Protein AF-A0A9P3GNG4-F1 (afdb_monomer)

Structure (mmCIF, N/CA/C/O backbone):
data_AF-A0A9P3GNG4-F1
#
_entry.id   AF-A0A9P3GNG4-F1
#
loop_
_atom_site.group_PDB
_atom_site.id
_atom_site.type_symbol
_atom_site.label_atom_id
_atom_site.label_alt_id
_atom_site.label_comp_id
_atom_site.label_asym_id
_atom_site.label_entity_id
_atom_site.label_seq_id
_atom_site.pdbx_PDB_ins_code
_atom_site.Cartn_x
_atom_site.Cartn_y
_atom_site.Cartn_z
_atom_site.occupancy
_atom_site.B_iso_or_equiv
_atom_site.auth_seq_id
_atom_site.auth_comp_id
_atom_site.auth_asym_id
_atom_site.auth_atom_id
_atom_site.pdbx_PDB_model_num
ATOM 1 N N . MET A 1 1 ? -46.598 3.028 27.480 1.00 48.81 1 MET A N 1
ATOM 2 C CA . MET A 1 1 ? -46.720 3.222 26.017 1.00 48.81 1 MET A CA 1
ATOM 3 C C . MET A 1 1 ? -45.632 2.428 25.302 1.00 48.81 1 MET A C 1
ATOM 5 O O . MET A 1 1 ? -44.469 2.810 25.357 1.00 48.81 1 MET A O 1
ATOM 9 N N . ALA A 1 2 ? -45.972 1.290 24.691 1.00 50.78 2 ALA A N 1
ATOM 10 C CA . ALA A 1 2 ? -45.028 0.534 23.866 1.00 50.78 2 ALA A CA 1
ATOM 11 C C . ALA A 1 2 ? -44.761 1.319 22.568 1.00 50.78 2 ALA A C 1
ATOM 13 O O . ALA A 1 2 ? -45.680 1.564 21.792 1.00 50.78 2 ALA A O 1
ATOM 14 N N . SER A 1 3 ? -43.523 1.786 22.379 1.00 58.53 3 SER A N 1
ATOM 15 C CA . SER A 1 3 ? -43.147 2.660 21.260 1.00 58.53 3 SER A CA 1
ATOM 16 C C . SER A 1 3 ? -43.357 1.983 19.897 1.00 58.53 3 SER A C 1
ATOM 18 O O . SER A 1 3 ? -42.926 0.845 19.685 1.00 58.53 3 SER A O 1
ATOM 20 N N . LEU A 1 4 ? -43.966 2.726 18.961 1.00 67.69 4 LEU A N 1
ATOM 21 C CA . LEU A 1 4 ? -44.172 2.379 17.542 1.00 67.69 4 LEU A CA 1
ATOM 22 C C . LEU A 1 4 ? -42.912 1.825 16.850 1.00 67.69 4 LEU A C 1
ATOM 24 O O . LEU A 1 4 ? -43.020 1.067 15.891 1.00 67.69 4 LEU A O 1
ATOM 28 N N . GLY A 1 5 ? -41.720 2.135 17.367 1.00 63.09 5 GLY A N 1
ATOM 29 C CA . GLY A 1 5 ? -40.442 1.691 16.813 1.00 63.09 5 GLY A CA 1
ATOM 30 C C . GLY A 1 5 ? -40.230 0.172 16.749 1.00 63.09 5 GLY A C 1
ATOM 31 O O . GLY A 1 5 ? -39.375 -0.253 15.982 1.00 63.09 5 GLY A O 1
ATOM 32 N N . HIS A 1 6 ? -40.987 -0.650 17.491 1.00 70.19 6 HIS A N 1
ATOM 33 C CA . HIS A 1 6 ? -40.913 -2.122 17.376 1.00 70.19 6 HIS A CA 1
ATOM 34 C C . HIS A 1 6 ? -41.728 -2.689 16.203 1.00 70.19 6 HIS A C 1
ATOM 36 O O . HIS A 1 6 ? -41.604 -3.870 15.902 1.00 70.19 6 HIS A O 1
ATOM 42 N N . ARG A 1 7 ? -42.574 -1.872 15.559 1.00 82.81 7 ARG A N 1
ATOM 43 C CA . ARG A 1 7 ? -43.405 -2.299 14.421 1.00 82.81 7 ARG A CA 1
ATOM 44 C C . ARG A 1 7 ? -42.709 -2.145 13.072 1.00 82.81 7 ARG A C 1
ATOM 46 O O . ARG A 1 7 ? -43.270 -2.565 12.069 1.00 82.81 7 ARG A O 1
ATOM 53 N N . ILE A 1 8 ? -41.527 -1.532 13.035 1.00 84.06 8 ILE A N 1
ATOM 54 C CA . ILE A 1 8 ? -40.746 -1.398 11.805 1.00 84.06 8 ILE A CA 1
ATOM 55 C C . ILE A 1 8 ? -40.050 -2.742 11.548 1.00 84.06 8 ILE A C 1
ATOM 57 O O . ILE A 1 8 ? -39.269 -3.172 12.400 1.00 84.06 8 ILE A O 1
ATOM 61 N N . PRO A 1 9 ? -40.301 -3.398 10.400 1.00 88.81 9 PRO A N 1
ATOM 62 C CA . PRO A 1 9 ? -39.562 -4.584 9.993 1.00 88.81 9 PRO A CA 1
ATOM 63 C C . PRO A 1 9 ? -38.044 -4.337 10.013 1.00 88.81 9 PRO A C 1
ATOM 65 O O . PRO A 1 9 ? -37.597 -3.260 9.591 1.00 88.81 9 PRO A O 1
ATOM 68 N N . PRO A 1 10 ? -37.230 -5.304 10.470 1.00 86.00 10 PRO A N 1
ATOM 69 C CA . PRO A 1 10 ? -35.774 -5.165 10.523 1.00 86.00 10 PRO A CA 1
ATOM 70 C C . PRO A 1 10 ? -35.130 -4.740 9.197 1.00 86.00 10 PRO A C 1
ATOM 72 O O . PRO A 1 10 ? -34.140 -4.009 9.192 1.00 86.00 10 PRO A O 1
ATOM 75 N N . GLU A 1 11 ? -35.703 -5.162 8.073 1.00 87.88 11 GLU A N 1
ATOM 76 C CA . GLU A 1 11 ? -35.247 -4.862 6.717 1.00 87.88 11 GLU A CA 1
ATOM 77 C C . GLU A 1 11 ? -35.417 -3.374 6.396 1.00 87.88 11 GLU A C 1
ATOM 79 O O . GLU A 1 11 ? -34.498 -2.741 5.872 1.00 87.88 11 GLU A O 1
ATOM 84 N N . LEU A 1 12 ? -36.557 -2.788 6.781 1.00 89.75 12 LEU A N 1
ATOM 85 C CA . LEU A 1 12 ? -36.808 -1.357 6.611 1.00 89.75 12 LEU A CA 1
ATOM 86 C C . LEU A 1 12 ? -35.900 -0.530 7.517 1.00 89.75 12 LEU A C 1
ATOM 88 O O . LEU A 1 12 ? -35.334 0.464 7.067 1.00 89.75 12 LEU A O 1
ATOM 92 N N . PHE A 1 13 ? -35.692 -0.965 8.763 1.00 87.50 13 PHE A N 1
ATOM 93 C CA . PHE A 1 13 ? -34.735 -0.307 9.652 1.00 87.50 13 PHE A CA 1
ATOM 94 C C . PHE A 1 13 ? -33.320 -0.330 9.060 1.00 87.50 13 PHE A C 1
ATOM 96 O O . PHE A 1 13 ? -32.644 0.699 9.030 1.00 87.50 13 PHE A O 1
ATOM 103 N N . LYS A 1 14 ? -32.882 -1.486 8.543 1.00 85.56 14 LYS A N 1
ATOM 104 C CA . LYS A 1 14 ? -31.587 -1.614 7.872 1.00 85.56 14 LYS A CA 1
ATOM 105 C C . LYS A 1 14 ? -31.492 -0.620 6.716 1.00 85.56 14 LYS A C 1
ATOM 107 O O . LYS A 1 14 ? -30.538 0.145 6.700 1.00 85.56 14 LYS A O 1
ATOM 112 N N . ASN A 1 15 ? -32.484 -0.563 5.826 1.00 89.50 15 ASN A N 1
ATOM 113 C CA . ASN A 1 15 ? -32.491 0.377 4.701 1.00 89.50 15 ASN A CA 1
ATOM 114 C C . ASN A 1 15 ? -32.412 1.843 5.147 1.00 89.50 15 ASN A C 1
ATOM 116 O O . ASN A 1 15 ? -31.591 2.582 4.614 1.00 89.50 15 ASN A O 1
ATOM 120 N N . ILE A 1 16 ? -33.183 2.253 6.162 1.00 90.25 16 ILE A N 1
ATOM 121 C CA . ILE A 1 16 ? -33.111 3.617 6.721 1.00 90.25 16 ILE A CA 1
ATOM 122 C C . ILE A 1 16 ? -31.681 3.936 7.154 1.00 90.25 16 ILE A C 1
ATOM 124 O O . ILE A 1 16 ? -31.124 4.966 6.785 1.00 90.25 16 ILE A O 1
ATOM 128 N N . ILE A 1 17 ? -31.059 3.027 7.902 1.00 88.75 17 ILE A N 1
ATOM 129 C CA . ILE A 1 17 ? -29.680 3.190 8.341 1.00 88.75 17 ILE A CA 1
ATOM 130 C C . ILE A 1 17 ? -28.713 3.249 7.152 1.00 88.75 17 ILE A C 1
ATOM 132 O O . ILE A 1 17 ? -27.830 4.100 7.156 1.00 88.75 17 ILE A O 1
ATOM 136 N N . LEU A 1 18 ? -28.875 2.400 6.132 1.00 85.38 18 LEU A N 1
ATOM 137 C CA . LEU A 1 18 ? -28.019 2.416 4.939 1.00 85.38 18 LEU A CA 1
ATOM 138 C C . LEU A 1 18 ? -28.099 3.740 4.167 1.00 85.38 18 LEU A C 1
ATOM 140 O O . LEU A 1 18 ? -27.126 4.122 3.525 1.00 85.38 18 LEU A O 1
ATOM 144 N N . HIS A 1 19 ? -29.222 4.453 4.248 1.00 88.56 19 HIS A N 1
ATOM 145 C CA . HIS A 1 19 ? -29.349 5.797 3.683 1.00 88.56 19 HIS A CA 1
ATOM 146 C C . HIS A 1 19 ? -28.711 6.885 4.553 1.00 88.56 19 HIS A C 1
ATOM 148 O O . HIS A 1 19 ? -28.313 7.923 4.032 1.00 88.56 19 HIS A O 1
ATOM 154 N N . LEU A 1 20 ? -28.592 6.657 5.863 1.00 86.25 20 LEU A N 1
ATOM 155 C CA . LEU A 1 20 ? -27.935 7.586 6.784 1.00 86.25 20 LEU A CA 1
ATOM 156 C C . LEU A 1 20 ? -26.413 7.441 6.784 1.00 86.25 20 LEU A C 1
ATOM 158 O O . LEU A 1 20 ? -25.715 8.385 7.148 1.00 86.25 20 LEU A O 1
ATOM 162 N N . VAL A 1 21 ? -25.888 6.266 6.424 1.00 89.56 21 VAL A N 1
ATOM 163 C CA . VAL A 1 21 ? -24.453 5.999 6.503 1.00 89.56 21 VAL A CA 1
ATOM 164 C C . VAL A 1 21 ? -23.886 5.278 5.294 1.00 89.56 21 VAL A C 1
ATOM 166 O O . VAL A 1 21 ? -24.442 4.307 4.790 1.00 89.56 21 VAL A O 1
ATOM 169 N N . SER A 1 22 ? -22.677 5.66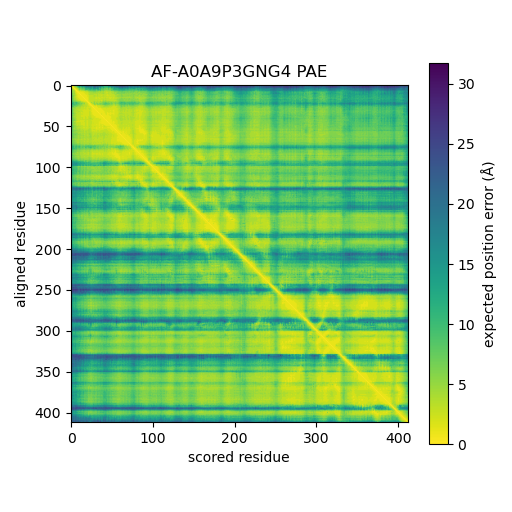9 4.900 1.00 82.12 22 SER A N 1
ATOM 170 C CA . SER A 1 22 ? -21.886 4.867 3.970 1.00 82.12 22 SER A CA 1
ATOM 171 C C . SER A 1 22 ? -21.293 3.647 4.686 1.00 82.12 22 SER A C 1
ATOM 173 O O . SER A 1 22 ? -20.456 3.784 5.574 1.00 82.12 22 SER A O 1
ATOM 175 N N . ILE A 1 23 ? -21.687 2.440 4.270 1.00 74.75 23 ILE A N 1
ATOM 176 C CA . ILE A 1 23 ? -21.158 1.168 4.812 1.00 74.75 23 ILE A CA 1
ATOM 177 C C . ILE A 1 23 ? -19.687 0.955 4.412 1.00 74.75 23 ILE A C 1
ATOM 179 O O . ILE A 1 23 ? -18.927 0.246 5.075 1.00 74.75 23 ILE A O 1
ATOM 183 N N . VAL A 1 24 ? -19.274 1.566 3.300 1.00 73.12 24 VAL A N 1
ATOM 184 C CA . VAL A 1 24 ? -17.968 1.318 2.680 1.00 73.12 24 VAL A CA 1
ATOM 185 C C . VAL A 1 24 ? -16.843 1.992 3.473 1.00 73.12 24 VAL A C 1
ATOM 187 O O . VAL A 1 24 ? -15.751 1.438 3.597 1.00 73.12 24 VAL A O 1
ATOM 190 N N . ARG A 1 25 ? -17.111 3.144 4.101 1.00 80.75 25 ARG A N 1
ATOM 191 C CA . ARG A 1 25 ? -16.106 3.952 4.813 1.00 80.75 25 ARG A CA 1
ATOM 192 C C . ARG A 1 25 ? -16.390 4.049 6.317 1.00 80.75 25 ARG A C 1
ATOM 194 O O . ARG A 1 25 ? -17.486 3.732 6.768 1.00 80.75 25 ARG A O 1
ATOM 201 N N . PRO A 1 26 ? -15.404 4.424 7.148 1.00 80.31 26 PRO A N 1
ATOM 202 C CA . PRO A 1 26 ? -15.666 4.765 8.543 1.00 80.31 26 PRO A CA 1
ATOM 203 C C . PRO A 1 26 ? -16.672 5.915 8.646 1.00 80.31 26 PRO A C 1
ATOM 205 O O . PRO A 1 26 ? -16.573 6.885 7.895 1.00 80.31 26 PRO A O 1
ATOM 208 N N . LEU A 1 27 ? -17.601 5.819 9.599 1.00 87.88 27 LEU A N 1
ATOM 209 C CA . LEU A 1 27 ? -18.560 6.889 9.857 1.00 87.88 27 LEU A CA 1
ATOM 210 C C . LEU A 1 27 ? -17.834 8.174 10.255 1.00 87.88 27 LEU A C 1
ATOM 212 O O . LEU A 1 27 ? -17.028 8.190 11.192 1.00 87.88 27 LEU A O 1
ATOM 216 N N . THR A 1 28 ? -18.176 9.262 9.581 1.00 89.88 28 THR A N 1
ATOM 217 C CA . THR A 1 28 ? -17.800 10.617 9.970 1.00 89.88 28 THR A CA 1
ATOM 218 C C . THR A 1 28 ? -18.400 10.972 11.331 1.00 89.88 28 THR A C 1
ATOM 220 O O . THR A 1 28 ? -19.372 10.372 11.797 1.00 89.88 28 THR A O 1
ATOM 223 N N . LYS A 1 29 ? -17.858 12.008 11.984 1.00 90.00 29 LYS A N 1
ATOM 224 C CA . LYS A 1 29 ? -18.403 12.514 13.256 1.00 90.00 29 LYS A CA 1
ATOM 225 C C . LYS A 1 29 ? -19.890 12.889 13.142 1.00 90.00 29 LYS A C 1
ATOM 227 O O . LYS A 1 29 ? -20.640 12.668 14.091 1.00 90.00 29 LYS A O 1
ATOM 232 N N . LYS A 1 30 ? -20.311 13.426 11.989 1.00 92.50 30 LYS A N 1
ATOM 233 C CA . LYS A 1 30 ? -21.708 13.781 11.698 1.00 92.50 30 LYS A CA 1
ATOM 234 C C . LYS A 1 30 ? -22.592 12.534 11.603 1.00 92.50 30 LYS A C 1
ATOM 236 O O . LYS A 1 30 ? -23.548 12.434 12.362 1.00 92.50 30 LYS A O 1
ATOM 241 N N . GLU A 1 31 ? -22.207 11.555 10.784 1.00 93.06 31 GLU A N 1
ATOM 242 C CA . GLU A 1 31 ? -22.939 10.284 10.646 1.00 93.06 31 GLU A CA 1
ATOM 243 C C . GLU A 1 31 ? -23.041 9.548 11.996 1.00 93.06 31 GLU A C 1
ATOM 245 O O . GLU A 1 31 ? -24.121 9.113 12.391 1.00 93.06 31 GLU A O 1
ATOM 250 N N . LYS A 1 32 ? -21.950 9.479 12.780 1.00 93.25 32 LYS A N 1
ATOM 251 C CA . LYS A 1 32 ? -21.991 8.893 14.136 1.00 93.25 32 LYS A CA 1
ATOM 252 C C . LYS A 1 32 ? -22.973 9.618 15.054 1.00 93.25 32 LYS A C 1
ATOM 254 O O . LYS A 1 32 ? -23.642 8.968 15.855 1.00 93.25 32 LYS A O 1
ATOM 259 N N . ARG A 1 33 ? -23.065 10.949 14.957 1.00 94.12 33 ARG A N 1
ATOM 260 C CA . ARG A 1 33 ? -24.017 11.752 15.736 1.00 94.12 33 ARG A CA 1
ATOM 261 C C . ARG A 1 33 ? -25.457 11.445 15.330 1.00 94.12 33 ARG A C 1
ATOM 263 O O . ARG A 1 33 ? -26.280 11.247 16.216 1.00 94.12 33 ARG A O 1
ATOM 270 N N . GLU A 1 34 ? -25.752 11.374 14.036 1.00 93.75 34 GLU A N 1
ATOM 271 C CA . GLU A 1 34 ? -27.092 11.081 13.504 1.00 93.75 34 GLU A CA 1
ATOM 272 C C . GLU A 1 34 ? -27.554 9.662 13.873 1.00 93.75 34 GLU A C 1
ATOM 274 O O . GLU A 1 34 ? -28.642 9.479 14.424 1.00 93.75 34 GLU A O 1
ATOM 279 N N . VAL A 1 35 ? -26.685 8.660 13.704 1.00 94.00 35 VAL A N 1
ATOM 280 C CA . VAL A 1 35 ? -26.946 7.286 14.172 1.00 94.00 35 VAL A CA 1
ATOM 281 C C . VAL A 1 35 ? -27.071 7.235 15.700 1.00 94.00 35 VAL A C 1
ATOM 283 O O . VAL A 1 35 ? -27.882 6.479 16.243 1.00 94.00 35 VAL A O 1
ATOM 286 N N . GLY A 1 36 ? -26.312 8.074 16.409 1.00 94.62 36 GLY A N 1
ATOM 287 C CA . GLY A 1 36 ? -26.436 8.289 17.848 1.00 94.62 36 GLY A CA 1
ATOM 288 C C . GLY A 1 36 ? -27.825 8.782 18.251 1.00 94.62 36 GLY A C 1
ATOM 289 O O . GLY A 1 36 ? -28.410 8.217 19.170 1.00 94.62 36 GLY A O 1
ATOM 290 N N . GLN A 1 37 ? -28.397 9.755 17.537 1.00 94.81 37 GLN A N 1
ATOM 291 C CA . GLN A 1 37 ? -29.768 10.224 17.781 1.00 94.81 37 GLN A CA 1
ATOM 292 C C . GLN A 1 37 ? -30.797 9.118 17.530 1.00 94.81 37 GLN A C 1
ATOM 294 O O . GLN A 1 37 ? -31.690 8.909 18.348 1.00 94.81 37 GLN A O 1
ATOM 299 N N . CYS A 1 38 ? -30.613 8.325 16.470 1.00 92.56 38 CYS A N 1
ATOM 300 C CA . CYS A 1 38 ? -31.443 7.147 16.207 1.00 92.56 38 CYS A CA 1
ATOM 301 C C . CYS A 1 38 ? -31.423 6.169 17.398 1.00 92.56 38 CYS A C 1
ATOM 303 O O . CYS A 1 38 ? -32.449 5.605 17.773 1.00 92.56 38 CYS A O 1
ATOM 305 N N . SER A 1 39 ? -30.271 6.009 18.058 1.00 92.94 39 SER A N 1
ATOM 306 C CA . SER A 1 39 ? -30.143 5.120 19.218 1.00 92.94 39 SER A CA 1
ATOM 307 C C . SER A 1 39 ? -30.970 5.553 20.441 1.00 92.94 39 SER A C 1
ATOM 309 O O . SER A 1 39 ? -31.195 4.736 21.332 1.00 92.94 39 SER A O 1
ATOM 311 N N . LEU A 1 40 ? -31.446 6.802 20.485 1.00 92.75 40 LEU A N 1
ATOM 312 C CA . LEU A 1 40 ? -32.256 7.338 21.583 1.00 92.75 40 LEU A CA 1
ATOM 313 C C . LEU A 1 40 ? -33.762 7.077 21.409 1.00 92.75 40 LEU A C 1
ATOM 315 O O . LEU A 1 40 ? -34.512 7.243 22.366 1.00 92.75 40 LEU A O 1
ATOM 319 N N . VAL A 1 41 ? -34.207 6.634 20.226 1.00 92.12 41 VAL A N 1
ATOM 320 C CA . VAL A 1 41 ? -35.634 6.437 19.907 1.00 92.12 41 VAL A CA 1
ATOM 321 C C . VAL A 1 41 ? -36.253 5.313 20.742 1.00 92.12 41 VAL A C 1
ATOM 323 O O . VAL A 1 41 ? -37.287 5.490 21.383 1.00 92.12 41 VAL A O 1
ATOM 326 N N . CYS A 1 42 ? -35.642 4.126 20.734 1.00 89.94 42 CYS A N 1
ATOM 327 C CA . CYS A 1 42 ? -36.085 2.992 21.544 1.00 89.94 42 CYS A CA 1
ATOM 328 C C . CYS A 1 42 ? -34.967 1.951 21.712 1.00 89.94 42 CYS A C 1
ATOM 330 O O . CYS A 1 42 ? -33.926 2.015 21.059 1.00 89.94 42 CYS A O 1
ATOM 332 N N . ARG A 1 43 ? -35.189 0.938 22.564 1.00 89.12 43 ARG A N 1
ATOM 333 C CA . ARG A 1 43 ? -34.203 -0.132 22.821 1.00 89.12 43 ARG A CA 1
ATOM 334 C C . ARG A 1 43 ? -33.812 -0.909 21.558 1.00 89.12 43 ARG A C 1
ATOM 336 O O . ARG A 1 43 ? -32.644 -1.269 21.426 1.00 89.12 43 ARG A O 1
ATOM 343 N N . TYR A 1 44 ? -34.764 -1.152 20.653 1.00 88.50 44 TYR A N 1
ATOM 344 C CA . TYR A 1 44 ? -34.510 -1.834 19.382 1.00 88.50 44 TYR A CA 1
ATOM 345 C C . TYR A 1 44 ? -33.541 -1.028 18.508 1.00 88.50 44 TYR A C 1
ATOM 347 O O . TYR A 1 44 ? -32.476 -1.529 18.151 1.00 88.50 44 TYR A O 1
ATOM 355 N N . TRP A 1 45 ? -33.840 0.254 18.274 1.00 91.44 45 TRP A N 1
ATOM 356 C CA . TRP A 1 45 ? -32.969 1.157 17.517 1.00 91.44 45 TRP A CA 1
ATOM 357 C C . TRP A 1 45 ? -31.594 1.273 18.176 1.00 91.44 45 TRP A C 1
ATOM 359 O O . TRP A 1 45 ? -30.570 1.130 17.515 1.00 91.44 45 TRP A O 1
ATOM 369 N N . ALA A 1 46 ? -31.552 1.407 19.504 1.00 91.69 46 ALA A N 1
ATOM 370 C CA . ALA A 1 46 ? -30.304 1.457 20.252 1.00 91.69 46 ALA A CA 1
ATOM 371 C C . ALA A 1 46 ? -29.425 0.218 20.029 1.00 91.69 46 ALA A C 1
ATOM 373 O O . ALA A 1 46 ? -28.216 0.345 19.846 1.00 91.69 46 ALA A O 1
ATOM 374 N N . LYS A 1 47 ? -30.015 -0.984 20.028 1.00 89.50 47 LYS A N 1
ATOM 375 C CA . LYS A 1 47 ? -29.291 -2.245 19.811 1.00 89.50 47 LYS A CA 1
ATOM 376 C C . LYS A 1 47 ? -28.584 -2.266 18.453 1.00 89.50 47 LYS A C 1
ATOM 378 O O . LYS A 1 47 ? -27.424 -2.665 18.396 1.00 89.50 47 LYS A O 1
ATOM 383 N N . HIS A 1 48 ? -29.253 -1.823 17.392 1.00 89.06 48 HIS A N 1
ATOM 384 C CA . HIS A 1 48 ? -28.699 -1.863 16.038 1.00 89.06 48 HIS A CA 1
ATOM 385 C C . HIS A 1 48 ? -27.787 -0.668 15.721 1.00 89.06 48 HIS A C 1
ATOM 387 O O . HIS A 1 48 ? -26.735 -0.845 15.109 1.00 89.06 48 HIS A O 1
ATOM 393 N N . SER A 1 49 ? -28.121 0.529 16.206 1.00 92.94 49 SER A N 1
ATOM 394 C CA . SER A 1 49 ? -27.303 1.732 16.023 1.00 92.94 49 SER A CA 1
ATOM 395 C C . SER A 1 49 ? -25.967 1.658 16.764 1.00 92.94 49 SER A C 1
ATOM 397 O O . SER A 1 49 ? -24.948 2.087 16.228 1.00 92.94 49 SER A O 1
ATOM 399 N N . ARG A 1 50 ? -25.930 1.087 17.980 1.00 92.31 50 ARG A N 1
ATOM 400 C CA . ARG A 1 50 ? -24.684 0.963 18.767 1.00 92.31 50 ARG A CA 1
ATOM 401 C C . ARG A 1 50 ? -23.603 0.196 18.026 1.00 92.31 50 ARG A C 1
ATOM 403 O O . ARG A 1 50 ? -22.453 0.620 18.062 1.00 92.31 50 ARG A O 1
ATOM 410 N N . PHE A 1 51 ? -23.975 -0.895 17.354 1.00 91.19 51 PHE A N 1
ATOM 411 C CA . PHE A 1 51 ? -23.026 -1.665 16.561 1.00 91.19 51 PHE A CA 1
ATOM 412 C C . PHE A 1 51 ? -22.313 -0.754 15.558 1.00 91.19 51 PHE A C 1
ATOM 414 O O . PHE A 1 51 ? -21.098 -0.692 15.573 1.00 91.19 51 PHE A O 1
ATOM 421 N N . LEU A 1 52 ? -23.047 0.056 14.799 1.00 91.75 52 LEU A N 1
ATOM 422 C CA . LEU A 1 52 ? -22.483 0.936 13.769 1.00 91.75 52 LEU A CA 1
ATOM 423 C C . LEU A 1 52 ? -21.641 2.084 14.341 1.00 91.75 52 LEU A C 1
ATOM 425 O O . LEU A 1 52 ? -20.611 2.448 13.777 1.00 91.75 52 LEU A O 1
ATOM 429 N N . ILE A 1 53 ? -22.050 2.645 15.482 1.00 92.75 53 ILE A N 1
ATOM 430 C CA . ILE A 1 53 ? -21.316 3.728 16.156 1.00 92.75 53 ILE A CA 1
ATOM 431 C C . ILE A 1 53 ? -19.940 3.240 16.640 1.00 92.75 53 ILE A C 1
ATOM 433 O O . ILE A 1 53 ? -18.939 3.959 16.497 1.00 92.75 53 ILE A O 1
ATOM 437 N N . PHE A 1 54 ? -19.901 2.031 17.213 1.00 93.50 54 PHE A N 1
ATOM 438 C CA . PHE A 1 54 ? -18.725 1.452 17.867 1.00 93.50 54 PHE A CA 1
ATOM 439 C C . PHE A 1 54 ? -17.958 0.435 17.009 1.00 93.50 54 PHE A C 1
ATOM 441 O O . PHE A 1 54 ? -16.869 0.044 17.415 1.00 93.50 54 PHE A O 1
ATOM 448 N N . GLU A 1 55 ? -18.461 0.040 15.831 1.00 92.25 55 GLU A N 1
ATOM 449 C CA . GLU A 1 55 ? -17.817 -0.956 14.955 1.00 92.25 55 GLU A CA 1
ATOM 450 C C . GLU A 1 55 ? -16.376 -0.569 14.628 1.00 92.25 55 GLU A C 1
ATOM 452 O O . GLU A 1 55 ? -15.481 -1.415 14.658 1.00 92.25 55 GLU A O 1
ATOM 457 N N . ARG A 1 56 ? -16.157 0.723 14.359 1.00 91.81 56 ARG A N 1
ATOM 458 C CA . ARG A 1 56 ? -14.850 1.297 14.041 1.00 91.81 56 ARG A CA 1
ATOM 459 C C . ARG A 1 56 ? -14.526 2.441 14.991 1.00 91.81 56 ARG A C 1
ATOM 461 O O . ARG A 1 56 ? -15.216 3.469 14.985 1.00 91.81 56 ARG A O 1
ATOM 468 N N . ILE A 1 57 ? -13.469 2.288 15.782 1.00 92.75 57 ILE A N 1
ATOM 469 C CA . ILE A 1 57 ? -13.009 3.309 16.732 1.00 92.75 57 ILE A CA 1
ATOM 470 C C . ILE A 1 57 ? -11.630 3.804 16.313 1.00 92.75 57 ILE A C 1
ATOM 472 O O . ILE A 1 57 ? -10.755 2.998 16.020 1.00 92.75 57 ILE A O 1
ATOM 476 N N . ALA A 1 58 ? -11.453 5.124 16.285 1.00 92.25 58 ALA A N 1
ATOM 477 C CA . ALA A 1 58 ? -10.153 5.754 16.108 1.00 92.25 58 ALA A CA 1
ATOM 478 C C . ALA A 1 58 ? -9.613 6.179 17.480 1.00 92.25 58 ALA A C 1
ATOM 480 O O . ALA A 1 58 ? -10.338 6.827 18.234 1.00 92.25 58 ALA A O 1
ATOM 481 N N . LEU A 1 59 ? -8.375 5.804 17.795 1.00 92.94 59 LEU A N 1
ATOM 482 C CA . LEU A 1 59 ? -7.657 6.188 19.009 1.00 92.94 59 LEU A CA 1
ATOM 483 C C . LEU A 1 59 ? -6.507 7.109 18.622 1.00 92.94 59 LEU A C 1
ATOM 485 O O . LEU A 1 59 ? -5.706 6.747 17.759 1.00 92.94 59 LEU A O 1
ATOM 489 N N . ARG A 1 60 ? -6.423 8.275 19.258 1.00 91.62 60 ARG A N 1
ATOM 490 C CA . ARG A 1 60 ? -5.422 9.304 18.940 1.00 91.62 60 ARG A CA 1
ATOM 491 C C . ARG A 1 60 ? -4.409 9.503 20.056 1.00 91.62 60 ARG A C 1
ATOM 493 O O . ARG A 1 60 ? -3.323 10.019 19.818 1.00 91.62 60 ARG A O 1
ATOM 500 N N . SER A 1 61 ? -4.757 9.072 21.264 1.00 90.69 61 SER A N 1
ATOM 501 C CA . SER A 1 61 ? -3.945 9.215 22.467 1.00 90.69 61 SER A CA 1
ATOM 502 C C . SER A 1 61 ? -3.996 7.958 23.341 1.00 90.69 61 SER A C 1
ATOM 504 O O . SER A 1 61 ? -4.853 7.082 23.175 1.00 90.69 61 SER A O 1
ATOM 506 N N . LEU A 1 62 ? -3.085 7.888 24.316 1.00 91.19 62 LEU A N 1
ATOM 507 C CA . LEU A 1 62 ? -3.149 6.894 25.387 1.00 91.19 62 LEU A CA 1
ATOM 508 C C . LEU A 1 62 ? -4.456 7.022 26.182 1.00 91.19 62 LEU A C 1
ATOM 510 O O . LEU A 1 62 ? -5.075 6.008 26.504 1.00 91.19 62 LEU A O 1
ATOM 514 N N . ASP A 1 63 ? -4.908 8.248 26.444 1.00 93.50 63 ASP A N 1
ATOM 515 C CA . ASP A 1 63 ? -6.141 8.499 27.190 1.00 93.50 63 ASP A CA 1
ATOM 516 C C . ASP A 1 63 ? -7.362 7.937 26.462 1.00 93.50 63 ASP A C 1
ATOM 518 O O . ASP A 1 63 ? -8.185 7.268 27.087 1.00 93.50 63 ASP A O 1
ATOM 522 N N . ASP A 1 64 ? -7.473 8.127 25.143 1.00 93.62 64 ASP A N 1
ATOM 523 C CA . ASP A 1 64 ? -8.556 7.538 24.340 1.00 93.62 64 ASP A CA 1
ATOM 524 C C . ASP A 1 64 ? -8.597 6.020 24.518 1.00 93.62 64 ASP A C 1
ATOM 526 O O . ASP A 1 64 ? -9.657 5.410 24.689 1.00 93.62 64 ASP A O 1
ATOM 530 N N . ALA A 1 65 ? -7.421 5.401 24.491 1.00 92.75 65 ALA A N 1
ATOM 531 C CA . ALA A 1 65 ? -7.286 3.965 24.591 1.00 92.75 65 ALA A CA 1
ATOM 532 C C . ALA A 1 65 ? -7.618 3.439 25.992 1.00 92.75 65 ALA A C 1
ATOM 534 O O . ALA A 1 65 ? -8.309 2.425 26.119 1.00 92.75 65 ALA A O 1
ATOM 535 N N . GLN A 1 66 ? -7.188 4.140 27.043 1.00 93.94 66 GLN A N 1
ATOM 536 C CA . GLN A 1 66 ? -7.556 3.829 28.422 1.00 93.94 66 GLN A CA 1
ATOM 537 C C . GLN A 1 66 ? -9.061 4.004 28.654 1.00 93.94 66 GLN A C 1
ATOM 539 O O . GLN A 1 66 ? -9.684 3.157 29.297 1.00 93.94 66 GLN A O 1
ATOM 544 N N . HIS A 1 67 ? -9.670 5.062 28.111 1.00 94.50 67 HIS A N 1
ATOM 545 C CA . HIS A 1 67 ? -11.116 5.268 28.178 1.00 94.50 67 HIS A CA 1
ATOM 546 C C . HIS A 1 67 ? -11.872 4.159 27.454 1.00 94.50 67 HIS A C 1
ATOM 548 O O . HIS A 1 67 ? -12.816 3.602 28.017 1.00 94.50 67 HIS A O 1
ATOM 554 N N . LEU A 1 68 ? -11.438 3.783 26.248 1.00 93.88 68 LEU A N 1
ATOM 555 C CA . LEU A 1 68 ? -12.035 2.669 25.522 1.00 93.88 68 LEU A CA 1
ATOM 556 C C . LEU A 1 68 ? -11.924 1.364 26.316 1.00 93.88 68 LEU A C 1
ATOM 558 O O . LEU A 1 68 ? -12.906 0.634 26.412 1.00 93.88 68 LEU A O 1
ATOM 562 N N . LEU A 1 69 ? -10.764 1.081 26.911 1.00 93.44 69 LEU A N 1
ATOM 563 C CA . LEU A 1 69 ? -10.563 -0.123 27.712 1.00 93.44 69 LEU A CA 1
ATOM 564 C C . LEU A 1 69 ? -11.505 -0.156 28.925 1.00 93.44 69 LEU A C 1
ATOM 566 O O . LEU A 1 69 ? -12.201 -1.151 29.129 1.00 93.44 69 LEU A O 1
ATOM 570 N N . LYS A 1 70 ? -11.606 0.953 29.671 1.00 93.19 70 LYS A N 1
ATOM 571 C CA . LYS A 1 70 ? -12.542 1.100 30.801 1.00 93.19 70 LYS A CA 1
ATOM 572 C C . LYS A 1 70 ? -13.995 0.883 30.360 1.00 93.19 70 LYS A C 1
ATOM 574 O O . LYS A 1 70 ? -14.742 0.160 31.018 1.00 93.19 70 LYS A O 1
ATOM 579 N N . LEU A 1 71 ? -14.393 1.475 29.231 1.00 92.56 71 LEU A N 1
ATOM 580 C CA . LEU A 1 71 ? -15.735 1.325 28.655 1.00 92.56 71 LEU A CA 1
ATOM 581 C C . LEU A 1 71 ? -16.017 -0.098 28.159 1.00 92.56 71 LEU A C 1
ATOM 583 O O . LEU A 1 71 ? -17.146 -0.571 28.259 1.00 92.56 71 LEU A O 1
ATOM 587 N N . ALA A 1 72 ? -15.011 -0.783 27.620 1.00 93.12 72 ALA A N 1
ATOM 588 C CA . ALA A 1 72 ? -15.150 -2.141 27.115 1.00 93.12 72 ALA A CA 1
ATOM 589 C C . ALA A 1 72 ? -15.251 -3.174 28.248 1.00 93.12 72 ALA A C 1
ATOM 591 O O . ALA A 1 72 ? -16.018 -4.129 28.132 1.00 93.12 72 ALA A O 1
ATOM 592 N N . GLN A 1 73 ? -14.526 -2.957 29.350 1.00 91.56 73 GLN A N 1
ATOM 593 C CA . GLN A 1 73 ? -14.560 -3.813 30.539 1.00 91.56 73 GLN A CA 1
ATOM 594 C C . GLN A 1 73 ? -15.838 -3.619 31.366 1.00 91.56 73 GLN A C 1
ATOM 596 O O . GLN A 1 73 ? -16.361 -4.578 31.937 1.00 91.56 73 GLN A O 1
ATOM 601 N N . LYS A 1 74 ? -16.377 -2.395 31.421 1.00 92.19 74 LYS A N 1
ATOM 602 C CA . LYS A 1 74 ? -17.591 -2.098 32.185 1.00 92.19 74 LYS A CA 1
ATOM 603 C C . LYS A 1 74 ? -18.845 -2.506 31.412 1.00 92.19 74 LYS A C 1
ATOM 605 O O . LYS A 1 74 ? -19.221 -1.880 30.423 1.00 92.19 74 LYS A O 1
ATOM 610 N N . ALA A 1 75 ? -19.564 -3.508 31.913 1.00 87.25 75 ALA A N 1
ATOM 611 C CA . ALA A 1 75 ? -20.921 -3.775 31.449 1.00 87.25 75 ALA A CA 1
ATOM 612 C C . ALA A 1 75 ? -21.855 -2.664 31.954 1.00 87.25 75 ALA A C 1
ATOM 614 O O . ALA A 1 75 ? -22.034 -2.493 33.159 1.00 87.25 75 ALA A O 1
ATOM 615 N N . THR A 1 76 ? -22.462 -1.909 31.040 1.00 81.56 76 THR A N 1
ATOM 616 C CA . THR A 1 76 ? -23.452 -0.879 31.384 1.00 81.56 76 THR A CA 1
ATOM 617 C C . THR A 1 76 ? -24.803 -1.326 30.846 1.00 81.56 76 THR A C 1
ATOM 619 O O . THR A 1 76 ? -24.949 -1.521 29.642 1.00 81.56 76 THR A O 1
ATOM 622 N N . LEU A 1 77 ? -25.788 -1.536 31.729 1.00 83.81 77 LEU A N 1
ATOM 623 C CA . LEU A 1 77 ? -27.128 -2.030 31.364 1.00 83.81 77 LEU A CA 1
ATOM 624 C C . LEU A 1 77 ? -27.097 -3.363 30.585 1.00 83.81 77 LEU A C 1
ATOM 626 O O . LEU A 1 77 ? -27.840 -3.551 29.623 1.00 83.81 77 LEU A O 1
ATOM 630 N N . GLY A 1 78 ? -26.189 -4.271 30.962 1.00 85.25 78 GLY A N 1
ATOM 631 C CA . GLY A 1 78 ? -26.002 -5.563 30.287 1.00 85.25 78 GLY A CA 1
ATOM 632 C C . GLY A 1 78 ? -25.322 -5.475 28.915 1.00 85.25 78 GLY A C 1
ATOM 633 O O . GLY A 1 78 ? -25.185 -6.486 28.232 1.00 85.25 78 GLY A O 1
ATOM 634 N N . VAL A 1 79 ? -24.873 -4.288 28.503 1.00 86.75 79 VAL A N 1
ATOM 635 C CA . VAL A 1 79 ? -24.186 -4.066 27.230 1.00 86.75 79 VAL A CA 1
ATOM 636 C C . VAL A 1 79 ? -22.685 -3.925 27.470 1.00 86.75 79 VAL A C 1
ATOM 638 O O . VAL A 1 79 ? -22.255 -3.112 28.289 1.00 86.75 79 VAL A O 1
ATOM 641 N N . ARG A 1 80 ? -21.883 -4.697 26.729 1.00 90.69 80 ARG A N 1
ATOM 642 C CA . ARG A 1 80 ? -20.417 -4.582 26.694 1.00 90.69 80 ARG A CA 1
ATOM 643 C C . ARG A 1 80 ? -20.001 -3.924 25.385 1.00 90.69 80 ARG A C 1
ATOM 645 O O . ARG A 1 80 ? -20.132 -4.535 24.328 1.00 90.69 80 ARG A O 1
ATOM 652 N N . ILE A 1 81 ? -19.495 -2.691 25.445 1.00 92.88 81 ILE A N 1
ATOM 653 C CA . ILE A 1 81 ? -19.098 -1.931 24.243 1.00 92.88 81 ILE A CA 1
ATOM 654 C C . ILE A 1 81 ? -18.022 -2.678 23.449 1.00 92.88 81 ILE A C 1
ATOM 656 O O . ILE A 1 81 ? -18.074 -2.686 22.221 1.00 92.88 81 ILE A O 1
ATOM 660 N N . GLY A 1 82 ? -17.108 -3.371 24.135 1.00 93.19 82 GLY A N 1
ATOM 661 C CA . GLY A 1 82 ? -16.044 -4.151 23.502 1.00 93.19 82 GLY A CA 1
ATOM 662 C C . GLY A 1 82 ? -16.543 -5.217 22.518 1.00 93.19 82 GLY A C 1
ATOM 663 O O . GLY A 1 82 ? -15.869 -5.489 21.529 1.00 93.19 82 GLY A O 1
ATOM 664 N N . ALA A 1 83 ? -17.761 -5.742 22.707 1.00 92.94 83 ALA A N 1
ATOM 665 C CA . ALA A 1 83 ? -18.373 -6.698 21.784 1.00 92.94 83 ALA A CA 1
ATOM 666 C C . ALA A 1 83 ? -18.842 -6.058 20.459 1.00 92.94 83 ALA A C 1
ATOM 668 O O . ALA A 1 83 ? -19.088 -6.755 19.480 1.00 92.94 83 ALA A O 1
ATOM 669 N N . TYR A 1 84 ? -18.974 -4.735 20.384 1.00 93.94 84 TYR A N 1
ATOM 670 C CA . TYR A 1 84 ? -19.320 -4.064 19.129 1.00 93.94 84 TYR A CA 1
ATOM 671 C C . TYR A 1 84 ? -18.096 -3.647 18.321 1.00 93.94 84 TYR A C 1
ATOM 673 O O . TYR A 1 84 ? -18.216 -3.461 17.115 1.00 93.94 84 TYR A O 1
ATOM 681 N N . VAL A 1 85 ? -16.929 -3.531 18.955 1.00 94.19 85 VAL A N 1
ATOM 682 C CA . VAL A 1 85 ? -15.707 -3.061 18.299 1.00 94.19 85 VAL A CA 1
ATOM 683 C C . VAL A 1 85 ? -15.135 -4.157 17.406 1.00 94.19 85 VAL A C 1
ATOM 685 O O . VAL A 1 85 ? -14.729 -5.218 17.884 1.00 94.19 85 VAL A O 1
ATOM 688 N N . ARG A 1 86 ? -15.079 -3.892 16.099 1.00 91.50 86 ARG A N 1
ATOM 689 C CA . ARG A 1 86 ? -14.472 -4.788 15.106 1.00 91.50 86 ARG A CA 1
ATOM 690 C C . ARG A 1 86 ? -13.120 -4.290 14.634 1.00 91.50 86 ARG A C 1
ATOM 692 O O . ARG A 1 86 ? -12.184 -5.085 14.562 1.00 91.50 86 ARG A O 1
ATOM 699 N N . ASP A 1 87 ? -13.026 -2.993 14.364 1.00 90.12 87 ASP A N 1
ATOM 700 C CA . ASP A 1 87 ? -11.816 -2.354 13.868 1.00 90.12 87 ASP A CA 1
ATOM 701 C C . ASP A 1 87 ? -11.383 -1.254 14.835 1.00 90.12 87 ASP A C 1
ATOM 703 O O . ASP A 1 87 ? -12.165 -0.370 15.198 1.00 90.12 87 ASP A O 1
ATOM 707 N N . ILE A 1 88 ? -10.110 -1.279 15.214 1.00 91.50 88 ILE A N 1
ATOM 708 C CA . ILE A 1 88 ? -9.487 -0.171 15.930 1.00 91.50 88 ILE A CA 1
ATOM 709 C C . ILE A 1 88 ? -8.452 0.446 15.002 1.00 91.50 88 ILE A C 1
ATOM 711 O O . ILE A 1 88 ? -7.515 -0.228 14.573 1.00 91.50 88 ILE A O 1
ATOM 715 N N . ALA A 1 89 ? -8.663 1.716 14.678 1.00 91.06 89 ALA A N 1
ATOM 716 C CA . ALA A 1 89 ? -7.712 2.556 13.982 1.00 91.06 89 ALA A CA 1
ATOM 717 C C . ALA A 1 89 ? -6.890 3.330 15.018 1.00 91.06 89 ALA A C 1
ATOM 719 O O . ALA A 1 89 ? -7.452 4.000 15.878 1.00 91.06 89 ALA A O 1
ATOM 720 N N . LEU A 1 90 ? -5.571 3.249 14.954 1.00 90.31 90 LEU A N 1
ATOM 721 C CA . LEU A 1 90 ? -4.688 4.145 15.693 1.00 90.31 90 LEU A CA 1
ATOM 722 C C . LEU A 1 90 ? -4.391 5.324 14.767 1.00 90.31 90 LEU A C 1
ATOM 724 O O . LEU A 1 90 ? -3.690 5.120 13.790 1.00 90.31 90 LEU A O 1
ATOM 728 N N . ASP A 1 91 ? -4.979 6.492 15.016 1.00 90.19 91 ASP A N 1
ATOM 729 C CA . ASP A 1 91 ? -4.868 7.709 14.194 1.00 90.19 91 ASP A CA 1
ATOM 730 C C . ASP A 1 91 ? -3.962 8.707 14.919 1.00 90.19 91 ASP A C 1
ATOM 732 O O . ASP A 1 91 ? -4.412 9.581 15.661 1.00 90.19 91 ASP A O 1
ATOM 736 N N . ILE A 1 92 ? -2.660 8.483 14.800 1.00 86.25 92 ILE A N 1
ATOM 737 C CA . ILE A 1 92 ? -1.650 9.175 15.590 1.00 86.25 92 ILE A CA 1
ATOM 738 C C . ILE A 1 92 ? -1.128 10.348 14.761 1.00 86.25 92 ILE A C 1
ATOM 740 O O . ILE A 1 92 ? -0.537 10.155 13.704 1.00 86.25 92 ILE A O 1
ATOM 744 N N . ILE A 1 93 ? -1.376 11.565 15.236 1.00 84.69 93 ILE A N 1
ATOM 745 C CA . ILE A 1 93 ? -1.032 12.827 14.551 1.00 84.69 93 ILE A CA 1
ATOM 746 C C . ILE A 1 93 ? 0.429 13.236 14.794 1.00 84.69 93 ILE A C 1
ATOM 748 O O . ILE A 1 93 ? 1.024 13.981 14.013 1.00 84.69 93 ILE A O 1
ATOM 752 N N . GLU A 1 94 ? 0.996 12.759 15.895 1.00 78.56 94 GLU A N 1
ATOM 753 C CA . GLU A 1 94 ? 2.359 13.037 16.313 1.00 78.56 94 GLU A CA 1
ATOM 754 C C . GLU A 1 94 ? 2.923 11.798 16.995 1.00 78.56 94 GLU A C 1
ATOM 756 O O . GLU A 1 94 ? 2.224 11.134 17.765 1.00 78.56 94 GLU A O 1
ATOM 761 N N . ILE A 1 95 ? 4.187 11.479 16.715 1.00 73.81 95 ILE A N 1
ATOM 762 C CA . ILE A 1 95 ? 4.870 10.379 17.392 1.00 73.81 95 ILE A CA 1
ATOM 763 C C . ILE A 1 95 ? 4.877 10.703 18.883 1.00 73.81 95 ILE A C 1
ATOM 765 O O . ILE A 1 95 ? 5.479 11.701 19.279 1.00 73.81 95 ILE A O 1
ATOM 769 N N . PRO A 1 96 ? 4.199 9.898 19.712 1.00 68.44 96 PRO A N 1
ATOM 770 C CA . PRO A 1 96 ? 4.011 10.263 21.096 1.00 68.44 96 PRO A CA 1
ATOM 771 C C . PRO A 1 96 ? 5.366 10.265 21.801 1.00 68.44 96 PRO A C 1
ATOM 773 O O . PRO A 1 96 ? 6.173 9.351 21.617 1.00 68.44 96 PRO A O 1
ATOM 776 N N . SER A 1 97 ? 5.591 11.273 22.643 1.00 67.19 97 SER A N 1
ATOM 777 C CA . SER A 1 97 ? 6.783 11.359 23.495 1.00 67.19 97 SER A CA 1
ATOM 778 C C . SER A 1 97 ? 6.941 10.118 24.381 1.00 67.19 97 SER A C 1
ATOM 780 O O . SER A 1 97 ? 8.057 9.674 24.642 1.00 67.19 97 SER A O 1
ATOM 782 N N . GLN A 1 98 ? 5.817 9.514 24.784 1.00 79.69 98 GLN A N 1
ATOM 783 C CA . GLN A 1 98 ? 5.765 8.234 25.478 1.00 79.69 98 GLN A CA 1
ATOM 784 C C . GLN A 1 98 ? 5.259 7.119 24.543 1.00 79.69 98 GLN A C 1
ATOM 786 O O . GLN A 1 98 ? 4.148 7.214 24.013 1.00 79.69 98 GLN A O 1
ATOM 791 N N . PRO A 1 99 ? 6.001 6.011 24.367 1.00 79.06 99 PRO A N 1
ATOM 792 C CA . PRO A 1 99 ? 5.591 4.933 23.475 1.00 79.06 99 PRO A CA 1
ATOM 793 C C . PRO A 1 99 ? 4.426 4.152 24.095 1.00 79.06 99 PRO A C 1
ATOM 795 O O . PRO A 1 99 ? 4.649 3.258 24.893 1.00 79.06 99 PRO A O 1
ATOM 798 N N . TRP A 1 100 ? 3.173 4.420 23.735 1.00 88.12 100 TRP A N 1
ATOM 799 C CA . TRP A 1 100 ? 2.026 3.692 24.314 1.00 88.12 100 TRP A CA 1
ATOM 800 C C . TRP A 1 100 ? 1.394 2.650 23.392 1.00 88.12 100 TRP A C 1
ATOM 802 O O . TRP A 1 100 ? 0.634 1.799 23.851 1.00 88.12 100 TRP A O 1
ATOM 812 N N . ILE A 1 101 ? 1.729 2.661 22.100 1.00 86.00 101 ILE A N 1
ATOM 813 C CA . ILE A 1 101 ? 1.139 1.746 21.111 1.00 86.00 101 ILE A CA 1
ATOM 814 C C . ILE A 1 101 ? 1.327 0.282 21.538 1.00 86.00 101 ILE A C 1
ATOM 816 O O . ILE A 1 101 ? 0.387 -0.507 21.485 1.00 86.00 101 ILE A O 1
ATOM 820 N N . HIS A 1 102 ? 2.520 -0.078 22.024 1.00 83.50 102 HIS A N 1
ATOM 821 C CA . HIS A 1 102 ? 2.828 -1.449 22.435 1.00 83.50 102 HIS A CA 1
ATOM 822 C C . HIS A 1 102 ? 1.948 -1.923 23.597 1.00 83.50 102 HIS A C 1
ATOM 824 O O . HIS A 1 102 ? 1.556 -3.088 23.619 1.00 83.50 102 HIS A O 1
ATOM 830 N N . LEU A 1 103 ? 1.596 -1.015 24.517 1.00 84.94 103 LEU A N 1
ATOM 831 C CA . LEU A 1 103 ? 0.712 -1.302 25.644 1.00 84.94 103 LEU A CA 1
ATOM 832 C C . LEU A 1 103 ? -0.690 -1.654 25.155 1.00 84.94 103 LEU A C 1
ATOM 834 O O . LEU A 1 103 ? -1.333 -2.539 25.708 1.00 84.94 103 LEU A O 1
ATOM 838 N N . LEU A 1 104 ? -1.177 -1.012 24.092 1.00 85.44 104 LEU A N 1
ATOM 839 C CA . LEU A 1 104 ? -2.494 -1.350 23.546 1.00 85.44 104 LEU A CA 1
ATOM 840 C C . LEU A 1 104 ? -2.488 -2.701 22.857 1.00 85.44 104 LEU A C 1
ATOM 842 O O . LEU A 1 104 ? -3.407 -3.499 23.040 1.00 85.44 104 LEU A O 1
ATOM 846 N N . LEU A 1 105 ? -1.438 -2.958 22.079 1.00 82.00 105 LEU A N 1
ATOM 847 C CA . LEU A 1 105 ? -1.287 -4.210 21.352 1.00 82.00 105 LEU A CA 1
ATOM 848 C C . LEU A 1 105 ? -1.155 -5.413 22.301 1.00 82.00 105 LEU A C 1
ATOM 850 O O . LEU A 1 105 ? -1.546 -6.512 21.905 1.00 82.00 105 LEU A O 1
ATOM 854 N N . SER A 1 106 ? -0.662 -5.214 23.532 1.00 80.94 106 SER A N 1
ATOM 855 C CA . SER A 1 106 ? -0.617 -6.241 24.582 1.00 80.94 106 SER A CA 1
ATOM 856 C C . SER A 1 106 ? -1.886 -6.307 25.444 1.00 80.94 106 SER A C 1
ATOM 858 O O . SER A 1 106 ? -2.310 -7.400 25.810 1.00 80.94 106 SER A O 1
ATOM 860 N N . THR A 1 107 ? -2.523 -5.171 25.748 1.00 84.50 107 THR A N 1
ATOM 861 C CA . THR A 1 107 ? -3.650 -5.108 26.702 1.00 84.50 107 THR A CA 1
ATOM 862 C C . THR A 1 107 ? -5.000 -5.447 26.065 1.00 84.50 107 THR A C 1
ATOM 864 O O . THR A 1 107 ? -5.908 -5.932 26.738 1.00 84.50 107 THR A O 1
ATOM 867 N N . PHE A 1 108 ? -5.173 -5.209 24.762 1.00 87.12 108 PHE A N 1
ATOM 868 C CA . PHE A 1 108 ? -6.453 -5.422 24.077 1.00 87.12 108 PHE A CA 1
ATOM 869 C C . PHE A 1 108 ? -6.627 -6.904 23.712 1.00 87.12 108 PHE A C 1
ATOM 871 O O . PHE A 1 108 ? -6.464 -7.308 22.551 1.00 87.12 108 PHE A O 1
ATOM 878 N N . SER A 1 109 ? -6.953 -7.707 24.727 1.00 84.31 109 SER A N 1
ATOM 879 C CA . SER A 1 109 ? -7.215 -9.140 24.597 1.00 84.31 109 SER A CA 1
ATOM 880 C C . SER A 1 109 ? -8.509 -9.423 23.825 1.00 84.31 109 SER A C 1
ATOM 882 O O . SER A 1 109 ? -9.394 -8.570 23.688 1.00 84.31 109 SER A O 1
ATOM 884 N N . ARG A 1 110 ? -8.629 -10.658 23.320 1.00 84.00 110 ARG A N 1
ATOM 885 C CA . ARG A 1 110 ? -9.860 -11.139 22.674 1.00 84.00 110 ARG A CA 1
ATOM 886 C C . ARG A 1 110 ? -11.037 -11.220 23.647 1.00 84.00 110 ARG A C 1
ATOM 888 O O . ARG A 1 110 ? -12.171 -11.124 23.200 1.00 84.00 110 ARG A O 1
ATOM 895 N N . ASP A 1 111 ? -10.785 -11.330 24.948 1.00 88.69 111 ASP A N 1
ATOM 896 C CA . ASP A 1 111 ? -11.850 -11.427 25.952 1.00 88.69 111 ASP A CA 1
ATOM 897 C C . ASP A 1 111 ? -12.588 -10.096 26.124 1.00 88.69 111 ASP A C 1
ATOM 899 O O . ASP A 1 111 ? -13.806 -10.067 26.298 1.00 88.69 111 ASP A O 1
ATOM 903 N N . VAL A 1 112 ? -11.855 -8.981 26.030 1.00 91.00 112 VAL A N 1
ATOM 904 C CA . VAL A 1 112 ? -12.441 -7.635 26.091 1.00 91.00 112 VAL A CA 1
ATOM 905 C C . VAL A 1 112 ? -13.078 -7.254 24.750 1.00 91.00 112 VAL A C 1
ATOM 907 O O . VAL A 1 112 ? -14.138 -6.630 24.724 1.00 91.00 112 VAL A O 1
ATOM 910 N N . PHE A 1 113 ? -12.462 -7.657 23.635 1.00 92.44 113 PHE A N 1
ATOM 911 C CA . PHE A 1 113 ? -12.895 -7.311 22.279 1.00 92.44 113 PHE A CA 1
ATOM 912 C C . PHE A 1 113 ? -13.161 -8.565 21.433 1.00 92.44 113 PHE A C 1
ATOM 914 O O . PHE A 1 113 ? -12.413 -8.885 20.507 1.00 92.44 113 PHE A O 1
ATOM 921 N N . SER A 1 114 ? -14.248 -9.274 21.745 1.00 90.31 114 SER A N 1
ATOM 922 C CA . SER A 1 114 ? -14.568 -10.600 21.184 1.00 90.31 114 SER A CA 1
ATOM 923 C C . SER A 1 114 ? -14.774 -10.631 19.668 1.00 90.31 114 SER A C 1
ATOM 925 O O . SER A 1 114 ? -14.551 -11.660 19.035 1.00 90.31 114 SER A O 1
ATOM 927 N N . HIS A 1 115 ? -15.181 -9.511 19.067 1.00 90.62 115 HIS A N 1
ATOM 928 C CA . HIS A 1 115 ? -15.458 -9.406 17.629 1.00 90.62 115 HIS A CA 1
ATOM 929 C C . HIS A 1 115 ? -14.384 -8.644 16.850 1.00 90.62 115 HIS A C 1
ATOM 931 O O . HIS A 1 115 ? -14.556 -8.382 15.656 1.00 90.62 115 HIS A O 1
ATOM 937 N N . LYS A 1 116 ? -13.271 -8.303 17.505 1.00 87.81 116 LYS A N 1
ATOM 938 C CA . LYS A 1 116 ? -12.159 -7.595 16.881 1.00 87.81 116 LYS A CA 1
ATOM 939 C C . LYS A 1 116 ? -11.568 -8.427 15.750 1.00 87.81 116 LYS A C 1
ATOM 941 O O . LYS A 1 116 ? -11.083 -9.539 15.964 1.00 87.81 116 LYS A O 1
ATOM 946 N N . LYS A 1 117 ? -11.582 -7.864 14.543 1.00 85.19 117 LYS A N 1
ATOM 947 C CA . LYS A 1 117 ? -11.043 -8.509 13.345 1.00 85.19 117 LYS A CA 1
ATOM 948 C C . LYS A 1 117 ? -9.572 -8.196 13.139 1.00 85.19 117 LYS A C 1
ATOM 950 O O . LYS A 1 117 ? -8.867 -9.105 12.718 1.00 85.19 117 LYS A O 1
ATOM 955 N N . GLY A 1 118 ? -9.132 -6.980 13.465 1.00 81.88 118 GLY A N 1
ATOM 956 C CA . GLY A 1 118 ? -7.763 -6.526 13.233 1.00 81.88 118 GLY A CA 1
ATOM 957 C C . GLY A 1 118 ? -7.479 -5.127 13.776 1.00 81.88 118 GLY A C 1
ATOM 958 O O . GLY A 1 118 ? -8.344 -4.481 14.372 1.00 81.88 118 GLY A O 1
ATOM 959 N N . TRP A 1 119 ? -6.248 -4.667 13.556 1.00 84.25 119 TRP A N 1
ATOM 960 C CA . TRP A 1 119 ? -5.838 -3.285 13.795 1.00 84.25 119 TRP A CA 1
ATOM 961 C C . TRP A 1 119 ? -5.551 -2.589 12.475 1.00 84.25 119 TRP A C 1
ATOM 963 O O . TRP A 1 119 ? -4.929 -3.170 11.579 1.00 84.25 119 TRP A O 1
ATOM 973 N N . LYS A 1 120 ? -5.944 -1.321 12.407 1.00 88.44 120 LYS A N 1
ATOM 974 C CA . LYS A 1 120 ? -5.440 -0.380 11.417 1.00 88.44 120 LYS A CA 1
ATOM 975 C C . LYS A 1 120 ? -4.564 0.628 12.140 1.00 88.44 120 LYS A C 1
ATOM 977 O O . LYS A 1 120 ? -4.937 1.128 13.196 1.00 88.44 120 LYS A O 1
ATOM 982 N N . LEU A 1 121 ? -3.401 0.916 11.598 1.00 87.06 121 LEU A N 1
ATOM 983 C CA . LEU A 1 121 ? -2.512 1.936 12.122 1.00 87.06 121 LEU A CA 1
ATOM 984 C C . LEU A 1 121 ? -2.373 3.013 11.059 1.00 87.06 121 LEU A C 1
ATOM 986 O O . LEU A 1 121 ? -2.018 2.702 9.934 1.00 87.06 121 LEU A O 1
ATOM 990 N N . ALA A 1 122 ? -2.652 4.254 11.418 1.00 88.62 122 ALA A N 1
ATOM 991 C CA . ALA A 1 122 ? -2.412 5.440 10.623 1.00 88.62 122 ALA A CA 1
ATOM 992 C C . ALA A 1 122 ? -1.536 6.389 11.451 1.00 88.62 122 ALA A C 1
ATOM 994 O O . ALA A 1 122 ? -1.971 6.918 12.471 1.00 88.62 122 ALA A O 1
ATOM 995 N N . LEU A 1 123 ? -0.285 6.581 11.043 1.00 86.88 123 LEU A N 1
ATOM 996 C CA . LEU A 1 123 ? 0.615 7.541 11.673 1.00 86.88 123 LEU A CA 1
ATOM 997 C C . LEU A 1 123 ? 0.870 8.692 10.706 1.00 86.88 123 LEU A C 1
ATOM 999 O O . LEU A 1 123 ? 1.409 8.491 9.619 1.00 86.88 123 LEU A O 1
ATOM 1003 N N . THR A 1 124 ? 0.505 9.892 11.131 1.00 85.88 124 THR A N 1
ATOM 1004 C CA . THR A 1 124 ? 0.713 11.136 10.397 1.00 85.88 124 THR A CA 1
ATOM 1005 C C . THR A 1 124 ? 1.808 11.939 11.098 1.00 85.88 124 THR A C 1
ATOM 1007 O O . THR A 1 124 ? 1.809 12.028 12.317 1.00 85.88 124 THR A O 1
ATOM 1010 N N . GLY A 1 125 ? 2.760 12.507 10.362 1.00 77.06 125 GLY A N 1
ATOM 1011 C CA . GLY A 1 125 ? 3.831 13.354 10.897 1.00 77.06 125 GLY A CA 1
ATOM 1012 C C . GLY A 1 125 ? 3.495 14.844 10.822 1.00 77.06 125 GLY A C 1
ATOM 1013 O O . GLY A 1 125 ? 4.160 15.579 10.097 1.00 77.06 125 GLY A O 1
ATOM 1014 N N . VAL A 1 126 ? 2.459 15.320 11.526 1.00 63.25 126 VAL A N 1
ATOM 1015 C CA . VAL A 1 126 ? 1.935 16.690 11.314 1.00 63.25 126 VAL A CA 1
ATOM 1016 C C . VAL A 1 126 ? 2.933 17.792 11.694 1.00 63.25 126 VAL A C 1
ATOM 1018 O O . VAL A 1 126 ? 3.066 18.768 10.954 1.00 63.25 126 VAL A O 1
ATOM 1021 N N . LEU A 1 127 ? 3.709 17.622 12.771 1.00 55.47 127 LEU A N 1
ATOM 1022 C CA . LEU A 1 127 ? 4.713 18.617 13.184 1.00 55.47 127 LEU A CA 1
ATOM 1023 C C . LEU A 1 127 ? 5.914 18.724 12.237 1.00 55.47 127 LEU A C 1
ATOM 1025 O O . LEU A 1 127 ? 6.626 19.727 12.253 1.00 55.47 127 LEU A O 1
ATOM 1029 N N . ALA A 1 128 ? 6.129 17.731 11.370 1.00 55.09 128 ALA A N 1
ATOM 1030 C CA . ALA A 1 128 ? 7.209 17.806 10.401 1.00 55.09 128 ALA A CA 1
ATOM 1031 C C . ALA A 1 128 ? 6.964 18.910 9.366 1.00 55.09 128 ALA A C 1
ATOM 1033 O O . ALA A 1 128 ? 7.924 19.379 8.780 1.00 55.09 128 ALA A O 1
ATOM 1034 N N . ARG A 1 129 ? 5.730 19.368 9.117 1.00 59.34 129 ARG A N 1
ATOM 1035 C CA . ARG A 1 129 ? 5.502 20.348 8.040 1.00 59.34 129 ARG A CA 1
ATOM 1036 C C . ARG A 1 129 ? 5.921 21.772 8.407 1.00 59.34 129 ARG A C 1
ATOM 1038 O O . ARG A 1 129 ? 6.386 22.489 7.528 1.00 59.34 129 ARG A O 1
ATOM 1045 N N . THR A 1 130 ? 5.790 22.167 9.672 1.00 71.31 130 THR A N 1
ATOM 1046 C CA . THR A 1 130 ? 6.044 23.548 10.118 1.00 71.31 130 THR A CA 1
ATOM 1047 C C . THR A 1 130 ? 7.428 23.754 10.731 1.00 71.31 130 THR A C 1
ATOM 1049 O O . THR A 1 130 ? 7.930 24.874 10.705 1.00 71.31 130 THR A O 1
ATOM 1052 N N . ALA A 1 131 ? 8.065 22.701 11.254 1.00 73.69 131 ALA A N 1
ATOM 1053 C CA . ALA A 1 131 ? 9.410 22.798 11.815 1.00 73.69 131 ALA A CA 1
ATOM 1054 C C . ALA A 1 131 ? 10.489 22.943 10.715 1.00 73.69 131 ALA A C 1
ATOM 1056 O O . ALA A 1 131 ? 10.359 22.322 9.642 1.00 73.69 131 ALA A O 1
ATOM 1057 N N . PRO A 1 132 ? 11.578 23.701 10.982 1.00 80.56 132 PRO A N 1
ATOM 1058 C CA . PRO A 1 132 ? 12.757 23.731 10.124 1.00 80.56 132 PRO A CA 1
ATOM 1059 C C . PRO A 1 132 ? 13.247 22.315 9.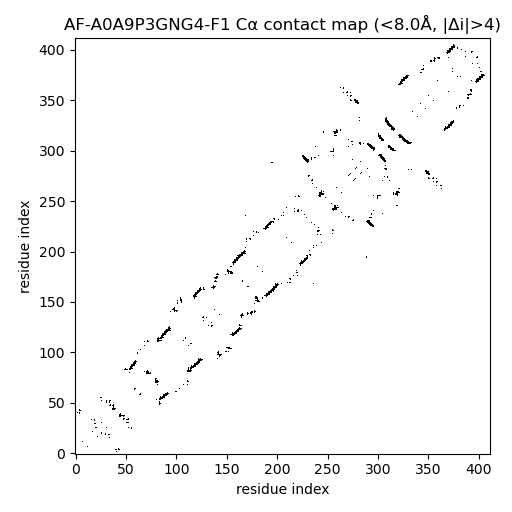837 1.00 80.56 132 PRO A C 1
ATOM 1061 O O . PRO A 1 132 ? 13.183 21.436 10.694 1.00 80.56 132 PRO A O 1
ATOM 1064 N N . GLU A 1 133 ? 13.762 22.083 8.632 1.00 75.81 133 GLU A N 1
ATOM 1065 C CA . GLU A 1 133 ? 14.126 20.740 8.172 1.00 75.81 133 GLU A CA 1
ATOM 1066 C C . GLU A 1 133 ? 15.078 19.995 9.125 1.00 75.81 133 GLU A C 1
ATOM 1068 O O . GLU A 1 133 ? 14.940 18.786 9.320 1.00 75.81 133 GLU A O 1
ATOM 1073 N N . LYS A 1 134 ? 16.002 20.729 9.756 1.00 78.12 134 LYS A N 1
ATOM 1074 C CA . LYS A 1 134 ? 17.004 20.204 10.695 1.00 78.12 134 LYS A CA 1
ATOM 1075 C C . LYS A 1 134 ? 16.413 19.708 12.018 1.00 78.12 134 LYS A C 1
ATOM 1077 O O . LYS A 1 134 ? 17.002 18.822 12.631 1.00 78.12 134 LYS A O 1
ATOM 1082 N N . ASP A 1 135 ? 15.251 20.223 12.410 1.00 78.12 135 ASP A N 1
ATOM 1083 C CA . ASP A 1 135 ? 14.621 19.939 13.704 1.00 78.12 135 ASP A CA 1
ATOM 1084 C C . ASP A 1 135 ? 13.528 18.868 13.596 1.00 78.12 135 ASP A C 1
ATOM 1086 O O . ASP A 1 135 ? 12.906 18.484 14.588 1.00 78.12 135 ASP A O 1
ATOM 1090 N N . ARG A 1 136 ? 13.272 18.359 12.383 1.00 76.94 136 ARG A N 1
ATOM 1091 C CA . ARG A 1 136 ? 12.233 17.354 12.158 1.00 76.94 136 ARG A CA 1
ATOM 1092 C C . ARG A 1 136 ? 12.636 16.020 12.801 1.00 76.94 136 ARG A C 1
ATOM 1094 O O . ARG A 1 136 ? 13.702 15.479 12.480 1.00 76.94 136 ARG A O 1
ATOM 1101 N N . PRO A 1 137 ? 11.780 15.429 13.653 1.00 79.00 137 PRO A N 1
ATOM 1102 C CA . PRO A 1 137 ? 12.080 14.151 14.281 1.00 79.00 137 PRO A CA 1
ATOM 1103 C C . PRO A 1 137 ? 12.218 13.052 13.222 1.00 79.00 137 PRO A C 1
ATOM 1105 O O . PRO A 1 137 ? 11.402 12.937 12.310 1.00 79.00 137 PRO A O 1
ATOM 1108 N N . SER A 1 138 ? 13.262 12.232 13.359 1.00 81.94 138 SER A N 1
ATOM 1109 C CA . SER A 1 138 ? 13.531 11.078 12.493 1.00 81.94 138 SER A CA 1
ATOM 1110 C C . SER A 1 138 ? 13.418 9.789 13.312 1.00 81.94 138 SER A C 1
ATOM 1112 O O . SER A 1 138 ? 14.413 9.354 13.905 1.00 81.94 138 SER A O 1
ATOM 1114 N N . PRO A 1 139 ? 12.219 9.193 13.430 1.00 81.00 139 PRO A N 1
ATOM 1115 C CA . PRO A 1 139 ? 12.021 8.013 14.260 1.00 81.00 139 PRO A CA 1
ATOM 1116 C C . PRO A 1 139 ? 12.798 6.812 13.716 1.00 81.00 139 PRO A C 1
ATOM 1118 O O . PRO A 1 139 ? 12.757 6.507 12.528 1.00 81.00 139 PRO A O 1
ATOM 1121 N N . ARG A 1 140 ? 13.463 6.080 14.614 1.00 80.62 140 ARG A N 1
ATOM 1122 C CA . ARG A 1 140 ? 14.087 4.779 14.298 1.00 80.62 140 ARG A CA 1
ATOM 1123 C C . ARG A 1 140 ? 13.192 3.585 14.619 1.00 80.62 140 ARG A C 1
ATOM 1125 O O . ARG A 1 140 ? 13.437 2.473 14.171 1.00 80.62 140 ARG A O 1
ATOM 1132 N N . SER A 1 141 ? 12.196 3.799 15.471 1.00 81.38 141 SER A N 1
ATOM 1133 C CA . SER A 1 141 ? 11.280 2.779 15.971 1.00 81.38 141 SER A CA 1
ATOM 1134 C C . SER A 1 141 ? 9.951 3.430 16.323 1.00 81.38 141 SER A C 1
ATOM 1136 O O . SER A 1 141 ? 9.915 4.578 16.766 1.00 81.38 141 SER A O 1
ATOM 1138 N N . ALA A 1 142 ? 8.873 2.668 16.163 1.00 77.44 142 ALA A N 1
ATOM 1139 C CA . ALA A 1 142 ? 7.543 3.016 16.656 1.00 77.44 142 ALA A CA 1
ATOM 1140 C C . ALA A 1 142 ? 7.481 3.169 18.179 1.00 77.44 142 ALA A C 1
ATOM 1142 O O . ALA A 1 142 ? 6.561 3.774 18.725 1.00 77.44 142 ALA A O 1
ATOM 1143 N N . PHE A 1 143 ? 8.450 2.568 18.863 1.00 78.62 143 PHE A N 1
ATOM 1144 C CA . PHE A 1 143 ? 8.502 2.466 20.306 1.00 78.62 143 PHE A CA 1
ATOM 1145 C C . PHE A 1 143 ? 9.781 3.109 20.822 1.00 78.62 143 PHE A C 1
ATOM 1147 O O . PHE A 1 143 ? 10.626 2.467 21.449 1.00 78.62 143 PHE A O 1
ATOM 1154 N N . PHE A 1 144 ? 9.951 4.383 20.479 1.00 73.31 144 PHE A N 1
ATOM 1155 C CA . PHE A 1 144 ? 11.077 5.179 20.940 1.00 73.31 144 PHE A CA 1
ATOM 1156 C C . PHE A 1 144 ? 11.218 5.078 22.468 1.00 73.31 144 PHE A C 1
ATOM 1158 O O . PHE A 1 144 ? 10.237 5.220 23.190 1.00 73.31 144 PHE A O 1
ATOM 1165 N N . GLY A 1 145 ? 12.426 4.783 22.953 1.00 73.94 145 GLY A N 1
ATOM 1166 C CA . GLY A 1 145 ? 12.704 4.612 24.383 1.00 73.94 145 GLY A CA 1
ATOM 1167 C C . GLY A 1 145 ? 12.439 3.212 24.955 1.00 73.94 145 GLY A C 1
ATOM 1168 O O . GLY A 1 145 ? 12.770 2.980 26.114 1.00 73.94 145 GLY A O 1
ATOM 1169 N N . LEU A 1 146 ? 11.905 2.260 24.178 1.00 77.19 146 LEU A N 1
ATOM 1170 C CA . LEU A 1 146 ? 11.818 0.859 24.610 1.00 77.19 146 LEU A CA 1
ATOM 1171 C C . LEU A 1 146 ? 13.066 0.045 24.223 1.00 77.19 146 LEU A C 1
ATOM 1173 O O . LEU A 1 146 ? 13.731 0.361 23.229 1.00 77.19 146 LEU A O 1
ATOM 1177 N N . PRO A 1 147 ? 13.370 -1.050 24.952 1.00 74.75 147 PRO A N 1
ATOM 1178 C CA . PRO A 1 147 ? 14.363 -2.032 24.528 1.00 74.75 147 PRO A CA 1
ATOM 1179 C C . PRO A 1 147 ? 14.079 -2.565 23.117 1.00 74.75 147 PRO A C 1
ATOM 1181 O O . PRO A 1 147 ? 12.927 -2.718 22.712 1.00 74.75 147 PRO A O 1
ATOM 1184 N N . ARG A 1 148 ? 15.138 -2.920 22.373 1.00 67.62 148 ARG A N 1
ATOM 1185 C CA . ARG A 1 148 ? 15.022 -3.469 21.003 1.00 67.62 148 ARG A CA 1
ATOM 1186 C C . ARG A 1 148 ? 14.167 -4.740 20.936 1.00 67.62 148 ARG A C 1
ATOM 1188 O O . ARG A 1 148 ? 13.540 -5.007 19.913 1.00 67.62 148 ARG A O 1
ATOM 1195 N N . SER A 1 149 ? 14.156 -5.534 22.006 1.00 66.38 149 SER A N 1
ATOM 1196 C CA . SER A 1 149 ? 13.273 -6.687 22.162 1.00 66.38 149 SER A CA 1
ATOM 1197 C C . SER A 1 149 ? 11.893 -6.208 22.602 1.00 66.38 149 SER A C 1
ATOM 1199 O O . SER A 1 149 ? 11.608 -6.074 23.792 1.00 66.38 149 SER A O 1
ATOM 1201 N N . LEU A 1 150 ? 11.046 -5.921 21.623 1.00 64.38 150 LEU A N 1
ATOM 1202 C CA . LEU A 1 150 ? 9.666 -5.533 21.874 1.00 64.38 150 LEU A CA 1
ATOM 1203 C C . LEU A 1 150 ? 8.865 -6.733 22.400 1.00 64.38 150 LEU A C 1
ATOM 1205 O O . LEU A 1 150 ? 9.086 -7.859 21.931 1.00 64.38 150 LEU A O 1
ATOM 1209 N N . PRO A 1 151 ? 7.914 -6.522 23.330 1.00 65.94 151 PRO A N 1
ATOM 1210 C CA . PRO A 1 151 ? 6.955 -7.558 23.689 1.00 65.94 151 PRO A CA 1
ATOM 1211 C C . PRO A 1 151 ? 6.222 -8.041 22.434 1.00 65.94 151 PRO A C 1
ATOM 1213 O O . PRO A 1 151 ? 6.053 -7.290 21.471 1.00 65.94 151 PRO A O 1
ATOM 1216 N N . VAL A 1 152 ? 5.806 -9.311 22.422 1.00 67.88 152 VAL A N 1
ATOM 1217 C CA . VAL A 1 152 ? 5.076 -9.896 21.289 1.00 67.88 152 VAL A CA 1
ATOM 1218 C C . VAL A 1 152 ? 3.761 -9.140 21.116 1.00 67.88 152 VAL A C 1
ATOM 1220 O O . VAL A 1 152 ? 2.783 -9.384 21.815 1.00 67.88 152 VAL A O 1
ATOM 1223 N N . VAL A 1 153 ? 3.756 -8.192 20.188 1.00 70.50 153 VAL A N 1
ATOM 1224 C CA . VAL A 1 153 ? 2.599 -7.360 19.880 1.00 70.50 153 VAL A CA 1
ATOM 1225 C C . VAL A 1 153 ? 1.767 -8.001 18.779 1.00 70.50 153 VAL A C 1
ATOM 1227 O O . VAL A 1 153 ? 2.297 -8.629 17.859 1.00 70.50 153 VAL A O 1
ATOM 1230 N N . GLN A 1 154 ?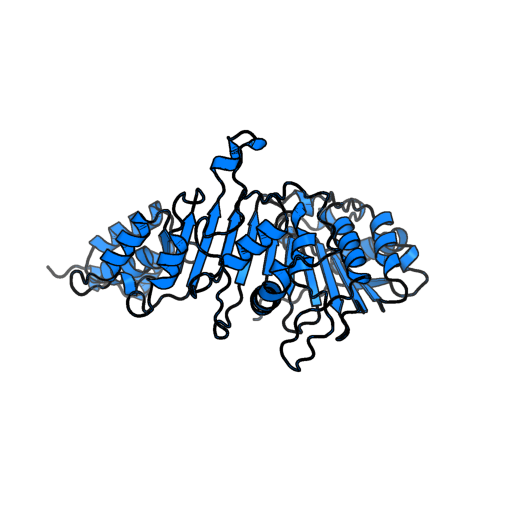 0.446 -7.845 18.864 1.00 75.31 154 GLN A N 1
ATOM 1231 C CA . GLN A 1 154 ? -0.433 -8.146 17.738 1.00 75.31 154 GLN A CA 1
ATOM 1232 C C . GLN A 1 154 ? -0.087 -7.206 16.578 1.00 75.31 154 GLN A C 1
ATOM 1234 O O . GLN A 1 154 ? -0.024 -5.995 16.761 1.00 75.31 154 GLN A O 1
ATOM 1239 N N . GLY A 1 155 ? 0.142 -7.761 15.389 1.00 75.44 155 GLY A N 1
ATOM 1240 C CA . GLY A 1 155 ? 0.445 -6.962 14.205 1.00 75.44 155 GLY A CA 1
ATOM 1241 C C . GLY A 1 155 ? -0.767 -6.181 13.715 1.00 75.44 155 GLY A C 1
ATOM 1242 O O . GLY A 1 155 ? -1.894 -6.679 13.793 1.00 75.44 155 GLY A O 1
ATOM 1243 N N . ALA A 1 156 ? -0.528 -4.999 13.151 1.00 81.44 156 ALA A N 1
ATOM 1244 C CA . ALA A 1 156 ? -1.525 -4.344 12.315 1.00 81.44 156 ALA A CA 1
ATOM 1245 C C . ALA A 1 156 ? -1.739 -5.132 11.014 1.00 81.44 156 ALA A C 1
ATOM 1247 O O . ALA A 1 156 ? -0.831 -5.807 10.526 1.00 81.44 156 ALA A O 1
ATOM 1248 N N . GLU A 1 157 ? -2.966 -5.095 10.495 1.00 84.31 157 GLU A N 1
ATOM 1249 C CA . GLU A 1 157 ? -3.316 -5.673 9.186 1.00 84.31 157 GLU A CA 1
ATOM 1250 C C . GLU A 1 157 ? -3.135 -4.642 8.081 1.00 84.31 157 GLU A C 1
ATOM 1252 O O . GLU A 1 157 ? -2.770 -4.973 6.960 1.00 84.31 157 GLU A O 1
ATOM 1257 N N . HIS A 1 158 ? -3.352 -3.376 8.418 1.00 87.50 158 HIS A N 1
ATOM 1258 C CA . HIS A 1 158 ? -3.135 -2.259 7.524 1.00 87.50 158 HIS A CA 1
ATOM 1259 C C . HIS A 1 158 ? -2.394 -1.178 8.302 1.00 87.50 158 HIS A C 1
ATOM 1261 O O . HIS A 1 158 ? -2.882 -0.697 9.326 1.00 87.50 158 HIS A O 1
ATOM 1267 N N . THR A 1 159 ? -1.222 -0.811 7.805 1.00 88.50 159 THR A N 1
ATOM 1268 C CA . THR A 1 159 ? -0.404 0.276 8.315 1.00 88.50 159 THR A CA 1
ATOM 1269 C C . THR A 1 159 ? -0.262 1.363 7.257 1.00 88.50 159 THR A C 1
ATOM 1271 O O . THR A 1 159 ? 0.224 1.100 6.166 1.00 88.50 159 THR A O 1
ATOM 1274 N N . LYS A 1 160 ? -0.657 2.586 7.590 1.00 90.38 160 LYS A N 1
ATOM 1275 C CA . LYS A 1 160 ? -0.541 3.784 6.771 1.00 90.38 160 LYS A CA 1
ATOM 1276 C C . LYS A 1 160 ? 0.365 4.784 7.476 1.00 90.38 160 LYS A C 1
ATOM 1278 O O . LYS A 1 160 ? 0.117 5.145 8.623 1.00 90.38 160 LYS A O 1
ATOM 1283 N N . PHE A 1 161 ? 1.395 5.246 6.791 1.00 89.88 161 PHE A N 1
ATOM 1284 C CA . PHE A 1 161 ? 2.299 6.293 7.236 1.00 89.88 161 PHE A CA 1
ATOM 1285 C C . PHE A 1 161 ? 2.171 7.488 6.305 1.00 89.88 161 PHE A C 1
ATOM 1287 O O . PHE A 1 161 ? 2.050 7.329 5.093 1.00 89.88 161 PHE A O 1
ATOM 1294 N N . THR A 1 162 ? 2.119 8.691 6.863 1.00 88.75 162 THR A N 1
ATOM 1295 C CA . THR A 1 162 ? 1.919 9.919 6.090 1.00 88.75 162 THR A CA 1
ATOM 1296 C C . THR A 1 162 ? 2.805 11.028 6.632 1.00 88.75 162 THR A C 1
ATOM 1298 O O . THR A 1 162 ? 2.753 11.325 7.823 1.00 88.75 162 THR A O 1
ATOM 1301 N N . GLY A 1 163 ? 3.626 11.646 5.783 1.00 86.44 163 GLY A N 1
ATOM 1302 C CA . GLY A 1 163 ? 4.472 12.775 6.186 1.00 86.44 163 GLY A CA 1
ATOM 1303 C C . GLY A 1 163 ? 5.579 12.408 7.178 1.00 86.44 163 GLY A C 1
ATOM 1304 O O . GLY A 1 163 ? 5.979 13.245 7.986 1.00 86.44 163 GLY A O 1
ATOM 1305 N N . LEU A 1 164 ? 6.037 11.151 7.183 1.00 86.88 164 LEU A N 1
ATOM 1306 C CA . LEU A 1 164 ? 7.149 10.718 8.030 1.00 86.88 164 LEU A CA 1
ATOM 1307 C C . LEU A 1 164 ? 8.488 10.974 7.338 1.00 86.88 164 LEU A C 1
ATOM 1309 O O . LEU A 1 164 ? 8.624 10.784 6.131 1.00 86.88 164 LEU A O 1
ATOM 1313 N N . ARG A 1 165 ? 9.504 11.351 8.116 1.00 86.62 165 ARG A N 1
ATOM 1314 C CA . ARG A 1 165 ? 10.879 11.497 7.633 1.00 86.62 165 ARG A CA 1
ATOM 1315 C C . ARG A 1 165 ? 11.782 10.503 8.340 1.00 86.62 165 ARG A C 1
ATOM 1317 O O . ARG A 1 165 ? 11.794 10.439 9.563 1.00 86.62 165 ARG A O 1
ATOM 1324 N N . PHE A 1 166 ? 12.577 9.773 7.578 1.00 86.25 166 PHE A N 1
ATOM 1325 C CA . PHE A 1 166 ? 13.583 8.861 8.107 1.00 86.25 166 PHE A CA 1
ATOM 1326 C C . PHE A 1 166 ? 14.973 9.388 7.780 1.00 86.25 166 PHE A C 1
ATOM 1328 O O . PHE A 1 166 ? 15.201 9.925 6.697 1.00 86.25 166 PHE A O 1
ATOM 1335 N N . LYS A 1 167 ? 15.923 9.248 8.710 1.00 85.12 167 LYS A N 1
ATOM 1336 C CA . LYS A 1 167 ? 17.309 9.665 8.457 1.00 85.12 167 LYS A CA 1
ATOM 1337 C C . LYS A 1 167 ? 17.962 8.737 7.437 1.00 85.12 167 LYS A C 1
ATOM 1339 O O . LYS A 1 167 ? 18.604 9.200 6.504 1.00 85.12 167 LYS A O 1
ATOM 1344 N N . THR A 1 168 ? 17.763 7.436 7.615 1.00 83.56 168 THR A N 1
ATOM 1345 C CA . THR A 1 168 ? 18.270 6.393 6.725 1.00 83.56 168 THR A CA 1
ATOM 1346 C C . THR A 1 168 ? 17.156 5.428 6.343 1.00 83.56 168 THR A C 1
ATOM 1348 O O . THR A 1 168 ? 16.133 5.324 7.022 1.00 83.56 168 THR A O 1
ATOM 1351 N N . PHE A 1 169 ? 17.375 4.646 5.293 1.00 80.25 169 PHE A N 1
ATOM 1352 C CA . PHE A 1 169 ? 16.476 3.546 4.964 1.00 80.25 169 PHE A CA 1
ATOM 1353 C C . PHE A 1 169 ? 16.413 2.477 6.049 1.00 80.25 169 PHE A C 1
ATOM 1355 O O . PHE A 1 169 ? 15.342 1.960 6.351 1.00 80.25 169 PHE A O 1
ATOM 1362 N N . SER A 1 170 ? 17.542 2.198 6.705 1.00 79.81 170 SER A N 1
ATOM 1363 C CA . SER A 1 170 ? 17.558 1.279 7.841 1.00 79.81 170 SER A CA 1
ATOM 1364 C C . SER A 1 170 ? 16.619 1.739 8.960 1.00 79.81 170 SER A C 1
ATOM 1366 O O . SER A 1 170 ? 16.065 0.887 9.652 1.00 79.81 170 SER A O 1
ATOM 1368 N N . ASP A 1 171 ? 16.420 3.050 9.136 1.00 83.75 171 ASP A N 1
ATOM 1369 C CA . ASP A 1 171 ? 15.473 3.582 10.117 1.00 83.75 171 ASP A CA 1
ATOM 1370 C C . ASP A 1 171 ? 14.020 3.341 9.686 1.00 83.75 171 ASP A C 1
ATOM 1372 O O . ASP A 1 171 ? 13.236 2.879 10.509 1.00 83.75 171 ASP A O 1
ATOM 1376 N N . LEU A 1 172 ? 13.667 3.549 8.407 1.00 85.50 172 LEU A N 1
ATOM 1377 C CA . LEU A 1 172 ? 12.341 3.192 7.865 1.00 85.50 172 LEU A CA 1
ATOM 1378 C C . LEU A 1 172 ? 12.035 1.707 8.100 1.00 85.50 172 LEU A C 1
ATOM 1380 O O . LEU A 1 172 ? 10.946 1.328 8.532 1.00 85.50 172 LEU A O 1
ATOM 1384 N N . VAL A 1 173 ? 13.019 0.857 7.842 1.00 81.94 173 VAL A N 1
ATOM 1385 C CA . VAL A 1 173 ? 12.884 -0.592 7.970 1.00 81.94 173 VAL A CA 1
ATOM 1386 C C . VAL A 1 173 ? 12.807 -1.032 9.429 1.00 81.94 173 VAL A C 1
ATOM 1388 O O . VAL A 1 173 ? 11.983 -1.872 9.789 1.00 81.94 173 VAL A O 1
ATOM 1391 N N . ALA A 1 174 ? 13.615 -0.456 10.314 1.00 82.00 174 ALA A N 1
ATOM 1392 C CA . ALA A 1 174 ? 13.476 -0.697 11.747 1.00 82.00 174 ALA A CA 1
ATOM 1393 C C . ALA A 1 174 ? 12.101 -0.225 12.255 1.00 82.00 174 ALA A C 1
ATOM 1395 O O . ALA A 1 174 ? 11.437 -0.924 13.029 1.00 82.00 174 ALA A O 1
ATOM 1396 N N . PHE A 1 175 ? 11.631 0.915 11.751 1.00 85.50 175 PHE A N 1
ATOM 1397 C CA . PHE A 1 175 ? 10.355 1.511 12.104 1.00 85.50 175 PHE A CA 1
ATOM 1398 C C . PHE A 1 175 ? 9.165 0.640 11.698 1.00 85.50 175 PHE A C 1
ATOM 1400 O O . PHE A 1 175 ? 8.409 0.195 12.559 1.00 85.50 175 PHE A O 1
ATOM 1407 N N . VAL A 1 176 ? 9.024 0.313 10.413 1.00 84.19 176 VAL A N 1
ATOM 1408 C CA . VAL A 1 176 ? 7.960 -0.580 9.923 1.00 84.19 176 VAL A CA 1
ATOM 1409 C C . VAL A 1 176 ? 8.086 -1.967 10.571 1.00 84.19 176 VAL A C 1
ATOM 1411 O O . VAL A 1 176 ? 7.087 -2.564 10.974 1.00 84.19 176 VAL A O 1
ATOM 1414 N N . GLY A 1 177 ? 9.316 -2.465 10.747 1.00 81.62 177 GLY A N 1
ATOM 1415 C CA . GLY A 1 177 ? 9.596 -3.756 11.370 1.00 81.62 177 GLY A CA 1
ATOM 1416 C C . GLY A 1 177 ? 9.136 -3.844 12.824 1.00 81.62 177 GLY A C 1
ATOM 1417 O O . GLY A 1 177 ? 8.843 -4.941 13.296 1.00 81.62 177 GLY A O 1
ATOM 1418 N N . SER A 1 178 ? 8.997 -2.704 13.504 1.00 81.19 178 SER A N 1
ATOM 1419 C CA . SER A 1 178 ? 8.446 -2.621 14.858 1.00 81.19 178 SER A CA 1
ATOM 1420 C C . SER A 1 178 ? 6.964 -3.028 14.901 1.00 81.19 178 SER A C 1
ATOM 1422 O O . SER A 1 178 ? 6.499 -3.554 15.906 1.00 81.19 178 SER A O 1
ATOM 1424 N N . PHE A 1 179 ? 6.217 -2.864 13.807 1.00 78.19 179 PHE A N 1
ATOM 1425 C CA . PHE A 1 179 ? 4.796 -3.231 13.738 1.00 78.19 179 PHE A CA 1
ATOM 1426 C C . PHE A 1 179 ? 4.548 -4.662 13.262 1.00 78.19 179 PHE A C 1
ATOM 1428 O O . PHE A 1 179 ? 3.398 -5.114 13.201 1.00 78.19 179 PHE A O 1
ATOM 1435 N N . LEU A 1 180 ? 5.612 -5.392 12.923 1.00 78.25 180 LEU A N 1
ATOM 1436 C CA . LEU A 1 180 ? 5.498 -6.786 12.544 1.00 78.25 180 LEU A CA 1
ATOM 1437 C C . LEU A 1 180 ? 5.478 -7.669 13.799 1.00 78.25 180 LEU A C 1
ATOM 1439 O O . LEU A 1 180 ? 6.428 -7.658 14.580 1.00 78.25 180 LEU A O 1
ATOM 1443 N N . PRO A 1 181 ? 4.424 -8.475 13.991 1.00 73.31 181 PRO A N 1
ATOM 1444 C CA . PRO A 1 181 ? 4.340 -9.410 15.090 1.00 73.31 181 PRO A CA 1
ATOM 1445 C C . PRO A 1 181 ? 5.454 -10.447 14.948 1.00 73.31 181 PRO A C 1
ATOM 1447 O O . PRO A 1 181 ? 5.713 -10.968 13.862 1.00 73.31 181 PRO A O 1
ATOM 1450 N N . ASN A 1 182 ? 6.065 -10.808 16.074 1.00 69.25 182 ASN A N 1
ATOM 1451 C CA . ASN A 1 182 ? 7.019 -11.918 16.140 1.00 69.25 182 ASN A CA 1
ATOM 1452 C C . ASN A 1 182 ? 6.346 -13.290 15.972 1.00 69.25 182 ASN A C 1
ATOM 1454 O O . ASN A 1 182 ? 7.024 -14.289 15.756 1.00 69.25 182 ASN A O 1
ATOM 1458 N N . ALA A 1 183 ? 5.017 -13.354 16.086 1.00 62.94 183 ALA A N 1
ATOM 1459 C CA . ALA A 1 183 ? 4.287 -14.608 16.135 1.00 62.94 183 ALA A CA 1
ATOM 1460 C C . ALA A 1 183 ? 4.185 -15.281 14.755 1.00 62.94 183 ALA A C 1
ATOM 1462 O O . ALA A 1 183 ? 3.544 -14.763 13.839 1.00 62.94 183 ALA A O 1
ATOM 1463 N N . HIS A 1 184 ? 4.721 -16.501 14.656 1.00 64.50 184 HIS A N 1
ATOM 1464 C CA . HIS A 1 184 ? 4.611 -17.392 13.492 1.00 64.50 184 HIS A CA 1
ATOM 1465 C C . HIS A 1 184 ? 3.163 -17.725 13.077 1.00 64.50 184 HIS A C 1
ATOM 1467 O O . HIS A 1 184 ? 2.940 -18.209 11.971 1.00 64.50 184 HIS A O 1
ATOM 1473 N N . ASN A 1 185 ? 2.180 -17.438 13.935 1.00 60.50 185 ASN A N 1
ATOM 1474 C CA . ASN A 1 185 ? 0.789 -17.858 13.759 1.00 60.50 185 ASN A CA 1
ATOM 1475 C C . ASN A 1 185 ? -0.107 -16.811 13.076 1.00 60.50 185 ASN A C 1
ATOM 1477 O O . ASN A 1 185 ? -1.282 -17.083 12.830 1.00 60.50 185 ASN A O 1
ATOM 1481 N N . VAL A 1 186 ? 0.399 -15.613 12.759 1.00 66.25 186 VAL A N 1
ATOM 1482 C CA . VAL A 1 186 ? -0.420 -14.573 12.114 1.00 66.25 186 VAL A CA 1
ATOM 1483 C C . VAL A 1 186 ? -0.305 -14.674 10.593 1.00 66.25 186 VAL A C 1
ATOM 1485 O O . VAL A 1 186 ? 0.591 -14.089 9.988 1.00 66.25 186 VAL A O 1
ATOM 1488 N N . ARG A 1 187 ? -1.249 -15.399 9.979 1.00 68.69 187 ARG A N 1
ATOM 1489 C CA . ARG A 1 187 ? -1.324 -15.622 8.519 1.00 68.69 187 ARG A CA 1
ATOM 1490 C C . ARG A 1 187 ? -1.831 -14.431 7.708 1.00 68.69 187 ARG A C 1
ATOM 1492 O O . ARG A 1 187 ? -1.766 -14.470 6.488 1.00 68.69 187 ARG A O 1
ATOM 1499 N N . LYS A 1 188 ? -2.387 -13.404 8.355 1.00 78.81 188 LYS A N 1
ATOM 1500 C CA . LYS A 1 188 ? -2.987 -12.293 7.616 1.00 78.81 188 LYS A CA 1
ATOM 1501 C C . LYS A 1 188 ? -1.914 -11.432 6.946 1.00 78.81 188 LYS A C 1
ATOM 1503 O O . LYS A 1 188 ? -0.948 -11.082 7.646 1.00 78.81 188 LYS A O 1
ATOM 1508 N N . PRO A 1 189 ? -2.109 -11.075 5.667 1.00 78.19 189 PRO A N 1
ATOM 1509 C CA . PRO A 1 189 ? -1.236 -10.145 4.981 1.00 78.19 189 PRO A CA 1
ATOM 1510 C C . PRO A 1 189 ? -1.289 -8.765 5.647 1.00 78.19 189 PRO A C 1
ATOM 1512 O O . PRO A 1 189 ? -2.280 -8.385 6.274 1.00 78.19 189 PRO A O 1
ATOM 1515 N N . LEU A 1 190 ? -0.173 -8.054 5.561 1.00 82.19 190 LEU A N 1
ATOM 1516 C CA . LEU A 1 190 ? 0.010 -6.672 5.949 1.00 82.19 190 LEU A CA 1
ATOM 1517 C C . LEU A 1 190 ? -0.028 -5.823 4.680 1.00 82.19 190 LEU A C 1
ATOM 1519 O O . LEU A 1 190 ? 0.765 -6.032 3.760 1.00 82.19 190 LEU A O 1
ATOM 1523 N N . PHE A 1 191 ? -0.908 -4.833 4.692 1.00 85.94 191 PHE A N 1
ATOM 1524 C CA . PHE A 1 191 ? -0.941 -3.752 3.718 1.00 85.94 191 PHE A CA 1
ATOM 1525 C C . PHE A 1 191 ? -0.168 -2.566 4.295 1.00 85.94 191 PHE A C 1
ATOM 1527 O O . PHE A 1 191 ? -0.495 -2.098 5.389 1.00 85.94 191 PHE A O 1
ATOM 1534 N N . LEU A 1 192 ? 0.870 -2.112 3.594 1.00 87.94 192 LEU A N 1
ATOM 1535 C CA . LEU A 1 192 ? 1.669 -0.953 3.988 1.00 87.94 192 LEU A CA 1
ATOM 1536 C C . LEU A 1 192 ? 1.430 0.190 3.002 1.00 87.94 192 LEU A C 1
ATOM 1538 O O . LEU A 1 192 ? 1.660 0.020 1.813 1.00 87.94 192 LEU A O 1
ATOM 1542 N N . GLU A 1 193 ? 1.015 1.354 3.482 1.00 88.12 193 GLU A N 1
ATOM 1543 C CA . GLU A 1 193 ? 0.865 2.560 2.667 1.00 88.12 193 GLU A CA 1
ATOM 1544 C C . GLU A 1 193 ? 1.791 3.667 3.200 1.00 88.12 193 GLU A C 1
ATOM 1546 O O . GLU A 1 193 ? 1.772 3.960 4.393 1.00 88.12 193 GLU A O 1
ATOM 1551 N N . LEU A 1 194 ? 2.608 4.277 2.342 1.00 87.50 194 LEU A N 1
ATOM 1552 C CA . LEU A 1 194 ? 3.609 5.298 2.663 1.00 87.50 194 LEU A CA 1
ATOM 1553 C C . LEU A 1 194 ? 3.369 6.553 1.807 1.00 87.50 194 LEU A C 1
ATOM 1555 O O . LEU A 1 194 ? 3.819 6.651 0.669 1.00 87.50 194 LEU A O 1
ATOM 1559 N N . TYR A 1 195 ? 2.669 7.535 2.355 1.00 85.19 195 TYR A N 1
ATOM 1560 C CA . TYR A 1 195 ? 2.397 8.818 1.696 1.00 85.19 195 TYR A CA 1
ATOM 1561 C C . TYR A 1 195 ? 3.347 9.885 2.221 1.00 85.19 195 TYR A C 1
ATOM 1563 O O . TYR A 1 195 ? 3.717 9.835 3.400 1.00 85.19 195 TYR A O 1
ATOM 1571 N N . ASP A 1 196 ? 3.756 10.840 1.385 1.00 82.12 196 ASP A N 1
ATOM 1572 C CA . ASP A 1 196 ? 4.633 11.950 1.787 1.00 82.12 196 ASP A CA 1
ATOM 1573 C C . ASP A 1 196 ? 5.861 11.518 2.618 1.00 82.12 196 ASP A C 1
ATOM 1575 O O . ASP A 1 196 ? 6.329 12.229 3.511 1.00 82.12 196 ASP A O 1
ATOM 1579 N N . THR A 1 197 ? 6.341 10.290 2.419 1.00 82.38 197 THR A N 1
ATOM 1580 C CA . THR A 1 197 ? 7.387 9.726 3.267 1.00 82.38 197 THR A CA 1
ATOM 1581 C C . THR A 1 197 ? 8.735 10.024 2.634 1.00 82.38 197 THR A C 1
ATOM 1583 O O . THR A 1 197 ? 8.995 9.632 1.499 1.00 82.38 197 THR A O 1
ATOM 1586 N N . ALA A 1 198 ? 9.598 10.715 3.372 1.00 82.31 198 ALA A N 1
ATOM 1587 C CA . ALA A 1 198 ? 10.909 11.132 2.896 1.00 82.31 198 ALA A CA 1
ATOM 1588 C C . ALA A 1 198 ? 12.023 10.357 3.606 1.00 82.31 198 ALA A C 1
ATOM 1590 O O . ALA A 1 198 ? 11.954 10.096 4.809 1.00 82.31 198 ALA A O 1
ATOM 1591 N N . ILE A 1 199 ? 13.090 10.043 2.876 1.00 81.12 199 ILE A N 1
ATOM 1592 C CA . ILE A 1 199 ? 14.356 9.594 3.457 1.00 81.12 199 ILE A CA 1
ATOM 1593 C C . ILE A 1 199 ? 15.365 10.717 3.235 1.00 81.12 199 ILE A C 1
ATOM 1595 O O . ILE A 1 199 ? 15.556 11.150 2.105 1.00 81.12 199 ILE A O 1
ATOM 1599 N N . ALA A 1 200 ? 15.983 11.212 4.307 1.00 77.38 200 ALA A N 1
ATOM 1600 C CA . ALA A 1 200 ? 16.904 12.346 4.242 1.00 77.38 200 ALA A CA 1
ATOM 1601 C C . ALA A 1 200 ? 18.113 12.069 3.334 1.00 77.38 200 ALA A C 1
ATOM 1603 O O . ALA A 1 200 ? 18.626 12.985 2.708 1.00 77.38 200 ALA A O 1
ATOM 1604 N N . ASP A 1 201 ? 18.538 10.808 3.260 1.00 73.75 201 ASP A N 1
ATOM 1605 C CA . ASP A 1 201 ? 19.656 10.351 2.434 1.00 73.75 201 ASP A CA 1
ATOM 1606 C C . ASP A 1 201 ? 19.162 9.579 1.196 1.00 73.75 201 ASP A C 1
ATOM 1608 O O . ASP A 1 201 ? 19.660 8.498 0.883 1.00 73.75 201 ASP A O 1
ATOM 1612 N N . ALA A 1 202 ? 18.104 10.079 0.541 1.00 68.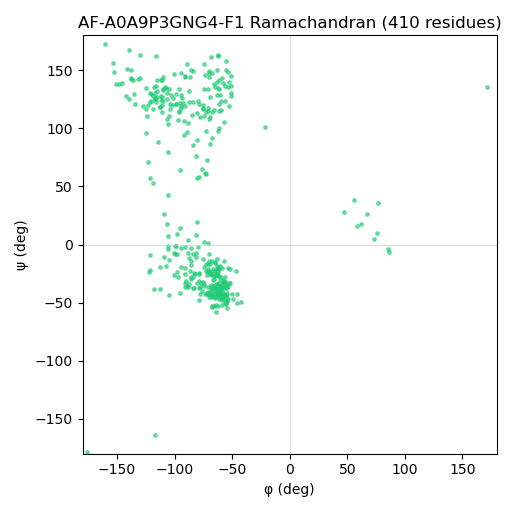00 202 ALA A N 1
ATOM 1613 C CA . ALA A 1 202 ? 17.463 9.396 -0.586 1.00 68.00 202 ALA A CA 1
ATOM 1614 C C . ALA A 1 202 ? 18.439 9.080 -1.734 1.00 68.00 202 ALA A C 1
ATOM 1616 O O . ALA A 1 202 ? 18.335 8.033 -2.367 1.00 68.00 202 ALA A O 1
ATOM 1617 N N . GLU A 1 203 ? 19.420 9.953 -1.958 1.00 64.06 203 GLU A N 1
ATOM 1618 C CA . GLU A 1 203 ? 20.450 9.792 -2.989 1.00 64.06 203 GLU A CA 1
ATOM 1619 C C . GLU A 1 203 ? 21.437 8.658 -2.675 1.00 64.06 203 GLU A C 1
ATOM 1621 O O . GLU A 1 203 ? 22.006 8.061 -3.585 1.00 64.06 203 GLU A O 1
ATOM 1626 N N . ARG A 1 204 ? 21.609 8.301 -1.394 1.00 62.75 204 ARG A N 1
ATOM 1627 C CA . ARG A 1 204 ? 22.452 7.174 -0.964 1.00 62.75 204 ARG A CA 1
ATOM 1628 C C . ARG A 1 204 ? 21.682 5.879 -0.757 1.00 62.75 204 ARG A C 1
ATOM 1630 O O . ARG A 1 204 ? 22.215 4.933 -0.175 1.00 62.75 204 ARG A O 1
ATOM 1637 N N . LEU A 1 205 ? 20.446 5.797 -1.243 1.00 61.59 205 LEU A N 1
ATOM 1638 C CA . LEU A 1 205 ? 19.675 4.556 -1.289 1.00 61.59 205 LEU A CA 1
ATOM 1639 C C . LEU A 1 205 ? 20.227 3.624 -2.370 1.00 61.59 205 LEU A C 1
ATOM 1641 O O . LEU A 1 205 ? 19.535 3.266 -3.318 1.00 61.59 205 LEU A O 1
ATOM 1645 N N . VAL A 1 206 ? 21.489 3.226 -2.223 1.00 57.69 206 VAL A N 1
ATOM 1646 C CA . VAL A 1 206 ? 22.121 2.210 -3.053 1.00 57.69 206 VAL A CA 1
ATOM 1647 C C . VAL A 1 206 ? 22.031 0.895 -2.279 1.00 57.69 206 VAL A C 1
ATOM 1649 O O . VAL A 1 206 ? 22.710 0.728 -1.263 1.00 57.69 206 VAL A O 1
ATOM 1652 N N . PRO A 1 207 ? 21.171 -0.046 -2.693 1.00 55.06 207 PRO A N 1
ATOM 1653 C CA . PRO A 1 207 ? 20.943 -1.287 -1.965 1.00 55.06 207 PRO A CA 1
ATOM 1654 C C . PRO A 1 207 ? 22.041 -2.312 -2.265 1.00 55.06 207 PRO A C 1
ATOM 1656 O O . PRO A 1 207 ? 21.780 -3.405 -2.757 1.00 55.06 207 PRO A O 1
ATOM 1659 N N . LEU A 1 208 ? 23.293 -1.949 -2.015 1.00 55.22 208 LEU A N 1
ATOM 1660 C CA . LEU A 1 208 ? 24.420 -2.867 -2.177 1.00 55.22 208 LEU A CA 1
ATOM 1661 C C . LEU A 1 208 ? 24.637 -3.712 -0.924 1.00 55.22 208 LEU A C 1
ATOM 1663 O O . LEU A 1 208 ? 25.065 -4.859 -1.019 1.00 55.22 208 LEU A O 1
ATOM 1667 N N . GLU A 1 209 ? 24.266 -3.190 0.245 1.00 57.59 209 GLU A N 1
ATOM 1668 C CA . GLU A 1 209 ? 24.397 -3.909 1.504 1.00 57.59 209 GLU A CA 1
ATOM 1669 C C . GLU A 1 209 ? 23.046 -4.053 2.188 1.00 57.59 209 GLU A C 1
ATOM 1671 O O . GLU A 1 209 ? 22.371 -3.079 2.520 1.00 57.59 209 GLU A O 1
ATOM 1676 N N . THR A 1 210 ? 22.667 -5.305 2.444 1.00 58.34 210 THR A N 1
ATOM 1677 C CA . THR A 1 210 ? 21.569 -5.600 3.359 1.00 58.34 210 THR A CA 1
ATOM 1678 C C . THR A 1 210 ? 21.936 -5.068 4.741 1.00 58.34 210 THR A C 1
ATOM 1680 O O . THR A 1 210 ? 22.869 -5.614 5.343 1.00 58.34 210 THR A O 1
ATOM 1683 N N . PRO A 1 211 ? 21.220 -4.068 5.297 1.00 57.62 211 PRO A N 1
ATOM 1684 C CA . PRO A 1 211 ? 21.547 -3.559 6.617 1.00 57.62 211 PRO A CA 1
ATOM 1685 C C . PRO A 1 211 ? 21.534 -4.720 7.625 1.00 57.62 211 PRO A C 1
ATOM 1687 O O . PRO A 1 211 ? 20.602 -5.528 7.604 1.00 57.62 211 PRO A O 1
ATOM 1690 N N . PRO A 1 212 ? 22.504 -4.825 8.549 1.00 56.91 212 PRO A N 1
ATOM 1691 C CA . PRO A 1 212 ? 22.512 -5.850 9.594 1.00 56.91 212 PRO A CA 1
ATOM 1692 C C . PRO A 1 212 ? 21.170 -6.060 10.332 1.00 56.91 212 PRO A C 1
ATOM 1694 O O . PRO A 1 212 ? 20.782 -7.220 10.506 1.00 56.91 212 PRO A O 1
ATOM 1697 N N . PRO A 1 213 ? 20.398 -5.012 10.716 1.00 56.94 213 PRO A N 1
ATOM 1698 C CA . PRO A 1 213 ? 19.087 -5.202 11.352 1.00 56.94 213 PRO A CA 1
ATOM 1699 C C . PRO A 1 213 ? 18.047 -5.870 10.440 1.00 56.94 213 PRO A C 1
ATOM 1701 O O . PRO A 1 213 ? 17.027 -6.369 10.923 1.00 56.94 213 PRO A O 1
ATOM 1704 N N . PHE A 1 214 ? 18.298 -5.919 9.133 1.00 62.09 214 PHE A N 1
ATOM 1705 C CA . PHE A 1 214 ? 17.386 -6.497 8.164 1.00 62.09 214 PHE A CA 1
ATOM 1706 C C . PHE A 1 214 ? 17.431 -8.019 8.126 1.00 62.09 214 PHE A C 1
ATOM 1708 O O . PHE A 1 214 ? 16.384 -8.625 7.943 1.00 62.09 214 PHE A O 1
ATOM 1715 N N . ARG A 1 215 ? 18.572 -8.669 8.395 1.00 65.75 215 ARG A N 1
ATOM 1716 C CA . ARG A 1 215 ? 18.698 -10.135 8.237 1.00 65.75 215 ARG A CA 1
ATOM 1717 C C . ARG A 1 215 ? 17.641 -10.928 9.027 1.00 65.75 215 ARG A C 1
ATOM 1719 O O . ARG A 1 215 ? 17.119 -11.927 8.540 1.00 65.75 215 ARG A O 1
ATOM 1726 N N . GLY A 1 216 ? 17.278 -10.464 10.227 1.00 65.00 216 GLY A N 1
ATOM 1727 C CA . GLY A 1 216 ? 16.212 -11.069 11.041 1.00 65.00 216 GLY A CA 1
ATOM 1728 C C . GLY A 1 216 ? 14.803 -10.543 10.737 1.00 65.00 216 GLY A C 1
ATOM 1729 O O . GLY A 1 216 ? 13.827 -11.289 10.825 1.00 65.00 216 GLY A O 1
ATOM 1730 N N . ALA A 1 217 ? 14.675 -9.263 10.375 1.00 64.88 217 ALA A N 1
ATOM 1731 C CA . ALA A 1 217 ? 13.385 -8.649 10.075 1.00 64.88 217 ALA A CA 1
ATOM 1732 C C . ALA A 1 217 ? 12.831 -9.124 8.726 1.00 64.88 217 ALA A C 1
ATOM 1734 O O . ALA A 1 217 ? 11.661 -9.484 8.645 1.00 64.88 217 ALA A O 1
ATOM 1735 N N . HIS A 1 218 ? 13.677 -9.217 7.709 1.00 67.19 218 HIS A N 1
ATOM 1736 C CA . HIS A 1 218 ? 13.354 -9.540 6.322 1.00 67.19 218 HIS A CA 1
ATOM 1737 C C . HIS A 1 218 ? 12.474 -10.782 6.152 1.00 67.19 218 HIS A C 1
ATOM 1739 O O . HIS A 1 218 ? 11.415 -10.710 5.534 1.00 67.19 218 HIS A O 1
ATOM 1745 N N . A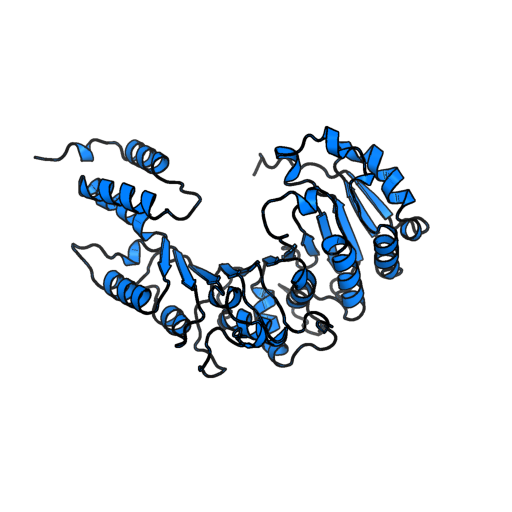RG A 1 219 ? 12.799 -11.890 6.834 1.00 69.50 219 ARG A N 1
ATOM 1746 C CA . ARG A 1 219 ? 11.960 -13.104 6.808 1.00 69.50 219 ARG A CA 1
ATOM 1747 C C . ARG A 1 219 ? 10.530 -12.865 7.307 1.00 69.50 219 ARG A C 1
ATOM 1749 O O . ARG A 1 219 ? 9.602 -13.525 6.843 1.00 69.50 219 ARG A O 1
ATOM 1756 N N . ARG A 1 220 ? 10.338 -11.963 8.279 1.00 74.38 220 ARG A N 1
ATOM 1757 C CA . ARG A 1 220 ? 9.007 -11.604 8.807 1.00 74.38 220 ARG A CA 1
ATOM 1758 C C . ARG A 1 220 ? 8.258 -10.693 7.845 1.00 74.38 220 ARG A C 1
ATOM 1760 O O . ARG A 1 220 ? 7.057 -10.870 7.671 1.00 74.38 220 ARG A O 1
ATOM 1767 N N . TRP A 1 221 ? 8.963 -9.743 7.237 1.00 75.62 221 TRP A N 1
ATOM 1768 C CA . TRP A 1 221 ? 8.407 -8.811 6.258 1.00 75.62 221 TRP A CA 1
ATOM 1769 C C . TRP A 1 221 ? 7.810 -9.560 5.081 1.00 75.62 221 TRP A C 1
ATOM 1771 O O . TRP A 1 221 ? 6.635 -9.419 4.775 1.00 75.62 221 TRP A O 1
ATOM 1781 N N . GLN A 1 222 ? 8.593 -10.449 4.496 1.00 70.81 222 GLN A N 1
ATOM 1782 C CA . GLN A 1 222 ? 8.255 -11.069 3.229 1.00 70.81 222 GLN A CA 1
ATOM 1783 C C . GLN A 1 222 ? 7.112 -12.083 3.288 1.00 70.81 222 GLN A C 1
ATOM 1785 O O . GLN A 1 222 ? 6.415 -12.324 2.304 1.00 70.81 222 GLN A O 1
ATOM 1790 N N . LYS A 1 223 ? 6.912 -12.696 4.456 1.00 74.12 223 LYS A N 1
ATOM 1791 C CA . LYS A 1 223 ? 5.771 -13.587 4.690 1.00 74.12 223 LYS A CA 1
ATOM 1792 C C . LYS A 1 223 ? 4.461 -12.836 4.869 1.00 74.12 223 LYS A C 1
ATOM 1794 O O . LYS A 1 223 ? 3.410 -13.465 4.826 1.00 74.12 223 LYS A O 1
ATOM 1799 N N . ARG A 1 224 ? 4.522 -11.542 5.181 1.00 77.38 224 ARG A N 1
ATOM 1800 C CA . ARG A 1 224 ? 3.349 -10.788 5.620 1.00 77.38 224 ARG A CA 1
ATOM 1801 C C .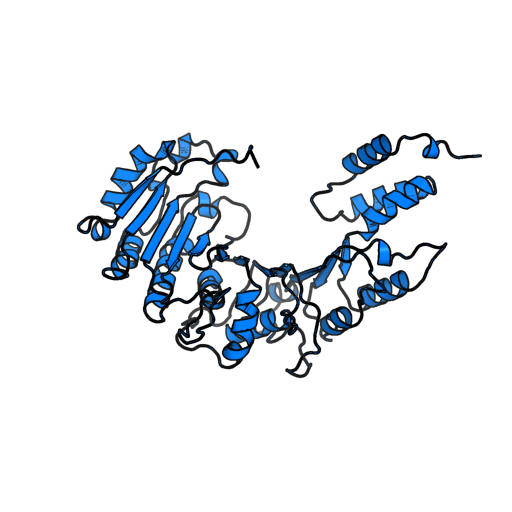 ARG A 1 224 ? 3.007 -9.662 4.672 1.00 77.38 224 ARG A C 1
ATOM 1803 O O . ARG A 1 224 ? 1.832 -9.441 4.460 1.00 77.38 224 ARG A O 1
ATOM 1810 N N . ILE A 1 225 ? 3.975 -8.957 4.113 1.00 79.50 225 ILE A N 1
ATOM 1811 C CA . ILE A 1 225 ? 3.691 -7.824 3.243 1.00 79.50 225 ILE A CA 1
ATOM 1812 C C . ILE A 1 225 ? 3.290 -8.349 1.873 1.00 79.50 225 ILE A C 1
ATOM 1814 O O . ILE A 1 225 ? 4.101 -8.913 1.146 1.00 79.50 225 ILE A O 1
ATOM 1818 N N . GLU A 1 226 ? 2.014 -8.176 1.562 1.00 77.88 226 GLU A N 1
ATOM 1819 C CA . GLU A 1 226 ? 1.435 -8.532 0.265 1.00 77.88 226 GLU A CA 1
ATOM 1820 C C . GLU A 1 226 ? 1.495 -7.347 -0.697 1.00 77.88 226 GLU A C 1
ATOM 1822 O O . GLU A 1 226 ? 1.736 -7.511 -1.891 1.00 77.88 226 GLU A O 1
ATOM 1827 N N . LYS A 1 227 ? 1.292 -6.147 -0.146 1.00 82.75 227 LYS A N 1
ATOM 1828 C CA . LYS A 1 227 ? 1.149 -4.910 -0.895 1.00 82.75 227 LYS A CA 1
ATOM 1829 C C . LYS A 1 227 ? 1.824 -3.768 -0.155 1.00 82.75 227 LYS A C 1
ATOM 1831 O O . LYS A 1 227 ? 1.512 -3.513 1.013 1.00 82.75 227 LYS A O 1
ATOM 1836 N N . ILE A 1 228 ? 2.693 -3.055 -0.862 1.00 81.56 228 ILE A N 1
ATOM 1837 C CA . ILE A 1 228 ? 3.222 -1.766 -0.421 1.00 81.56 228 ILE A CA 1
ATOM 1838 C C . ILE A 1 228 ? 2.751 -0.700 -1.394 1.00 81.56 228 ILE A C 1
ATOM 1840 O O . ILE A 1 228 ? 2.964 -0.862 -2.584 1.00 81.56 228 ILE A O 1
ATOM 1844 N N . GLN A 1 229 ? 2.138 0.372 -0.908 1.00 83.88 229 GLN A N 1
ATOM 1845 C CA . GLN A 1 229 ? 1.833 1.562 -1.697 1.00 83.88 229 GLN A CA 1
ATOM 1846 C C . GLN A 1 229 ? 2.714 2.706 -1.231 1.00 83.88 229 GLN A C 1
ATOM 1848 O O . GLN A 1 229 ? 2.826 2.925 -0.028 1.00 83.88 229 GLN A O 1
ATOM 1853 N N . SER A 1 230 ? 3.343 3.429 -2.150 1.00 83.25 230 SER A N 1
ATOM 1854 C CA . SER A 1 230 ? 4.188 4.557 -1.775 1.00 83.25 230 SER A CA 1
ATOM 1855 C C . SER A 1 230 ? 4.318 5.623 -2.848 1.00 83.25 230 SER A C 1
ATOM 1857 O O . SER A 1 230 ? 4.247 5.303 -4.028 1.00 83.25 230 SER A O 1
ATOM 1859 N N . GLY A 1 231 ? 4.634 6.852 -2.430 1.00 78.50 231 GLY A N 1
ATOM 1860 C CA . GLY A 1 231 ? 5.121 7.912 -3.316 1.00 78.50 231 GLY A CA 1
ATOM 1861 C C . GLY A 1 231 ? 6.367 7.514 -4.130 1.00 78.50 231 GLY A C 1
ATOM 1862 O O . GLY A 1 231 ? 7.131 6.631 -3.718 1.00 78.50 231 GLY A O 1
ATOM 1863 N N . ARG A 1 232 ? 6.590 8.215 -5.259 1.00 70.19 232 ARG A N 1
ATOM 1864 C CA . ARG A 1 232 ? 7.639 7.961 -6.280 1.00 70.19 232 ARG A CA 1
ATOM 1865 C C . ARG A 1 232 ? 9.015 7.603 -5.700 1.00 70.19 232 ARG A C 1
ATOM 1867 O O . ARG A 1 232 ? 9.609 6.596 -6.072 1.00 70.19 232 ARG A O 1
ATOM 1874 N N . MET A 1 233 ? 9.504 8.392 -4.741 1.00 71.44 233 MET A N 1
ATOM 1875 C CA . MET A 1 233 ? 10.890 8.294 -4.257 1.00 71.44 233 MET A CA 1
ATOM 1876 C C . MET A 1 233 ? 11.221 6.995 -3.512 1.00 71.44 233 MET A C 1
ATOM 1878 O O . MET A 1 233 ? 12.393 6.642 -3.404 1.00 71.44 233 MET A O 1
ATOM 1882 N N . LEU A 1 234 ? 10.223 6.279 -2.988 1.00 72.62 234 LEU A N 1
ATOM 1883 C CA . LEU A 1 234 ? 10.467 5.064 -2.205 1.00 72.62 234 LEU A CA 1
ATOM 1884 C C . LEU A 1 234 ? 10.132 3.780 -2.959 1.00 72.62 234 LEU A C 1
ATOM 1886 O O . LEU A 1 234 ? 10.399 2.709 -2.425 1.00 72.62 234 LEU A O 1
ATOM 1890 N N . ALA A 1 235 ? 9.596 3.854 -4.181 1.00 71.62 235 ALA A N 1
ATOM 1891 C CA . ALA A 1 235 ? 9.253 2.677 -4.979 1.00 71.62 235 ALA A CA 1
ATOM 1892 C C . ALA A 1 235 ? 10.375 1.628 -4.973 1.00 71.62 235 ALA A C 1
ATOM 1894 O O . ALA A 1 235 ? 10.157 0.466 -4.631 1.00 71.62 235 ALA A O 1
ATOM 1895 N N . TRP A 1 236 ? 11.598 2.071 -5.265 1.00 74.88 236 TRP A N 1
ATOM 1896 C CA . TRP A 1 236 ? 12.756 1.196 -5.356 1.00 74.88 236 TRP A CA 1
ATOM 1897 C C . TRP A 1 236 ? 13.187 0.577 -4.014 1.00 74.88 236 TRP A C 1
ATOM 1899 O O . TRP A 1 236 ? 13.249 -0.652 -3.923 1.00 74.88 236 TRP A O 1
ATOM 1909 N N . PRO A 1 237 ? 13.426 1.361 -2.945 1.00 75.56 237 PRO A N 1
ATOM 1910 C CA . PRO A 1 237 ? 13.700 0.789 -1.634 1.00 75.56 237 PRO A CA 1
ATOM 1911 C C . PRO A 1 237 ? 12.638 -0.226 -1.196 1.00 75.56 237 PRO A C 1
ATOM 1913 O O . PRO A 1 237 ? 12.963 -1.205 -0.544 1.00 75.56 237 PRO A O 1
ATOM 1916 N N . LEU A 1 238 ? 11.373 -0.046 -1.577 1.00 73.62 238 LEU A N 1
ATOM 1917 C CA . LEU A 1 238 ? 10.288 -0.958 -1.212 1.00 73.62 238 LEU A CA 1
ATOM 1918 C C . LEU A 1 238 ? 10.265 -2.236 -2.054 1.00 73.62 238 LEU A C 1
ATOM 1920 O O . LEU A 1 238 ? 10.005 -3.301 -1.496 1.00 73.62 238 LEU A O 1
ATOM 1924 N N . VAL A 1 239 ? 10.598 -2.161 -3.350 1.00 74.69 239 VAL A N 1
ATOM 1925 C CA . VAL A 1 239 ? 10.894 -3.350 -4.170 1.00 74.69 239 VAL A CA 1
ATOM 1926 C C . VAL A 1 239 ? 11.982 -4.172 -3.493 1.00 74.69 239 VAL A C 1
ATOM 1928 O O . VAL A 1 239 ? 11.803 -5.370 -3.275 1.00 74.69 239 VAL A O 1
ATOM 1931 N N . TRP A 1 240 ? 13.056 -3.507 -3.062 1.00 77.19 240 TRP A N 1
ATOM 1932 C CA . TRP A 1 240 ? 14.144 -4.146 -2.335 1.00 77.19 240 TRP A CA 1
ATOM 1933 C C . TRP A 1 240 ? 13.684 -4.836 -1.038 1.00 77.19 240 TRP A C 1
ATOM 1935 O O . TRP A 1 240 ? 14.182 -5.906 -0.703 1.00 77.19 240 TRP A O 1
ATOM 1945 N N . LEU A 1 241 ? 12.691 -4.288 -0.323 1.00 73.50 241 LEU A N 1
ATOM 1946 C CA . LEU A 1 241 ? 12.148 -4.929 0.888 1.00 73.50 241 LEU A CA 1
ATOM 1947 C C . LEU A 1 241 ? 11.387 -6.224 0.618 1.00 73.50 241 LEU A C 1
ATOM 1949 O O . LEU A 1 241 ? 11.270 -7.054 1.524 1.00 73.50 241 LEU A O 1
ATOM 1953 N N . LEU A 1 242 ? 10.829 -6.374 -0.581 1.00 74.38 242 LEU A N 1
ATOM 1954 C CA . LEU A 1 242 ? 9.988 -7.511 -0.946 1.00 74.38 242 LEU A CA 1
ATOM 1955 C C . LEU A 1 242 ? 10.781 -8.666 -1.556 1.00 74.38 242 LEU A C 1
ATOM 1957 O O . LEU A 1 242 ? 10.354 -9.820 -1.435 1.00 74.38 242 LEU A O 1
ATOM 1961 N N . VAL A 1 243 ? 11.934 -8.376 -2.157 1.00 74.44 243 VAL A N 1
ATOM 1962 C CA . VAL A 1 243 ? 12.835 -9.375 -2.740 1.00 74.44 243 VAL A CA 1
ATOM 1963 C C . VAL A 1 243 ? 13.925 -9.786 -1.739 1.00 74.44 243 VAL A C 1
ATOM 1965 O O . VAL A 1 243 ? 14.333 -9.011 -0.873 1.00 74.44 243 VAL A O 1
ATOM 1968 N N . THR A 1 244 ? 14.388 -11.036 -1.786 1.00 65.44 244 THR A N 1
ATOM 1969 C CA . THR A 1 244 ? 15.593 -11.456 -1.057 1.00 65.44 244 THR A CA 1
ATOM 1970 C C . THR A 1 244 ? 16.838 -11.136 -1.868 1.00 65.44 244 THR A C 1
ATOM 1972 O O . THR A 1 244 ? 16.807 -11.176 -3.090 1.00 65.44 244 THR A O 1
ATOM 1975 N N . SER A 1 245 ? 17.943 -10.861 -1.174 1.00 56.91 245 SER A N 1
ATOM 1976 C CA . SER A 1 245 ? 19.289 -10.840 -1.759 1.00 56.91 245 SER A CA 1
ATOM 1977 C C . SER A 1 245 ? 20.067 -12.138 -1.490 1.00 56.91 245 SER A C 1
ATOM 1979 O O . SER A 1 245 ? 21.212 -12.258 -1.908 1.00 56.91 245 SER A O 1
ATOM 1981 N N . ASP A 1 246 ? 19.485 -13.105 -0.765 1.00 59.91 246 ASP A N 1
ATOM 1982 C CA . ASP A 1 246 ? 20.138 -14.371 -0.400 1.00 59.91 246 ASP A CA 1
ATOM 1983 C C . ASP A 1 246 ? 19.381 -15.575 -0.987 1.00 59.91 246 ASP A C 1
ATOM 1985 O O . ASP A 1 246 ? 18.221 -15.825 -0.638 1.00 59.91 246 ASP A O 1
ATOM 1989 N N . ALA A 1 247 ? 20.060 -16.309 -1.875 1.00 59.66 247 ALA A N 1
ATOM 1990 C CA . ALA A 1 247 ? 19.567 -17.497 -2.574 1.00 59.66 247 ALA A CA 1
ATOM 1991 C C . ALA A 1 247 ? 19.390 -18.718 -1.653 1.00 59.66 247 ALA A C 1
ATOM 1993 O O . ALA A 1 247 ? 18.625 -19.632 -1.962 1.00 59.66 247 ALA A O 1
ATOM 1994 N N . ASN A 1 248 ? 20.093 -18.764 -0.514 1.00 58.09 248 ASN A N 1
ATOM 1995 C CA . ASN A 1 248 ? 20.285 -19.998 0.258 1.00 58.09 248 ASN A CA 1
ATOM 1996 C C . ASN A 1 248 ? 19.110 -20.383 1.172 1.00 58.09 248 ASN A C 1
ATOM 1998 O O . ASN A 1 248 ? 19.197 -21.340 1.944 1.00 58.09 248 ASN A O 1
ATOM 2002 N N . ALA A 1 249 ? 17.970 -19.696 1.089 1.00 57.78 249 ALA A N 1
ATOM 2003 C CA . ALA A 1 249 ? 16.761 -20.063 1.824 1.00 57.78 249 ALA A CA 1
ATOM 2004 C C . ALA A 1 249 ? 16.005 -21.229 1.143 1.00 57.78 249 ALA A C 1
ATOM 2006 O O . ALA A 1 249 ? 14.831 -21.108 0.794 1.00 57.78 249 ALA A O 1
ATOM 2007 N N . GLN A 1 250 ? 16.664 -22.377 0.961 1.00 51.84 250 GLN A N 1
ATOM 2008 C CA . GLN A 1 250 ? 16.057 -23.599 0.423 1.00 51.84 250 GLN A CA 1
ATOM 2009 C C . GLN A 1 250 ? 15.019 -24.179 1.406 1.00 51.84 250 GLN A C 1
ATOM 2011 O O . GLN A 1 250 ? 15.349 -24.962 2.295 1.00 51.84 250 GLN A O 1
ATOM 2016 N N . ARG A 1 251 ? 13.741 -23.801 1.269 1.00 51.69 251 ARG A N 1
ATOM 2017 C CA . ARG A 1 251 ? 12.592 -24.525 1.849 1.00 51.69 251 ARG A CA 1
ATOM 2018 C C . ARG A 1 251 ? 11.443 -24.591 0.843 1.00 51.69 251 ARG A C 1
ATOM 2020 O O . ARG A 1 251 ? 11.249 -23.674 0.049 1.00 51.69 251 ARG A O 1
ATOM 2027 N N . THR A 1 252 ? 10.741 -25.717 0.844 1.00 53.06 252 THR A N 1
ATOM 2028 C CA . THR A 1 252 ? 10.002 -26.253 -0.307 1.00 53.06 252 THR A CA 1
ATOM 2029 C C . THR A 1 252 ? 8.579 -25.745 -0.516 1.00 53.06 252 THR A C 1
ATOM 2031 O O . THR A 1 252 ? 8.050 -26.043 -1.567 1.00 53.06 252 THR A O 1
ATOM 2034 N N . ASP A 1 253 ? 8.004 -24.897 0.342 1.00 55.16 253 ASP A N 1
ATOM 2035 C CA . ASP A 1 253 ? 6.700 -24.266 0.073 1.00 55.16 253 ASP A CA 1
ATOM 2036 C C . ASP A 1 253 ? 6.609 -22.864 0.693 1.00 55.16 253 ASP A C 1
ATOM 2038 O O . ASP A 1 253 ? 7.063 -22.630 1.818 1.00 55.16 253 ASP A O 1
ATOM 2042 N N . GLY A 1 254 ? 6.034 -21.908 -0.050 1.00 61.31 254 GLY A N 1
ATOM 2043 C CA . GLY A 1 254 ? 5.907 -20.507 0.376 1.00 61.31 254 GLY A CA 1
ATOM 2044 C C . GLY A 1 254 ? 7.204 -19.700 0.261 1.00 61.31 254 GLY A C 1
ATOM 2045 O O . GLY A 1 254 ? 7.479 -18.853 1.122 1.00 61.31 254 GLY A O 1
ATOM 2046 N N . ARG A 1 255 ? 8.011 -19.979 -0.776 1.00 65.12 255 ARG A N 1
ATOM 2047 C CA . ARG A 1 255 ? 9.320 -19.349 -0.971 1.00 65.12 255 ARG A CA 1
ATOM 2048 C C . ARG A 1 255 ? 9.209 -17.828 -0.953 1.00 65.12 255 ARG A C 1
ATOM 2050 O O . ARG A 1 255 ? 8.281 -17.271 -1.536 1.00 65.12 255 ARG A O 1
ATOM 2057 N N . PRO A 1 256 ? 10.113 -17.144 -0.254 1.00 66.19 256 PRO A N 1
ATOM 2058 C CA . PRO A 1 256 ? 10.272 -15.719 -0.444 1.00 66.19 256 PRO A CA 1
ATOM 2059 C C . PRO A 1 256 ? 10.623 -15.400 -1.907 1.00 66.19 256 PRO A C 1
ATOM 2061 O O . PRO A 1 256 ? 11.362 -16.156 -2.531 1.00 66.19 256 PRO A O 1
ATOM 2064 N N . LEU A 1 257 ? 10.099 -14.296 -2.438 1.00 75.19 257 LEU A N 1
ATOM 2065 C CA . LEU A 1 257 ? 10.503 -13.766 -3.739 1.00 75.19 257 LEU A CA 1
ATOM 2066 C C . LEU A 1 257 ? 12.011 -13.453 -3.696 1.00 75.19 257 LEU A C 1
ATOM 2068 O O . LEU A 1 257 ? 12.448 -12.715 -2.815 1.00 75.19 257 LEU A O 1
ATOM 2072 N N . TYR A 1 258 ? 12.803 -14.021 -4.600 1.00 82.56 258 TYR A N 1
ATOM 2073 C CA . TYR A 1 258 ? 14.257 -13.830 -4.669 1.00 82.56 258 TYR A CA 1
ATOM 2074 C C . TYR A 1 258 ? 14.614 -13.178 -5.993 1.00 82.56 258 TYR A C 1
ATOM 2076 O O . TYR A 1 258 ? 14.097 -13.608 -7.016 1.00 82.56 258 TYR A O 1
ATOM 2084 N N . VAL A 1 259 ? 15.489 -12.173 -5.973 1.00 86.06 259 VAL A N 1
ATOM 2085 C CA . VAL A 1 259 ? 16.077 -11.591 -7.184 1.00 86.06 259 VAL A CA 1
ATOM 2086 C C . VAL A 1 259 ? 17.593 -11.647 -7.049 1.00 86.06 259 VAL A C 1
ATOM 2088 O O . VAL A 1 259 ? 18.130 -11.312 -5.991 1.00 86.06 259 VAL A O 1
ATOM 2091 N N . GLN A 1 260 ? 18.294 -12.064 -8.102 1.00 85.44 260 GLN A N 1
ATOM 2092 C CA . GLN A 1 260 ? 19.757 -12.046 -8.102 1.00 85.44 260 GLN A CA 1
ATOM 2093 C C . GLN A 1 260 ? 20.302 -10.617 -7.950 1.00 85.44 260 GLN A C 1
ATOM 2095 O O . GLN A 1 260 ? 19.747 -9.652 -8.478 1.00 85.44 260 GLN A O 1
ATOM 2100 N N . THR A 1 261 ? 21.386 -10.465 -7.187 1.00 82.75 261 THR A N 1
ATOM 2101 C CA . THR A 1 261 ? 21.913 -9.150 -6.781 1.00 82.75 261 THR A CA 1
ATOM 2102 C C . THR A 1 261 ? 22.322 -8.270 -7.966 1.00 82.75 261 THR A C 1
ATOM 2104 O O . THR A 1 261 ? 22.141 -7.055 -7.914 1.00 82.75 261 THR A O 1
ATOM 2107 N N . ASP A 1 262 ? 22.856 -8.867 -9.028 1.00 85.19 262 ASP A N 1
ATOM 2108 C CA . ASP A 1 262 ? 23.222 -8.195 -10.278 1.00 85.19 262 ASP A CA 1
ATOM 2109 C C . ASP A 1 262 ? 21.984 -7.681 -11.030 1.00 85.19 262 ASP A C 1
ATOM 2111 O O . ASP A 1 262 ? 21.932 -6.514 -11.421 1.00 85.19 262 ASP A O 1
ATOM 2115 N N . GLN A 1 263 ? 20.931 -8.493 -11.127 1.00 89.38 263 GLN A N 1
ATOM 2116 C CA . GLN A 1 263 ? 19.676 -8.094 -11.767 1.00 89.38 263 GLN A CA 1
ATOM 2117 C C . GLN A 1 263 ? 18.853 -7.101 -10.950 1.00 89.38 263 GLN A C 1
ATOM 2119 O O . GLN A 1 263 ? 18.058 -6.340 -11.502 1.00 89.38 263 GLN A O 1
ATOM 2124 N N . MET A 1 264 ? 19.055 -7.058 -9.637 1.00 85.19 264 MET A N 1
ATOM 2125 C CA . MET A 1 264 ? 18.381 -6.119 -8.750 1.00 85.19 264 MET A CA 1
ATOM 2126 C C . MET A 1 264 ? 18.624 -4.664 -9.187 1.00 85.19 264 MET A C 1
ATOM 2128 O O . MET A 1 264 ? 17.680 -3.884 -9.271 1.00 85.19 264 MET A O 1
ATOM 2132 N N . GLN A 1 265 ? 19.856 -4.302 -9.555 1.00 84.50 265 GLN A N 1
ATOM 2133 C CA . GLN A 1 265 ? 20.167 -2.953 -10.054 1.00 84.50 265 GLN A CA 1
ATOM 2134 C C . GLN A 1 265 ? 19.466 -2.640 -11.379 1.00 84.50 265 GLN A C 1
ATOM 2136 O O . GLN A 1 265 ? 19.045 -1.509 -11.620 1.00 84.50 265 GLN A O 1
ATOM 2141 N N . MET A 1 266 ? 19.308 -3.651 -12.225 1.00 90.88 266 MET A N 1
ATOM 2142 C CA . MET A 1 266 ? 18.672 -3.520 -13.530 1.00 90.88 266 MET A CA 1
ATOM 2143 C C . MET A 1 266 ? 17.163 -3.311 -13.370 1.00 90.88 266 MET A C 1
ATOM 2145 O O . MET A 1 266 ? 16.596 -2.419 -13.999 1.00 90.88 266 MET A O 1
ATOM 2149 N N . ILE A 1 267 ? 16.528 -4.048 -12.446 1.00 90.56 267 ILE A N 1
ATOM 2150 C CA . ILE A 1 267 ? 15.127 -3.827 -12.056 1.00 90.56 267 ILE A CA 1
ATOM 2151 C C . ILE A 1 267 ? 14.965 -2.407 -11.511 1.00 90.56 267 ILE A C 1
ATOM 2153 O O . ILE A 1 267 ? 14.040 -1.706 -11.914 1.00 90.56 267 ILE A O 1
ATOM 2157 N N . ALA A 1 268 ? 15.875 -1.957 -10.641 1.00 85.38 268 ALA A N 1
ATOM 2158 C CA . ALA A 1 268 ? 15.858 -0.604 -10.086 1.00 85.38 268 ALA A CA 1
ATOM 2159 C C . ALA A 1 268 ? 15.856 0.468 -11.168 1.00 85.38 268 ALA A C 1
ATOM 2161 O O . ALA A 1 268 ? 15.023 1.375 -11.151 1.00 85.38 268 ALA A O 1
ATOM 2162 N N . ALA A 1 269 ? 16.797 0.352 -12.105 1.00 87.94 269 ALA A N 1
ATOM 2163 C CA . ALA A 1 269 ? 16.981 1.309 -13.177 1.00 87.94 269 ALA A CA 1
ATOM 2164 C C . ALA A 1 269 ? 15.764 1.337 -14.108 1.00 87.94 269 ALA A C 1
ATOM 2166 O O . ALA A 1 269 ? 15.327 2.415 -14.506 1.00 87.94 269 ALA A O 1
ATOM 2167 N N . LEU A 1 270 ? 15.182 0.171 -14.402 1.00 91.38 270 LEU A N 1
ATOM 2168 C CA . LEU A 1 270 ? 13.982 0.057 -15.226 1.00 91.38 270 LEU A CA 1
ATOM 2169 C C . LEU A 1 270 ? 12.740 0.636 -14.527 1.00 91.38 270 LEU A C 1
ATOM 2171 O O . LEU A 1 270 ? 12.008 1.425 -15.120 1.00 91.38 270 LEU A O 1
ATOM 2175 N N . VAL A 1 271 ? 12.532 0.320 -13.244 1.00 88.62 271 VAL A N 1
ATOM 2176 C CA . VAL A 1 271 ? 11.462 0.913 -12.424 1.00 88.62 271 VAL A CA 1
ATOM 2177 C C . VAL A 1 271 ? 11.626 2.434 -12.356 1.00 88.62 271 VAL A C 1
ATOM 2179 O O . VAL A 1 271 ? 10.662 3.166 -12.560 1.00 88.62 271 VAL A O 1
ATOM 2182 N N . ALA A 1 272 ? 12.839 2.938 -12.126 1.00 85.44 272 ALA A N 1
ATOM 2183 C CA . ALA A 1 272 ? 13.094 4.375 -12.110 1.00 85.44 272 ALA A CA 1
ATOM 2184 C C . ALA A 1 272 ? 12.793 5.028 -13.470 1.00 85.44 272 ALA A C 1
ATOM 2186 O O . ALA A 1 272 ? 12.148 6.075 -13.503 1.00 85.44 272 ALA A O 1
ATOM 2187 N N . ALA A 1 273 ? 13.191 4.400 -14.580 1.00 88.38 273 ALA A N 1
ATOM 2188 C CA . ALA A 1 273 ? 12.919 4.912 -15.923 1.00 88.38 273 ALA A CA 1
ATOM 2189 C C . ALA A 1 273 ? 11.410 5.042 -16.200 1.00 88.38 273 ALA A C 1
ATOM 2191 O O . ALA A 1 273 ? 10.974 6.063 -16.723 1.00 88.38 273 ALA A O 1
ATOM 2192 N N . VAL A 1 274 ? 10.609 4.051 -15.794 1.00 88.00 274 VAL A N 1
ATOM 2193 C CA . VAL A 1 274 ? 9.155 4.049 -16.034 1.00 88.00 274 VAL A CA 1
ATOM 2194 C C . VAL A 1 274 ? 8.392 4.952 -15.063 1.00 88.00 274 VAL A C 1
ATOM 2196 O O . VAL A 1 274 ? 7.474 5.652 -15.478 1.00 88.00 274 VAL A O 1
ATOM 2199 N N . PHE A 1 275 ? 8.734 4.948 -13.772 1.00 84.06 275 PHE A N 1
ATOM 2200 C CA . PHE A 1 275 ? 7.908 5.595 -12.741 1.00 84.06 275 PHE A CA 1
ATOM 2201 C C . PHE A 1 275 ? 8.409 6.974 -12.301 1.00 84.06 275 PHE A C 1
ATOM 2203 O O . PHE A 1 275 ? 7.598 7.798 -11.873 1.00 84.06 275 PHE A O 1
ATOM 2210 N N . ASN A 1 276 ? 9.713 7.247 -12.414 1.00 82.25 276 ASN A N 1
ATOM 2211 C CA . ASN A 1 276 ? 10.274 8.567 -12.108 1.00 82.25 276 ASN A CA 1
ATOM 2212 C C . ASN A 1 276 ? 10.461 9.421 -13.367 1.00 82.25 276 ASN A C 1
ATOM 2214 O O . ASN A 1 276 ? 10.419 10.641 -13.258 1.00 82.25 276 ASN A O 1
ATOM 2218 N N . GLY A 1 277 ? 10.661 8.790 -14.529 1.00 80.62 277 GLY A N 1
ATOM 2219 C CA . GLY A 1 277 ? 10.887 9.461 -15.813 1.00 80.62 277 GLY A CA 1
ATOM 2220 C C . GLY A 1 277 ? 9.654 9.594 -16.712 1.00 80.62 277 GLY A C 1
ATOM 2221 O O . GLY A 1 277 ? 9.815 9.932 -17.880 1.00 80.62 277 GLY A O 1
ATOM 2222 N N . CYS A 1 278 ? 8.453 9.279 -16.214 1.00 85.38 278 CYS A N 1
ATOM 2223 C CA . CYS A 1 278 ? 7.215 9.436 -16.975 1.00 85.38 278 CYS A CA 1
ATOM 2224 C C . CYS A 1 278 ? 6.498 10.732 -16.599 1.00 85.38 278 CYS A C 1
ATOM 2226 O O . CYS A 1 278 ? 6.073 10.896 -15.447 1.00 85.38 278 CYS A O 1
ATOM 2228 N N . ASP A 1 279 ? 6.299 11.585 -17.604 1.00 84.31 279 ASP A N 1
ATOM 2229 C CA . ASP A 1 279 ? 5.571 12.848 -17.480 1.00 84.31 279 ASP A CA 1
ATOM 2230 C C . ASP A 1 279 ? 4.173 12.798 -18.132 1.00 84.31 279 ASP A C 1
ATOM 2232 O O . ASP A 1 279 ? 3.576 13.832 -18.440 1.00 84.31 279 ASP A O 1
ATOM 2236 N N . CYS A 1 280 ? 3.632 11.598 -18.391 1.00 84.88 280 CYS A N 1
ATOM 2237 C CA . CYS A 1 280 ? 2.385 11.471 -19.148 1.00 84.88 280 CYS A CA 1
ATOM 2238 C C . CYS A 1 280 ? 1.167 11.973 -18.339 1.00 84.88 280 CYS A C 1
ATOM 2240 O O . CYS A 1 280 ? 1.123 11.845 -17.108 1.00 84.88 280 CYS A O 1
ATOM 2242 N N . PRO A 1 281 ? 0.124 12.518 -18.991 1.00 81.00 281 PRO A N 1
ATOM 2243 C CA . PRO A 1 281 ? -0.984 13.179 -18.300 1.00 81.00 281 PRO A CA 1
ATOM 2244 C C . PRO A 1 281 ? -1.793 12.235 -17.401 1.00 81.00 281 PRO A C 1
ATOM 2246 O O . PRO A 1 281 ? -2.363 12.680 -16.413 1.00 81.00 281 PRO A O 1
ATOM 2249 N N . PHE A 1 282 ? -1.823 10.932 -17.689 1.00 80.00 282 PHE A N 1
ATOM 2250 C CA . PHE A 1 282 ? -2.507 9.928 -16.853 1.00 80.00 282 PHE A CA 1
ATOM 2251 C C . PHE A 1 282 ? -1.819 9.721 -15.512 1.00 80.00 282 PHE A C 1
ATOM 2253 O O . PHE A 1 282 ? -2.441 9.494 -14.480 1.00 80.00 282 PHE A O 1
ATOM 2260 N N . CYS A 1 283 ? -0.509 9.824 -15.573 1.00 79.19 283 CYS A N 1
ATOM 2261 C CA . CYS A 1 283 ? 0.402 9.706 -14.474 1.00 79.19 283 CYS A CA 1
ATOM 2262 C C . CYS A 1 283 ? 0.246 10.965 -13.574 1.00 79.19 283 CYS A C 1
ATOM 2264 O O . CYS A 1 283 ? 0.110 10.831 -12.359 1.00 79.19 283 CYS A O 1
ATOM 2266 N N . HIS A 1 284 ? 0.115 12.171 -14.154 1.00 75.56 284 HIS A N 1
ATOM 2267 C CA . HIS A 1 284 ? -0.054 13.444 -13.421 1.00 75.56 284 HIS A CA 1
ATOM 2268 C C . HIS A 1 284 ? -1.495 13.832 -13.036 1.00 75.56 284 HIS A C 1
ATOM 2270 O O . HIS A 1 284 ? -1.685 14.649 -12.135 1.00 75.56 284 HIS A O 1
ATOM 2276 N N . GLY A 1 285 ? -2.506 13.319 -13.736 1.00 62.34 285 GLY A N 1
ATOM 2277 C CA . GLY A 1 285 ? -3.879 13.837 -13.698 1.00 62.34 285 GLY A CA 1
ATOM 2278 C C . GLY A 1 285 ? -4.749 13.326 -12.550 1.00 62.34 285 GLY A C 1
ATOM 2279 O O . GLY A 1 285 ? -5.856 13.828 -12.359 1.00 62.34 285 GLY A O 1
ATOM 2280 N N . MET A 1 286 ? -4.281 12.343 -11.781 1.00 61.06 286 MET A N 1
ATOM 2281 C CA . MET A 1 286 ? -5.035 11.796 -10.655 1.00 61.06 286 MET A CA 1
ATOM 2282 C C . MET A 1 286 ? -4.747 12.612 -9.383 1.00 61.06 286 MET A C 1
ATOM 2284 O O . MET A 1 286 ? -3.589 12.727 -8.982 1.00 61.06 286 MET A O 1
ATOM 2288 N N . PRO A 1 287 ? -5.769 13.197 -8.723 1.00 47.19 287 PRO A N 1
ATOM 2289 C CA . PRO A 1 287 ? -5.599 13.911 -7.462 1.00 47.19 287 PRO A CA 1
ATOM 2290 C C . PRO A 1 287 ? -5.252 12.920 -6.341 1.00 47.19 287 PRO A C 1
ATOM 2292 O O . PRO A 1 287 ? -6.114 12.402 -5.634 1.00 47.19 287 PRO A O 1
ATOM 2295 N N . GLY A 1 288 ? -3.962 12.641 -6.203 1.00 53.38 288 GLY A N 1
ATOM 2296 C CA . GLY A 1 288 ? -3.376 11.757 -5.208 1.00 53.38 288 GLY A CA 1
ATOM 2297 C C . GLY A 1 288 ? -1.904 11.546 -5.541 1.00 53.38 288 GLY A C 1
ATOM 2298 O O . GLY A 1 288 ? -1.546 11.369 -6.699 1.00 53.38 288 GLY A O 1
ATOM 2299 N N . GLU A 1 289 ? -1.027 11.608 -4.543 1.00 53.91 289 GLU A N 1
ATOM 2300 C CA . GLU A 1 289 ? 0.375 11.234 -4.728 1.00 53.91 289 GLU A CA 1
ATOM 2301 C C . GLU A 1 289 ? 0.462 9.832 -5.333 1.00 53.91 289 GLU A C 1
ATOM 2303 O O . GLU A 1 289 ? 0.004 8.868 -4.728 1.00 53.91 289 GLU A O 1
ATOM 2308 N N . TRP A 1 290 ? 1.056 9.749 -6.521 1.00 58.69 290 TRP A N 1
ATOM 2309 C CA . TRP A 1 290 ? 1.527 8.558 -7.220 1.00 58.69 290 TRP A CA 1
ATOM 2310 C C . TRP A 1 290 ? 1.770 7.377 -6.290 1.00 58.69 290 TRP A C 1
ATOM 2312 O O . TRP A 1 290 ? 2.807 7.301 -5.630 1.00 58.69 290 TRP A O 1
ATOM 2322 N N . LEU A 1 291 ? 0.833 6.435 -6.258 1.00 59.00 291 LEU A N 1
ATOM 2323 C CA . LEU A 1 291 ? 1.007 5.225 -5.476 1.00 59.00 291 LEU A CA 1
ATOM 2324 C C . LEU A 1 291 ? 1.700 4.181 -6.333 1.00 59.00 291 LEU A C 1
ATOM 2326 O O . LEU A 1 291 ? 1.054 3.441 -7.070 1.00 59.00 291 LEU A O 1
ATOM 2330 N N . THR A 1 292 ? 3.016 4.073 -6.184 1.00 67.81 292 THR A N 1
ATOM 2331 C CA . THR A 1 292 ? 3.710 2.870 -6.627 1.00 67.81 292 THR A CA 1
ATOM 2332 C C . THR A 1 292 ? 3.297 1.732 -5.714 1.00 67.81 292 THR A C 1
ATOM 2334 O O . THR A 1 292 ? 3.626 1.710 -4.527 1.00 67.81 292 THR A O 1
ATOM 2337 N N . THR A 1 293 ? 2.519 0.816 -6.268 1.00 72.75 293 THR A N 1
ATOM 2338 C CA . THR A 1 293 ? 2.101 -0.404 -5.613 1.00 72.75 293 THR A CA 1
ATOM 2339 C C . THR A 1 293 ? 3.063 -1.513 -5.995 1.00 72.75 293 THR A C 1
ATOM 2341 O O . THR A 1 293 ? 3.153 -1.853 -7.171 1.00 72.75 293 THR A O 1
ATOM 2344 N N . VAL A 1 294 ? 3.737 -2.095 -5.006 1.00 72.38 294 VAL A N 1
ATOM 2345 C CA . VAL A 1 294 ? 4.518 -3.315 -5.195 1.00 72.38 294 VAL A CA 1
ATOM 2346 C C . VAL A 1 294 ? 3.725 -4.499 -4.654 1.00 72.38 294 VAL A C 1
ATOM 2348 O O . VAL A 1 294 ? 3.355 -4.497 -3.475 1.00 72.38 294 VAL A O 1
ATOM 2351 N N . LEU A 1 295 ? 3.420 -5.466 -5.520 1.00 71.38 295 LEU A N 1
ATOM 2352 C CA . LEU A 1 295 ? 2.622 -6.648 -5.197 1.00 71.38 295 LEU A CA 1
ATOM 2353 C C . LEU A 1 295 ? 3.455 -7.913 -5.328 1.00 71.38 295 LEU A C 1
ATOM 2355 O O . LEU A 1 295 ? 4.238 -8.077 -6.266 1.00 71.38 295 LEU A O 1
ATOM 2359 N N . ARG A 1 296 ? 3.206 -8.836 -4.403 1.00 68.50 296 ARG A N 1
ATOM 2360 C CA . ARG A 1 296 ? 3.600 -10.231 -4.541 1.00 68.50 296 ARG A CA 1
ATOM 2361 C C . ARG A 1 296 ? 2.396 -11.034 -5.015 1.00 68.50 296 ARG A C 1
ATOM 2363 O O . ARG A 1 296 ? 1.379 -11.088 -4.325 1.00 68.50 296 ARG A O 1
ATOM 2370 N N . THR A 1 297 ? 2.522 -11.691 -6.157 1.00 68.81 297 THR A N 1
ATOM 2371 C CA . THR A 1 297 ? 1.481 -12.581 -6.675 1.00 68.81 297 THR A CA 1
ATOM 2372 C C . THR A 1 297 ? 1.424 -13.904 -5.894 1.00 68.81 297 THR A C 1
ATOM 2374 O O . THR A 1 297 ? 2.423 -14.332 -5.299 1.00 68.81 297 THR A O 1
ATOM 2377 N N . PRO A 1 298 ? 0.266 -14.592 -5.884 1.00 63.50 298 PRO A N 1
ATOM 2378 C CA . PRO A 1 298 ? 0.104 -15.875 -5.193 1.00 63.50 298 PRO A CA 1
ATOM 2379 C C . PRO A 1 298 ? 1.050 -16.977 -5.685 1.00 63.50 298 PRO A C 1
ATOM 2381 O O . PRO A 1 298 ? 1.404 -17.861 -4.909 1.00 63.50 298 PRO A O 1
ATOM 2384 N N . ASP A 1 299 ? 1.478 -16.906 -6.949 1.00 68.00 299 ASP A N 1
ATOM 2385 C CA . ASP A 1 299 ? 2.439 -17.838 -7.547 1.00 68.00 299 ASP A CA 1
ATOM 2386 C C . ASP A 1 299 ? 3.872 -17.670 -7.002 1.00 68.00 299 ASP A C 1
ATOM 2388 O O . ASP A 1 299 ? 4.713 -18.518 -7.262 1.00 68.00 299 ASP A O 1
ATOM 2392 N N . ALA A 1 300 ? 4.146 -16.629 -6.200 1.00 67.50 300 ALA A N 1
ATOM 2393 C CA . ALA A 1 300 ? 5.449 -16.318 -5.607 1.00 67.50 300 ALA A CA 1
ATOM 2394 C C . ALA A 1 300 ? 6.601 -16.110 -6.611 1.00 67.50 300 ALA A C 1
ATOM 2396 O O . ALA A 1 300 ? 7.763 -16.090 -6.197 1.00 67.50 300 ALA A O 1
ATOM 2397 N N . HIS A 1 301 ? 6.282 -15.905 -7.890 1.00 83.00 301 HIS A N 1
ATOM 2398 C CA . HIS A 1 301 ? 7.260 -15.745 -8.965 1.00 83.00 301 HIS A CA 1
ATOM 2399 C C . HIS A 1 301 ? 7.138 -14.415 -9.701 1.00 83.00 301 HIS A C 1
ATOM 2401 O O . HIS A 1 301 ? 8.041 -14.081 -10.459 1.00 83.00 301 HIS A O 1
ATOM 2407 N N . THR A 1 302 ? 6.095 -13.627 -9.443 1.00 87.88 302 THR A N 1
ATOM 2408 C CA . THR A 1 302 ? 5.934 -12.321 -10.087 1.00 87.88 302 THR A CA 1
ATOM 2409 C C . THR A 1 302 ? 6.114 -11.185 -9.084 1.00 87.88 302 THR A C 1
ATOM 2411 O O . THR A 1 302 ? 5.473 -11.136 -8.028 1.00 87.88 302 THR A O 1
ATOM 2414 N N . LEU A 1 303 ? 7.007 -10.256 -9.425 1.00 89.12 303 LEU A N 1
ATOM 2415 C CA . LEU A 1 303 ? 7.122 -8.947 -8.792 1.00 89.12 303 LEU A CA 1
ATOM 2416 C C . LEU A 1 303 ? 6.352 -7.947 -9.644 1.00 89.12 303 LEU A C 1
ATOM 2418 O O . LEU A 1 303 ? 6.774 -7.656 -10.760 1.00 89.12 303 LEU A O 1
ATOM 2422 N N . GLU A 1 304 ? 5.266 -7.387 -9.129 1.00 90.56 304 GLU A N 1
ATOM 2423 C CA . GLU A 1 304 ? 4.556 -6.329 -9.848 1.00 90.56 304 GLU A CA 1
ATOM 2424 C C . GLU A 1 304 ? 4.844 -4.975 -9.215 1.00 90.56 304 GLU A C 1
ATOM 2426 O O . GLU A 1 304 ? 4.756 -4.831 -8.000 1.00 90.56 304 GLU A O 1
ATOM 2431 N N . VAL A 1 305 ? 5.154 -3.984 -10.043 1.00 88.62 305 VAL A N 1
ATOM 2432 C CA . VAL A 1 305 ? 5.291 -2.576 -9.680 1.00 88.62 305 VAL A CA 1
ATOM 2433 C C . VAL A 1 305 ? 4.323 -1.806 -10.561 1.00 88.62 305 VAL A C 1
ATOM 2435 O O . VAL A 1 305 ? 4.425 -1.874 -11.780 1.00 88.62 305 VAL A O 1
ATOM 2438 N N . GLN A 1 306 ? 3.366 -1.092 -9.983 1.00 89.38 306 GLN A N 1
ATOM 2439 C CA . GLN A 1 306 ? 2.367 -0.364 -10.769 1.00 89.38 306 GLN A CA 1
ATOM 2440 C C . GLN A 1 306 ? 2.028 0.992 -10.165 1.00 89.38 306 GLN A C 1
ATOM 2442 O O . GLN A 1 306 ? 2.058 1.145 -8.948 1.00 89.38 306 GLN A O 1
ATOM 2447 N N . ASN A 1 307 ? 1.652 1.948 -11.003 1.00 84.81 307 ASN A N 1
ATOM 2448 C CA . ASN A 1 307 ? 0.944 3.163 -10.615 1.00 84.81 307 ASN A CA 1
ATOM 2449 C C . ASN A 1 307 ? -0.440 3.162 -11.292 1.00 84.81 307 ASN A C 1
ATOM 2451 O O . ASN A 1 307 ? -0.906 2.121 -11.758 1.00 84.81 307 ASN A O 1
ATOM 2455 N N . ASP A 1 308 ? -1.105 4.312 -11.339 1.00 79.19 308 ASP A N 1
ATOM 2456 C CA . ASP A 1 308 ? -2.452 4.411 -11.909 1.00 79.19 308 ASP A CA 1
ATOM 2457 C C . ASP A 1 308 ? -2.507 4.250 -13.443 1.00 79.19 308 ASP A C 1
ATOM 2459 O O . ASP A 1 308 ? -3.586 3.993 -13.980 1.00 79.19 308 ASP A O 1
ATOM 2463 N N . ALA A 1 309 ? -1.374 4.376 -14.145 1.00 83.75 309 ALA A N 1
ATOM 2464 C CA . ALA A 1 309 ? -1.290 4.364 -15.611 1.00 83.75 309 ALA A CA 1
ATOM 2465 C C . ALA A 1 309 ? -0.381 3.263 -16.191 1.00 83.75 309 ALA A C 1
ATOM 2467 O O . ALA A 1 309 ? -0.474 2.915 -17.369 1.00 83.75 309 ALA A O 1
ATOM 2468 N N . HIS A 1 310 ? 0.551 2.744 -15.399 1.00 88.38 310 HIS A N 1
ATOM 2469 C CA . HIS A 1 310 ? 1.622 1.864 -15.845 1.00 88.38 310 HIS A CA 1
ATOM 2470 C C . HIS A 1 310 ? 1.809 0.726 -14.864 1.00 88.38 310 HIS A C 1
ATOM 2472 O O . HIS A 1 310 ? 1.769 0.917 -13.648 1.00 88.38 310 HIS A O 1
ATOM 2478 N N . LYS A 1 311 ? 2.096 -0.455 -15.401 1.00 91.44 311 LYS A N 1
ATOM 2479 C CA . LYS A 1 311 ? 2.438 -1.636 -14.619 1.00 91.44 311 LYS A CA 1
ATOM 2480 C C . LYS A 1 311 ? 3.641 -2.332 -15.243 1.00 91.44 311 LYS A C 1
ATOM 2482 O O . LYS A 1 311 ? 3.639 -2.623 -16.430 1.00 91.44 311 LYS A O 1
ATOM 2487 N N . LEU A 1 312 ? 4.646 -2.621 -14.429 1.00 92.94 312 LEU A N 1
ATOM 2488 C CA . LEU A 1 312 ? 5.738 -3.539 -14.726 1.00 92.94 312 LEU A CA 1
ATOM 2489 C C . LEU A 1 312 ? 5.528 -4.821 -13.923 1.00 92.94 312 LEU A C 1
ATOM 2491 O O . LEU A 1 312 ? 5.326 -4.760 -12.712 1.00 92.94 312 LEU A O 1
ATOM 2495 N N . ALA A 1 313 ? 5.599 -5.973 -14.575 1.00 93.38 313 ALA A N 1
ATOM 2496 C CA . ALA A 1 313 ? 5.625 -7.275 -13.927 1.00 93.38 313 ALA A CA 1
ATOM 2497 C C . ALA A 1 313 ? 6.914 -8.006 -14.309 1.00 93.38 313 ALA A C 1
ATOM 2499 O O . ALA A 1 313 ? 7.197 -8.201 -15.487 1.00 93.38 313 ALA A O 1
ATOM 2500 N N . PHE A 1 314 ? 7.698 -8.403 -13.311 1.00 93.62 314 PHE A N 1
ATOM 2501 C CA . PHE A 1 314 ? 8.923 -9.176 -13.486 1.00 93.62 314 PHE A CA 1
ATOM 2502 C C . PHE A 1 314 ? 8.647 -10.621 -13.091 1.00 93.62 314 PHE A C 1
ATOM 2504 O O . PHE A 1 314 ? 8.361 -10.899 -11.925 1.00 93.62 314 PHE A O 1
ATOM 2511 N N . HIS A 1 315 ? 8.753 -11.531 -14.051 1.00 92.81 315 HIS A N 1
ATOM 2512 C CA . HIS A 1 315 ? 8.590 -12.966 -13.841 1.00 92.81 315 HIS A CA 1
ATOM 2513 C C . HIS A 1 315 ? 9.941 -13.577 -13.519 1.00 92.81 315 HIS A C 1
ATOM 2515 O O . HIS A 1 315 ? 10.869 -13.503 -14.325 1.00 92.81 315 HIS A O 1
ATOM 2521 N N . LEU A 1 316 ? 10.057 -14.174 -12.343 1.00 91.56 316 LEU A N 1
ATOM 2522 C CA . LEU A 1 316 ? 11.303 -14.669 -11.787 1.00 91.56 316 LEU A CA 1
ATOM 2523 C C . LEU A 1 316 ? 11.346 -16.195 -11.831 1.00 91.56 316 LEU A C 1
ATOM 2525 O O . LEU A 1 316 ? 10.412 -16.883 -11.418 1.00 91.56 316 LEU A O 1
ATOM 2529 N N . SER A 1 317 ? 12.482 -16.733 -12.256 1.00 90.38 317 SER A N 1
ATOM 2530 C CA . SER A 1 317 ? 12.805 -18.144 -12.079 1.00 90.38 317 SER A CA 1
ATOM 2531 C C . SER A 1 317 ? 12.890 -18.508 -10.588 1.00 90.38 317 SER A C 1
ATOM 2533 O O . SER A 1 317 ? 13.112 -17.645 -9.732 1.00 90.38 317 SER A O 1
ATOM 2535 N N . PRO A 1 318 ? 12.834 -19.804 -10.235 1.00 84.69 318 PRO A N 1
ATOM 2536 C CA . PRO A 1 318 ? 13.108 -20.254 -8.870 1.00 84.69 318 PRO A CA 1
ATOM 2537 C C . PRO A 1 318 ? 14.509 -19.887 -8.351 1.00 84.69 318 PRO A C 1
ATOM 2539 O O . PRO A 1 318 ? 14.716 -19.898 -7.137 1.00 84.69 318 PRO A O 1
ATOM 2542 N N . ALA A 1 319 ? 15.454 -19.594 -9.253 1.00 86.38 319 ALA A N 1
ATOM 2543 C CA . ALA A 1 319 ? 16.809 -19.134 -8.950 1.00 86.38 319 ALA A CA 1
ATOM 2544 C C . ALA A 1 319 ? 16.912 -17.602 -8.827 1.00 86.38 319 ALA A C 1
ATOM 2546 O O . A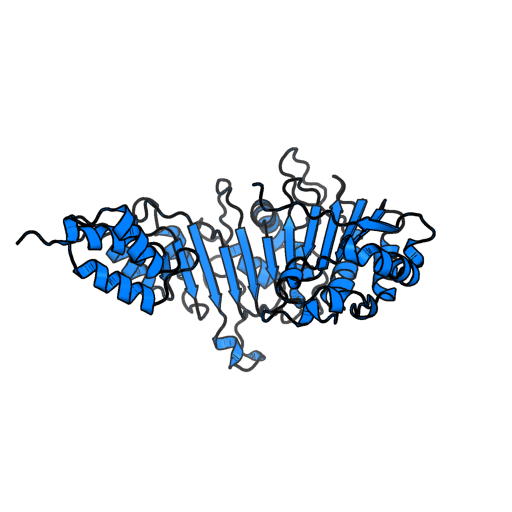LA A 1 319 ? 18.007 -17.077 -8.658 1.00 86.38 319 ALA A O 1
ATOM 2547 N N . GLY A 1 320 ? 15.788 -16.887 -8.917 1.00 87.38 320 GLY A N 1
ATOM 2548 C CA . GLY A 1 320 ? 15.712 -15.433 -8.806 1.00 87.38 320 GLY A CA 1
ATOM 2549 C C . GLY A 1 320 ? 16.185 -14.658 -10.031 1.00 87.38 320 GLY A C 1
ATOM 2550 O O . GLY A 1 320 ? 16.316 -13.440 -9.959 1.00 87.38 320 GLY A O 1
ATOM 2551 N N . CYS A 1 321 ? 16.435 -15.338 -11.152 1.00 91.56 321 CYS A N 1
ATOM 2552 C CA . CYS A 1 321 ? 16.675 -14.675 -12.431 1.00 91.56 321 CYS A CA 1
ATOM 2553 C C . CYS A 1 321 ? 15.358 -14.131 -13.005 1.00 91.56 321 CYS A C 1
ATOM 2555 O O . CYS A 1 321 ? 14.388 -14.887 -13.067 1.00 91.56 321 CYS A O 1
ATOM 2557 N N . VAL A 1 322 ? 15.324 -12.890 -13.482 1.00 93.50 322 VAL A N 1
ATOM 2558 C CA . VAL A 1 322 ? 14.244 -12.331 -14.305 1.00 93.50 322 VAL A CA 1
ATOM 2559 C C . VAL A 1 322 ? 14.220 -13.066 -15.643 1.00 93.50 322 VAL A C 1
ATOM 2561 O O . VAL A 1 322 ? 15.176 -12.979 -16.406 1.00 93.50 322 VAL A O 1
ATOM 2564 N N . LEU A 1 323 ? 13.128 -13.780 -15.912 1.00 93.56 323 LEU A N 1
ATOM 2565 C CA . LEU A 1 323 ? 12.884 -14.513 -17.155 1.00 93.56 323 LEU A CA 1
ATOM 2566 C C . LEU A 1 323 ? 12.055 -13.695 -18.137 1.00 93.56 323 LEU A C 1
ATOM 2568 O O . LEU A 1 323 ? 12.333 -13.690 -19.327 1.00 93.56 323 LEU A O 1
ATOM 2572 N N . ASN A 1 324 ? 11.026 -13.001 -17.656 1.00 94.69 324 ASN A N 1
ATOM 2573 C CA . ASN A 1 324 ? 10.159 -12.193 -18.506 1.00 94.69 324 ASN A CA 1
ATOM 2574 C C . ASN A 1 324 ? 9.848 -10.870 -17.823 1.00 94.69 324 ASN A C 1
ATOM 2576 O O . ASN A 1 324 ? 9.778 -10.794 -16.595 1.00 94.69 324 ASN A O 1
ATOM 2580 N N . ILE A 1 325 ? 9.636 -9.842 -18.632 1.00 95.38 325 ILE A N 1
ATOM 2581 C CA . ILE A 1 325 ? 9.203 -8.533 -18.162 1.00 95.38 325 ILE A CA 1
ATOM 2582 C C . ILE A 1 325 ? 7.967 -8.154 -18.969 1.00 95.38 325 ILE A C 1
ATOM 2584 O O . ILE A 1 325 ? 8.051 -8.026 -20.188 1.00 95.38 325 ILE A O 1
ATOM 2588 N N . ASP A 1 326 ? 6.841 -7.953 -18.293 1.00 94.75 326 ASP A N 1
ATOM 2589 C CA . ASP A 1 326 ? 5.633 -7.424 -18.915 1.00 94.75 326 ASP A CA 1
ATOM 2590 C C . ASP A 1 326 ? 5.476 -5.953 -18.522 1.00 94.75 326 ASP A C 1
ATOM 2592 O O . ASP A 1 326 ? 5.378 -5.611 -17.343 1.00 94.75 326 ASP A O 1
ATOM 2596 N N . PHE A 1 327 ? 5.439 -5.075 -19.515 1.00 94.62 327 PHE A N 1
ATOM 2597 C CA . PHE A 1 327 ? 5.128 -3.666 -19.373 1.00 94.62 327 PHE A CA 1
ATOM 2598 C C . PHE A 1 327 ? 3.724 -3.402 -19.901 1.00 94.62 327 PHE A C 1
ATOM 2600 O O . PHE A 1 327 ? 3.479 -3.371 -21.103 1.00 94.62 327 PHE A O 1
ATOM 2607 N N . ASN A 1 328 ? 2.777 -3.231 -18.992 1.00 91.94 328 ASN A N 1
ATOM 2608 C CA . ASN A 1 328 ? 1.407 -2.912 -19.337 1.00 91.94 328 ASN A CA 1
ATOM 2609 C C . ASN A 1 328 ? 1.206 -1.392 -19.289 1.00 91.94 328 ASN A C 1
ATOM 2611 O O . ASN A 1 328 ? 1.317 -0.755 -18.232 1.00 91.94 328 ASN A O 1
ATOM 2615 N N . LEU A 1 329 ? 0.878 -0.829 -20.452 1.00 86.88 329 LEU A N 1
ATOM 2616 C CA . LEU A 1 329 ? 0.356 0.525 -20.605 1.00 86.88 329 LEU A CA 1
ATOM 2617 C C . LEU A 1 329 ? -1.124 0.514 -20.181 1.00 86.88 329 LEU A C 1
ATOM 2619 O O . LEU A 1 329 ? -2.033 0.671 -20.993 1.00 86.88 329 LEU A O 1
ATOM 2623 N N . SER A 1 330 ? -1.361 0.233 -18.897 1.00 69.31 330 SER A N 1
ATOM 2624 C CA . SER A 1 330 ? -2.695 -0.029 -18.359 1.00 69.31 330 SER A CA 1
ATOM 2625 C C . SER A 1 330 ? -3.393 1.279 -18.006 1.00 69.31 330 SER A C 1
ATOM 2627 O O . SER A 1 330 ? -3.117 1.906 -16.986 1.00 69.31 330 SER A O 1
ATOM 2629 N N . PHE A 1 331 ? -4.431 1.607 -18.767 1.00 65.81 331 PHE A N 1
ATOM 2630 C CA . PHE A 1 331 ? -5.335 2.733 -18.515 1.00 65.81 331 PHE A CA 1
ATOM 2631 C C . PHE A 1 331 ? -6.412 2.425 -17.467 1.00 65.81 331 PHE A C 1
ATOM 2633 O O . PHE A 1 331 ? -7.453 3.082 -17.453 1.00 65.81 331 PHE A O 1
ATOM 2640 N N . ALA A 1 332 ? -6.217 1.403 -16.624 1.00 53.72 332 ALA A N 1
ATOM 2641 C CA . ALA A 1 332 ? -7.278 0.733 -15.867 1.00 53.72 332 ALA A CA 1
ATOM 2642 C C . ALA A 1 332 ? -8.173 1.653 -15.011 1.00 53.72 332 ALA A C 1
ATOM 2644 O O . ALA A 1 332 ? -9.291 1.253 -14.687 1.00 53.72 332 ALA A O 1
ATOM 2645 N N . MET A 1 333 ? -7.735 2.870 -14.668 1.00 49.78 333 MET A N 1
ATOM 2646 C CA . MET A 1 333 ? -8.573 3.873 -13.992 1.00 49.78 333 MET A CA 1
ATOM 2647 C C . MET A 1 333 ? -9.006 5.059 -14.872 1.00 49.78 333 MET A C 1
ATOM 2649 O O . MET A 1 333 ? -10.002 5.710 -14.561 1.00 49.78 333 MET A O 1
ATOM 2653 N N . ALA A 1 334 ? -8.336 5.312 -15.999 1.00 49.03 334 ALA A N 1
ATOM 2654 C CA . ALA A 1 334 ? -8.632 6.439 -16.885 1.00 49.03 334 ALA A CA 1
ATOM 2655 C C . ALA A 1 334 ? -9.847 6.199 -17.797 1.00 49.03 334 ALA A C 1
ATOM 2657 O O . ALA A 1 334 ? -10.505 7.160 -18.183 1.00 49.03 334 ALA A O 1
ATOM 2658 N N . VAL A 1 335 ? -10.206 4.943 -18.095 1.00 48.97 335 VAL A N 1
ATOM 2659 C CA . VAL A 1 335 ? -11.309 4.621 -19.032 1.00 48.97 335 VAL A CA 1
ATOM 2660 C C . VAL A 1 335 ? -12.682 5.112 -18.535 1.00 48.97 335 VAL A C 1
ATOM 2662 O O . VAL A 1 335 ? -13.590 5.321 -19.334 1.00 48.97 335 VAL A O 1
ATOM 2665 N N . GLY A 1 336 ? -12.844 5.357 -17.230 1.00 58.00 336 GLY A N 1
ATOM 2666 C CA . GLY A 1 336 ? -14.058 5.977 -16.686 1.00 58.00 336 GLY A CA 1
ATOM 2667 C C . GLY A 1 336 ? -14.067 7.512 -16.701 1.00 58.00 336 GLY A C 1
ATOM 2668 O O . GLY A 1 336 ? -15.134 8.098 -16.543 1.00 58.00 336 GLY A O 1
ATOM 2669 N N . MET A 1 337 ? -12.908 8.165 -16.853 1.00 55.97 337 MET A N 1
ATOM 2670 C CA . MET A 1 337 ? -12.750 9.616 -16.643 1.00 55.97 337 MET A CA 1
ATOM 2671 C C . MET A 1 337 ? -12.220 10.387 -17.856 1.00 55.97 337 MET A C 1
ATOM 2673 O O . MET A 1 337 ? -12.479 11.582 -17.965 1.00 55.97 337 MET A O 1
ATOM 2677 N N . VAL A 1 338 ? -11.514 9.735 -18.779 1.00 63.16 338 VAL A N 1
ATOM 2678 C CA . VAL A 1 338 ? -10.958 10.359 -19.984 1.00 63.16 338 VAL A CA 1
ATOM 2679 C C . VAL A 1 338 ? -11.542 9.659 -21.205 1.00 63.16 338 VAL A C 1
ATOM 2681 O O . VAL A 1 338 ? -11.522 8.432 -21.297 1.00 63.16 338 VAL A O 1
ATOM 2684 N N . SER A 1 339 ? -12.073 10.437 -22.153 1.00 68.75 339 SER A N 1
ATOM 2685 C CA . SER A 1 339 ? -12.524 9.902 -23.439 1.00 68.75 339 SER A CA 1
ATOM 2686 C C . SER A 1 339 ? -11.365 9.170 -24.114 1.00 68.75 339 SER A C 1
ATOM 2688 O O . SER A 1 339 ? -10.327 9.777 -24.373 1.00 68.75 339 SER A O 1
ATOM 2690 N N . LEU A 1 340 ? -11.559 7.887 -24.444 1.00 68.81 340 LEU A N 1
ATOM 2691 C CA . LEU A 1 340 ? -10.591 7.061 -25.184 1.00 68.81 340 LEU A CA 1
ATOM 2692 C C . LEU A 1 340 ? -10.121 7.722 -26.492 1.00 68.81 340 LEU A C 1
ATOM 2694 O O . LEU A 1 340 ? -9.057 7.391 -27.005 1.00 68.81 340 LEU A O 1
ATOM 2698 N N . GLN A 1 341 ? -10.894 8.672 -27.029 1.00 68.81 341 GLN A N 1
ATOM 2699 C CA . GLN A 1 341 ? -10.524 9.440 -28.217 1.00 68.81 341 GLN A CA 1
ATOM 2700 C C . GLN A 1 341 ? -9.263 10.288 -28.006 1.00 68.81 341 GLN A C 1
ATOM 2702 O O . GLN A 1 341 ? -8.461 10.385 -28.927 1.00 68.81 341 GLN A O 1
ATOM 2707 N N . ASN A 1 342 ? -9.042 10.813 -26.797 1.00 67.94 342 ASN A N 1
ATOM 2708 C CA . ASN A 1 342 ? -7.868 11.630 -26.473 1.00 67.94 342 ASN A CA 1
ATOM 2709 C C . ASN A 1 342 ? -6.609 10.788 -26.213 1.00 67.94 342 ASN A C 1
ATOM 2711 O O . ASN A 1 342 ? -5.566 11.346 -25.918 1.00 67.94 342 ASN A O 1
ATOM 2715 N N . VAL A 1 343 ? -6.704 9.456 -26.259 1.00 72.12 343 VAL A N 1
ATOM 2716 C CA . VAL A 1 343 ? -5.628 8.522 -25.875 1.00 72.12 343 VAL A CA 1
ATOM 2717 C C . VAL A 1 343 ? -4.973 7.866 -27.102 1.00 72.12 343 VAL A C 1
ATOM 2719 O O . VAL A 1 343 ? -4.045 7.068 -26.988 1.00 72.12 343 VAL A O 1
ATOM 2722 N N . LYS A 1 344 ? -5.455 8.191 -28.307 1.00 76.56 344 LYS A N 1
ATOM 2723 C CA . LYS A 1 344 ? -4.989 7.571 -29.554 1.00 76.56 344 LYS A CA 1
ATOM 2724 C C . LYS A 1 344 ? -3.581 7.990 -29.972 1.00 76.56 344 LYS A C 1
ATOM 2726 O O . LYS A 1 344 ? -2.974 7.260 -30.743 1.00 76.56 344 LYS A O 1
ATOM 2731 N N . GLU A 1 345 ? -3.089 9.119 -29.475 1.00 86.12 345 GLU A N 1
ATOM 2732 C CA . GLU A 1 345 ? -1.760 9.649 -29.790 1.00 86.12 345 GLU A CA 1
ATOM 2733 C C . GLU A 1 345 ? -0.726 9.061 -28.813 1.00 86.12 345 GLU A C 1
ATOM 2735 O O . GLU A 1 345 ? -0.710 9.453 -27.639 1.00 86.12 345 GLU A O 1
ATOM 2740 N N . PRO A 1 346 ? 0.110 8.091 -29.237 1.00 85.38 346 PRO A N 1
ATOM 2741 C CA . PRO A 1 346 ? 1.125 7.497 -28.369 1.00 85.38 346 PRO A CA 1
ATOM 2742 C C . PRO A 1 346 ? 2.172 8.512 -27.885 1.00 85.38 346 PRO A C 1
ATOM 2744 O O . PRO A 1 346 ? 2.804 8.290 -26.853 1.00 85.38 346 PRO A O 1
ATOM 2747 N N . GLU A 1 347 ? 2.313 9.654 -28.558 1.00 86.75 347 GLU A N 1
ATOM 2748 C CA . GLU A 1 347 ? 3.188 10.768 -28.181 1.00 86.75 347 GLU A CA 1
ATOM 2749 C C . GLU A 1 347 ? 2.811 11.403 -26.835 1.00 86.75 347 GLU A C 1
ATOM 2751 O O . GLU A 1 347 ? 3.656 12.010 -26.176 1.00 86.75 347 GLU A O 1
ATOM 2756 N N . LEU A 1 348 ? 1.565 11.225 -26.379 1.00 83.25 348 LEU A N 1
ATOM 2757 C CA . LEU A 1 348 ? 1.132 11.663 -25.048 1.00 83.25 348 LEU A CA 1
ATOM 2758 C C . LEU A 1 348 ? 1.878 10.933 -23.926 1.00 83.25 348 LEU A C 1
ATOM 2760 O O . LEU A 1 348 ? 1.916 11.407 -22.787 1.00 83.25 348 LEU A O 1
ATOM 2764 N N . PHE A 1 349 ? 2.488 9.791 -24.239 1.00 79.25 349 PHE A N 1
ATOM 2765 C CA . PHE A 1 349 ? 3.409 9.106 -23.357 1.00 79.25 349 PHE A CA 1
ATOM 2766 C C . PHE A 1 349 ? 4.816 9.672 -23.479 1.00 79.25 349 PHE A C 1
ATOM 2768 O O . PHE A 1 349 ? 5.685 9.148 -24.181 1.00 79.25 349 PHE A O 1
ATOM 2775 N N . THR A 1 350 ? 5.043 10.726 -22.707 1.00 81.81 350 THR A N 1
ATOM 2776 C CA . THR A 1 350 ? 6.337 11.376 -22.502 1.00 81.81 350 THR A CA 1
ATOM 2777 C C . THR A 1 350 ? 7.245 10.526 -21.606 1.00 81.81 350 THR A C 1
ATOM 2779 O O . THR A 1 350 ? 7.641 10.924 -20.512 1.00 81.81 350 THR A O 1
ATOM 2782 N N . PHE A 1 351 ? 7.566 9.313 -22.061 1.00 81.62 351 PHE A N 1
ATOM 2783 C CA . PHE A 1 351 ? 8.674 8.540 -21.514 1.00 81.62 351 PHE A CA 1
ATOM 2784 C C . PHE A 1 351 ? 9.973 8.938 -22.201 1.00 81.62 351 PHE A C 1
ATOM 2786 O O . PHE A 1 351 ? 10.012 9.202 -23.405 1.00 81.62 351 PHE A O 1
ATOM 2793 N N . ALA A 1 352 ? 11.077 8.825 -21.471 1.00 89.25 352 ALA A N 1
ATOM 2794 C CA . ALA A 1 352 ? 12.387 8.695 -22.089 1.00 89.25 352 ALA A CA 1
ATOM 2795 C C . ALA A 1 352 ? 12.522 7.295 -22.728 1.00 89.25 352 ALA A C 1
ATOM 2797 O O . ALA A 1 352 ? 13.214 6.430 -22.196 1.00 89.25 352 ALA A O 1
ATOM 2798 N N . TRP A 1 353 ? 11.837 7.049 -23.853 1.00 90.69 353 TRP A N 1
ATOM 2799 C CA . TRP A 1 353 ? 11.784 5.732 -24.506 1.00 90.69 353 TRP A CA 1
ATOM 2800 C C . TRP A 1 353 ? 13.166 5.152 -24.822 1.00 90.69 353 TRP A C 1
ATOM 2802 O O . TRP A 1 353 ? 13.386 3.966 -24.612 1.00 90.69 353 TRP A O 1
ATOM 2812 N N . ALA A 1 354 ? 14.124 5.990 -25.222 1.00 90.94 354 ALA A N 1
ATOM 2813 C CA . ALA A 1 354 ? 15.507 5.562 -25.431 1.00 90.94 354 ALA A CA 1
ATOM 2814 C C . ALA A 1 354 ? 16.167 5.044 -24.138 1.00 90.94 354 ALA A C 1
ATOM 2816 O O . ALA A 1 354 ? 16.884 4.048 -24.160 1.00 90.94 354 ALA A O 1
ATOM 2817 N N . VAL A 1 355 ? 15.889 5.683 -22.994 1.00 92.88 355 VAL A N 1
ATOM 2818 C CA . VAL A 1 355 ? 16.370 5.216 -21.684 1.00 92.88 355 VAL A CA 1
ATOM 2819 C C . VAL A 1 355 ? 15.684 3.904 -21.318 1.00 92.88 355 VAL A C 1
ATOM 2821 O O . VAL A 1 355 ? 16.343 2.993 -20.829 1.00 92.88 355 VAL A O 1
ATOM 2824 N N . LEU A 1 356 ? 14.378 3.781 -21.573 1.00 92.50 356 LEU A N 1
ATOM 2825 C CA . LEU A 1 356 ? 13.643 2.534 -21.367 1.00 92.50 356 LEU A CA 1
ATOM 2826 C C . LEU A 1 356 ? 14.252 1.387 -22.192 1.00 92.50 356 LEU A C 1
ATOM 2828 O O . LEU A 1 356 ? 14.519 0.327 -21.631 1.00 92.50 356 LEU A O 1
ATOM 2832 N N . ASP A 1 357 ? 14.534 1.619 -23.474 1.00 93.38 357 ASP A N 1
ATOM 2833 C CA . ASP A 1 357 ? 15.171 0.652 -24.374 1.00 93.38 357 ASP A CA 1
ATOM 2834 C C . ASP A 1 357 ? 16.544 0.210 -23.858 1.00 93.38 357 ASP A C 1
ATOM 2836 O O . ASP A 1 357 ? 16.803 -0.985 -23.733 1.00 93.38 357 ASP A O 1
ATOM 2840 N N . GLU A 1 358 ? 17.392 1.160 -23.449 1.00 94.31 358 GLU A N 1
ATOM 2841 C CA . GLU A 1 358 ? 18.699 0.874 -22.848 1.00 94.31 358 GLU A CA 1
ATOM 2842 C C . GLU A 1 358 ? 18.559 0.021 -21.574 1.00 94.31 358 GLU A C 1
ATOM 2844 O O . GLU A 1 358 ? 19.277 -0.968 -21.393 1.00 94.31 358 GLU A O 1
ATOM 2849 N N . ARG A 1 359 ? 17.615 0.368 -20.684 1.00 94.56 359 ARG A N 1
ATOM 2850 C CA . ARG A 1 359 ? 17.401 -0.365 -19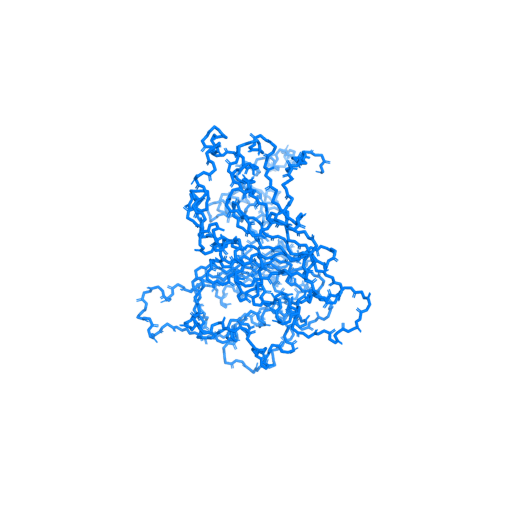.425 1.00 94.56 359 ARG A CA 1
ATOM 2851 C C . ARG A 1 359 ? 16.852 -1.767 -19.650 1.00 94.56 359 ARG A C 1
ATOM 2853 O O . ARG A 1 359 ? 17.264 -2.678 -18.938 1.00 94.56 359 ARG A O 1
ATOM 2860 N N . VAL A 1 360 ? 15.964 -1.963 -20.621 1.00 93.62 360 VAL A N 1
ATOM 2861 C CA . VAL A 1 360 ? 15.479 -3.301 -20.993 1.00 93.62 360 VAL A CA 1
ATOM 2862 C C . VAL A 1 360 ? 16.598 -4.099 -21.661 1.00 93.62 360 VAL A C 1
ATOM 2864 O O . VAL A 1 360 ? 16.816 -5.258 -21.312 1.00 93.62 360 VAL A O 1
ATOM 2867 N N . ALA A 1 361 ? 17.372 -3.482 -22.554 1.00 92.44 361 ALA A N 1
ATOM 2868 C CA . ALA A 1 361 ? 18.491 -4.132 -23.223 1.00 92.44 361 ALA A CA 1
ATOM 2869 C C . ALA A 1 361 ? 19.605 -4.556 -22.259 1.00 92.44 361 ALA A C 1
ATOM 2871 O O . ALA A 1 361 ? 20.319 -5.513 -22.557 1.00 92.44 361 ALA A O 1
ATOM 2872 N N . ALA A 1 362 ? 19.728 -3.919 -21.091 1.00 93.75 362 ALA A N 1
ATOM 2873 C CA . ALA A 1 362 ? 20.634 -4.382 -20.046 1.00 93.75 362 ALA A CA 1
ATOM 2874 C C . ALA A 1 362 ? 20.337 -5.838 -19.639 1.00 93.75 362 ALA A C 1
ATOM 2876 O O . ALA A 1 362 ? 21.266 -6.579 -19.339 1.00 93.75 362 ALA A O 1
ATOM 2877 N N . PHE A 1 363 ? 19.072 -6.284 -19.691 1.00 92.50 363 PHE A N 1
ATOM 2878 C CA . PHE A 1 363 ? 18.657 -7.666 -19.394 1.00 92.50 363 PHE A CA 1
ATOM 2879 C C . PHE A 1 363 ? 18.998 -8.681 -20.493 1.00 92.50 363 PHE A C 1
ATOM 2881 O O . PHE A 1 363 ? 18.669 -9.867 -20.364 1.00 92.50 363 PHE A O 1
ATOM 2888 N N . ARG A 1 364 ? 19.664 -8.251 -21.569 1.00 87.44 364 ARG A N 1
ATOM 2889 C CA . AR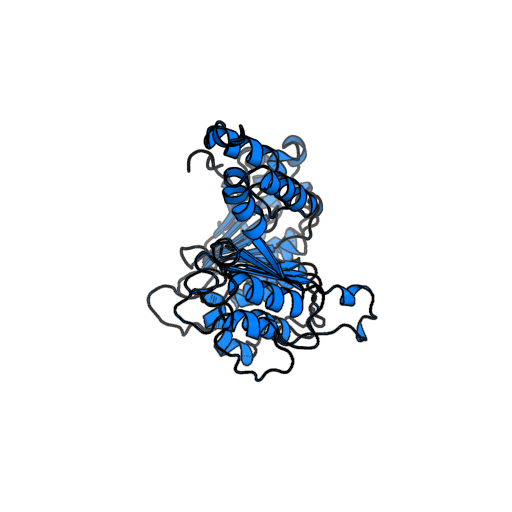G A 1 364 ? 20.079 -9.106 -22.683 1.00 87.44 364 ARG A CA 1
ATOM 2890 C C . ARG A 1 364 ? 20.828 -10.344 -22.185 1.00 87.44 364 ARG A C 1
ATOM 2892 O O . ARG A 1 364 ? 21.799 -10.249 -21.444 1.00 87.44 364 ARG A O 1
ATOM 2899 N N . GLY A 1 365 ? 20.370 -11.511 -22.636 1.00 88.12 365 GLY A N 1
ATOM 2900 C CA . GLY A 1 365 ? 20.928 -12.811 -22.254 1.00 88.12 365 GLY A CA 1
ATOM 2901 C C . GLY A 1 365 ? 20.342 -13.405 -20.971 1.00 88.12 365 GLY A C 1
ATOM 2902 O O . GLY A 1 365 ? 20.641 -14.554 -20.667 1.00 88.12 365 GLY A O 1
ATOM 2903 N N . THR A 1 366 ? 19.495 -12.664 -20.249 1.00 90.12 366 THR A N 1
ATOM 2904 C CA . THR A 1 366 ? 18.815 -13.167 -19.044 1.00 90.12 366 THR A CA 1
ATOM 2905 C C . THR A 1 366 ? 17.307 -13.305 -19.212 1.00 90.12 366 THR A C 1
ATOM 2907 O O . THR A 1 366 ? 16.745 -14.294 -18.748 1.00 90.12 366 THR A O 1
ATOM 2910 N N . ILE A 1 367 ? 16.666 -12.363 -19.912 1.00 93.19 367 ILE A N 1
ATOM 2911 C CA . ILE A 1 367 ? 15.232 -12.432 -20.206 1.00 93.19 367 ILE A CA 1
ATOM 2912 C C . ILE A 1 367 ? 14.966 -13.151 -21.532 1.00 93.19 367 ILE A C 1
ATOM 2914 O O . ILE A 1 367 ? 15.702 -12.991 -22.506 1.00 93.19 367 ILE A O 1
ATOM 2918 N N . GLU A 1 368 ? 13.876 -13.907 -21.574 1.00 92.19 368 GLU A N 1
ATOM 2919 C CA . GLU A 1 368 ? 13.333 -14.570 -22.757 1.00 92.19 368 GLU A CA 1
ATOM 2920 C C . GLU A 1 368 ? 12.445 -13.624 -23.568 1.00 92.19 368 GLU A C 1
ATOM 2922 O O . GLU A 1 368 ? 12.406 -13.687 -24.798 1.00 92.19 368 GLU A O 1
ATOM 2927 N N . THR A 1 369 ? 11.667 -12.769 -22.897 1.00 93.06 369 THR A N 1
ATOM 2928 C CA . THR A 1 369 ? 10.709 -11.871 -23.551 1.00 93.06 369 THR A CA 1
ATOM 2929 C C . THR A 1 369 ? 10.498 -10.587 -22.745 1.00 93.06 369 THR A C 1
ATOM 2931 O O . THR A 1 369 ? 10.340 -10.609 -21.523 1.00 93.06 369 THR A O 1
ATOM 2934 N N . PHE A 1 370 ? 10.444 -9.463 -23.462 1.00 94.75 370 PHE A N 1
ATOM 2935 C CA . PHE A 1 370 ? 9.900 -8.194 -22.992 1.00 94.75 370 PHE A CA 1
ATOM 2936 C C . PHE A 1 370 ? 8.555 -7.961 -23.686 1.00 94.75 370 PHE A C 1
ATOM 2938 O O . PHE A 1 370 ? 8.498 -7.718 -24.894 1.00 94.75 370 PHE A O 1
ATOM 2945 N N . ARG A 1 371 ? 7.456 -8.094 -22.943 1.00 95.06 371 ARG A N 1
ATOM 2946 C CA . ARG A 1 371 ? 6.107 -7.904 -23.477 1.00 95.06 371 ARG A CA 1
ATOM 2947 C C . ARG A 1 371 ? 5.636 -6.494 -23.201 1.00 95.06 371 ARG A C 1
ATOM 2949 O O . ARG A 1 371 ? 5.721 -6.042 -22.067 1.00 95.06 371 ARG A O 1
ATOM 2956 N N . VAL A 1 372 ? 5.066 -5.832 -24.196 1.00 94.56 372 VAL A N 1
ATOM 2957 C CA . VAL A 1 372 ? 4.336 -4.582 -23.997 1.00 94.56 372 VAL A CA 1
ATOM 2958 C C . VAL A 1 372 ? 2.860 -4.856 -24.246 1.00 94.56 372 VAL A C 1
ATOM 2960 O O . VAL A 1 372 ? 2.455 -5.202 -25.357 1.00 94.56 372 VAL A O 1
ATOM 2963 N N . GLN A 1 373 ? 2.065 -4.745 -23.186 1.00 93.12 373 GLN A N 1
ATOM 2964 C CA . GLN A 1 373 ? 0.623 -4.949 -23.234 1.00 93.12 373 GLN A CA 1
ATOM 2965 C C . GLN A 1 373 ? -0.076 -3.610 -23.435 1.00 93.12 373 GLN A C 1
ATOM 2967 O O . GLN A 1 373 ? 0.181 -2.648 -22.706 1.00 93.12 373 GLN A O 1
ATOM 2972 N N . VAL A 1 374 ? -0.957 -3.565 -24.431 1.00 90.62 374 VAL A N 1
ATOM 2973 C CA . VAL A 1 374 ? -1.721 -2.374 -24.811 1.00 90.62 374 VAL A CA 1
ATOM 2974 C C . VAL A 1 374 ? -3.185 -2.755 -24.968 1.00 90.62 374 VAL A C 1
ATOM 2976 O O . VAL A 1 374 ? -3.490 -3.832 -25.479 1.00 90.62 374 VAL A O 1
ATOM 2979 N N . LEU A 1 375 ? -4.105 -1.876 -24.564 1.00 87.50 375 LEU A N 1
ATOM 2980 C CA . LEU A 1 375 ? -5.529 -2.060 -24.847 1.00 87.50 375 LEU A CA 1
ATOM 2981 C C . LEU A 1 375 ? -5.759 -2.331 -26.337 1.00 87.50 375 LEU A C 1
ATOM 2983 O O . LEU A 1 375 ? -5.215 -1.632 -27.189 1.00 87.50 375 LEU A O 1
ATOM 2987 N N . ASP A 1 376 ? -6.623 -3.300 -26.639 1.00 88.88 376 ASP A N 1
ATOM 2988 C CA . ASP A 1 376 ? -6.916 -3.726 -28.014 1.00 88.88 376 ASP A CA 1
ATOM 2989 C C . ASP A 1 376 ? -7.260 -2.545 -28.941 1.00 88.88 376 ASP A C 1
ATOM 2991 O O . ASP A 1 376 ? -6.709 -2.414 -30.029 1.00 88.88 376 ASP A O 1
ATOM 2995 N N . VAL A 1 377 ? -8.073 -1.600 -28.453 1.00 86.62 377 VAL A N 1
ATOM 2996 C CA . VAL A 1 377 ? -8.500 -0.404 -29.206 1.00 86.62 377 VAL A CA 1
ATOM 2997 C C . VAL A 1 377 ? -7.380 0.599 -29.514 1.00 86.62 377 VAL A C 1
ATOM 2999 O O . VAL A 1 377 ? -7.586 1.508 -30.315 1.00 86.62 377 VAL A O 1
ATOM 3002 N N . LEU A 1 378 ? -6.224 0.472 -28.860 1.00 88.56 378 LEU A N 1
ATOM 3003 C CA . LEU A 1 378 ? -5.046 1.318 -29.061 1.00 88.56 378 LEU A CA 1
ATOM 3004 C C . LEU A 1 378 ? -3.911 0.565 -29.768 1.00 88.56 378 LEU A C 1
ATOM 3006 O O . LEU A 1 378 ? -2.951 1.192 -30.206 1.00 88.56 378 LEU A O 1
ATOM 3010 N N . TYR A 1 379 ? -4.007 -0.758 -29.907 1.00 91.25 379 TYR A N 1
ATOM 3011 C CA . TYR A 1 379 ? -2.910 -1.604 -30.370 1.00 91.25 379 TYR A CA 1
ATOM 3012 C C . TYR A 1 379 ? -2.321 -1.143 -31.711 1.00 91.25 379 TYR A C 1
ATOM 3014 O O . TYR A 1 379 ? -1.107 -0.991 -31.823 1.00 91.25 379 TYR A O 1
ATOM 3022 N N . ASP A 1 380 ? -3.172 -0.852 -32.697 1.00 92.19 380 ASP A N 1
ATOM 3023 C CA . ASP A 1 380 ? -2.732 -0.519 -34.059 1.00 92.19 380 ASP A CA 1
ATOM 3024 C C . ASP A 1 380 ? -1.941 0.798 -34.132 1.00 92.19 380 ASP A C 1
ATOM 3026 O O . ASP A 1 380 ? -1.051 0.938 -34.967 1.00 92.19 380 ASP A O 1
ATOM 3030 N N . ALA A 1 381 ? -2.228 1.755 -33.243 1.00 91.00 381 ALA A N 1
ATOM 3031 C CA . ALA A 1 381 ? -1.471 3.005 -33.156 1.00 91.00 381 ALA A CA 1
ATOM 3032 C C . ALA A 1 381 ? -0.157 2.827 -32.374 1.00 91.00 381 ALA A C 1
ATOM 3034 O O . ALA A 1 381 ? 0.850 3.463 -32.681 1.00 91.00 381 ALA A O 1
ATOM 3035 N N . TYR A 1 382 ? -0.151 1.945 -31.373 1.00 91.81 382 TYR A N 1
ATOM 3036 C CA . TYR A 1 382 ? 0.953 1.810 -30.425 1.00 91.81 382 TYR A CA 1
ATOM 3037 C C . TYR A 1 382 ? 2.017 0.796 -30.853 1.00 91.81 382 TYR A C 1
ATOM 3039 O O . TYR A 1 382 ? 3.187 1.017 -30.563 1.00 91.81 382 TYR A O 1
ATOM 3047 N N . ASP A 1 383 ? 1.663 -0.290 -31.546 1.00 93.88 383 ASP A N 1
ATOM 3048 C CA . ASP A 1 383 ? 2.631 -1.282 -32.046 1.00 93.88 383 ASP A CA 1
ATOM 3049 C C . ASP A 1 383 ? 3.744 -0.654 -32.906 1.00 93.88 383 ASP A C 1
ATOM 3051 O O . ASP A 1 383 ? 4.916 -0.803 -32.536 1.00 93.88 383 ASP A O 1
ATOM 3055 N N . PRO A 1 384 ? 3.449 0.108 -33.980 1.00 94.62 384 PRO A N 1
ATOM 3056 C CA . PRO A 1 384 ? 4.507 0.715 -34.785 1.00 94.62 384 PRO A CA 1
ATOM 3057 C C . PRO A 1 384 ? 5.313 1.748 -33.990 1.00 94.62 384 PRO A C 1
ATOM 3059 O O . PRO A 1 384 ? 6.537 1.807 -34.119 1.00 94.62 384 PRO A O 1
ATOM 3062 N N . PHE A 1 385 ? 4.651 2.523 -33.126 1.00 93.81 385 PHE A N 1
ATOM 3063 C CA . PHE A 1 385 ? 5.300 3.538 -32.303 1.00 93.81 385 PHE A CA 1
ATOM 3064 C C . PHE A 1 385 ? 6.298 2.924 -31.313 1.00 93.81 385 PHE A C 1
ATOM 3066 O O . PHE A 1 385 ? 7.463 3.321 -31.287 1.00 93.81 385 PHE A O 1
ATOM 3073 N N . VAL A 1 386 ? 5.876 1.928 -30.528 1.00 92.44 386 VAL A N 1
ATOM 3074 C CA . VAL A 1 386 ? 6.726 1.273 -29.523 1.00 92.44 386 VAL A CA 1
ATOM 3075 C C . VAL A 1 386 ? 7.916 0.590 -30.193 1.00 92.44 386 VAL A C 1
ATOM 3077 O O . VAL A 1 386 ? 9.041 0.709 -29.713 1.00 92.44 386 VAL A O 1
ATOM 3080 N N . ARG A 1 387 ? 7.709 -0.070 -31.339 1.00 93.62 387 ARG A N 1
ATOM 3081 C CA . ARG A 1 387 ? 8.800 -0.705 -32.097 1.00 93.62 387 ARG A CA 1
ATOM 3082 C C . ARG A 1 387 ? 9.818 0.300 -32.624 1.00 93.62 387 ARG A C 1
ATOM 3084 O O . ARG A 1 387 ? 11.009 0.001 -32.608 1.00 93.62 387 ARG A O 1
ATOM 3091 N N . ALA A 1 388 ? 9.370 1.472 -33.071 1.00 93.50 388 ALA A N 1
ATOM 3092 C CA . ALA A 1 388 ? 10.263 2.533 -33.529 1.00 93.50 388 ALA A CA 1
ATOM 3093 C C . ALA A 1 388 ? 11.113 3.120 -32.387 1.00 93.50 388 ALA A C 1
ATOM 3095 O O . ALA A 1 388 ? 12.246 3.535 -32.620 1.00 93.50 388 ALA A O 1
ATOM 3096 N N . HIS A 1 389 ? 10.585 3.127 -31.160 1.00 92.88 389 HIS A N 1
ATOM 3097 C CA . HIS A 1 389 ? 11.222 3.751 -29.998 1.00 92.88 389 HIS A CA 1
ATOM 3098 C C . HIS A 1 389 ? 11.963 2.778 -29.068 1.00 92.88 389 HIS A C 1
ATOM 3100 O O . HIS A 1 389 ? 12.683 3.235 -28.182 1.00 92.88 389 HIS A O 1
ATOM 3106 N N . LEU A 1 390 ? 11.831 1.464 -29.281 1.00 90.50 390 LEU A N 1
ATOM 3107 C CA . LEU A 1 390 ? 12.586 0.414 -28.584 1.00 90.50 390 LEU A CA 1
ATOM 3108 C C . LEU A 1 390 ? 13.446 -0.436 -29.548 1.00 90.50 390 LEU A C 1
ATOM 3110 O O . LEU A 1 390 ? 13.315 -1.668 -29.585 1.00 90.50 390 LEU A O 1
ATOM 3114 N N . PRO A 1 391 ? 14.295 0.187 -30.389 1.00 87.62 391 PRO A N 1
ATOM 3115 C CA . PRO A 1 391 ? 15.028 -0.511 -31.438 1.00 87.62 391 PRO A CA 1
ATOM 3116 C C . PRO A 1 391 ? 16.029 -1.546 -30.914 1.00 87.62 391 PRO A C 1
ATOM 3118 O O . PRO A 1 391 ? 16.313 -2.498 -31.631 1.00 87.62 391 PRO A O 1
ATOM 3121 N N . MET A 1 392 ? 16.567 -1.436 -29.696 1.00 80.62 392 MET A N 1
ATOM 3122 C CA . MET A 1 392 ? 17.497 -2.434 -29.148 1.00 80.62 392 MET A CA 1
ATOM 3123 C C . MET A 1 392 ? 16.802 -3.748 -28.780 1.00 80.62 392 MET A C 1
ATOM 3125 O O . MET A 1 392 ? 17.451 -4.803 -28.750 1.00 80.62 392 MET A O 1
ATOM 3129 N N . CYS A 1 393 ? 15.492 -3.695 -28.537 1.00 76.69 393 CYS A N 1
ATOM 3130 C CA . CYS A 1 393 ? 14.661 -4.854 -28.225 1.00 76.69 393 CYS A CA 1
ATOM 3131 C C . CYS A 1 393 ? 14.136 -5.587 -29.480 1.00 76.69 393 CYS A C 1
ATOM 3133 O O . CYS A 1 393 ? 13.672 -6.727 -29.377 1.00 76.69 393 CYS A O 1
ATOM 3135 N N . VAL A 1 394 ? 14.223 -4.971 -30.668 1.00 73.31 394 VAL A N 1
ATOM 3136 C CA . VAL A 1 394 ? 13.656 -5.497 -31.928 1.00 73.31 394 VAL A CA 1
ATOM 3137 C C . VAL A 1 394 ? 14.512 -6.600 -32.590 1.00 73.31 394 VAL A C 1
ATOM 3139 O O . VAL A 1 394 ? 13.951 -7.651 -32.905 1.00 73.31 394 VAL A O 1
ATOM 3142 N N . PRO A 1 395 ? 15.847 -6.462 -32.762 1.00 62.59 395 PRO A N 1
ATOM 3143 C CA . PRO A 1 395 ? 16.676 -7.432 -33.489 1.00 62.59 395 PRO A CA 1
ATOM 3144 C C . PRO A 1 395 ? 16.742 -8.832 -32.862 1.00 62.59 395 PRO A C 1
ATOM 3146 O O . PRO A 1 395 ? 17.222 -9.762 -33.500 1.00 62.59 395 PRO A O 1
ATOM 3149 N N . GLY A 1 396 ? 16.283 -8.991 -31.616 1.00 62.12 396 GLY A N 1
ATOM 3150 C CA . GLY A 1 396 ? 16.334 -10.253 -30.879 1.00 62.12 396 GLY A CA 1
ATOM 3151 C C . GLY A 1 396 ? 15.050 -11.085 -30.898 1.00 62.12 396 GLY A C 1
ATOM 3152 O O . GLY A 1 396 ? 15.084 -12.211 -30.418 1.00 62.12 396 GLY A O 1
ATOM 3153 N N . SER A 1 397 ? 13.922 -10.581 -31.422 1.00 67.25 397 SER A N 1
ATOM 3154 C CA . SER A 1 397 ? 12.566 -11.160 -31.245 1.00 67.25 397 SER A CA 1
ATOM 3155 C C . SER A 1 397 ? 12.053 -11.213 -29.790 1.00 67.25 397 SER A C 1
ATOM 3157 O O . SER A 1 397 ? 11.088 -11.915 -29.484 1.00 67.25 397 SER A O 1
ATOM 3159 N N . TRP A 1 398 ? 12.670 -10.445 -28.885 1.00 85.56 398 TRP A N 1
ATOM 3160 C CA . TRP A 1 398 ? 12.292 -10.411 -27.466 1.00 85.56 398 TRP A CA 1
ATOM 3161 C C . TRP A 1 398 ? 11.158 -9.428 -27.199 1.00 85.56 398 TRP A C 1
ATOM 3163 O O . TRP A 1 398 ? 10.371 -9.666 -26.288 1.00 85.56 398 TRP A O 1
ATOM 3173 N N . LEU A 1 399 ? 11.051 -8.351 -27.991 1.00 90.81 399 LEU A N 1
ATOM 3174 C CA . LEU A 1 399 ? 9.918 -7.433 -27.924 1.00 90.81 399 LEU A CA 1
ATOM 3175 C C . LEU A 1 399 ? 8.666 -8.089 -28.514 1.00 90.81 399 LEU A C 1
ATOM 3177 O O . LEU A 1 399 ? 8.579 -8.317 -29.727 1.00 90.81 399 LEU A O 1
ATOM 3181 N N . ARG A 1 400 ? 7.666 -8.329 -27.665 1.00 91.75 400 ARG A N 1
ATOM 3182 C CA . ARG A 1 400 ? 6.334 -8.780 -28.083 1.00 91.75 400 ARG A CA 1
ATOM 3183 C C . ARG A 1 400 ? 5.295 -7.738 -27.716 1.00 91.75 400 ARG A C 1
ATOM 3185 O O . ARG A 1 400 ? 5.180 -7.361 -26.558 1.00 91.75 400 ARG A O 1
ATOM 3192 N N . MET A 1 401 ? 4.527 -7.303 -28.702 1.00 94.25 401 MET A N 1
ATOM 3193 C CA . MET A 1 401 ? 3.336 -6.498 -28.464 1.00 94.25 401 MET A CA 1
ATOM 3194 C C . MET A 1 401 ? 2.160 -7.452 -28.244 1.00 94.25 401 MET A C 1
ATOM 3196 O O . MET A 1 401 ? 1.989 -8.407 -29.002 1.00 94.25 401 MET A O 1
ATOM 3200 N N . GLU A 1 402 ? 1.368 -7.219 -27.201 1.00 93.50 402 GLU A N 1
ATOM 3201 C CA . GLU A 1 402 ? 0.192 -8.029 -26.877 1.00 93.50 402 GLU A CA 1
ATOM 3202 C C . GLU A 1 402 ? -1.033 -7.146 -26.634 1.00 93.50 402 GLU A C 1
ATOM 3204 O O . GLU A 1 402 ? -0.948 -6.060 -26.057 1.00 93.50 402 GLU A O 1
ATOM 3209 N N . LYS A 1 403 ? -2.196 -7.639 -27.064 1.00 91.44 403 LYS A N 1
ATOM 3210 C CA . LYS A 1 403 ? -3.490 -7.010 -26.800 1.00 91.44 403 LYS A CA 1
ATOM 3211 C C . LYS A 1 403 ? -3.942 -7.367 -25.387 1.00 91.44 403 LYS A C 1
ATOM 3213 O O . LYS A 1 403 ? -4.081 -8.544 -25.054 1.00 91.44 403 LYS A O 1
ATOM 3218 N N . GLU A 1 404 ? -4.206 -6.363 -24.561 1.00 85.38 404 GLU A N 1
ATOM 3219 C CA . GLU A 1 404 ? -4.804 -6.558 -23.247 1.00 85.38 404 GLU A CA 1
ATOM 3220 C C . GLU A 1 404 ? -6.268 -6.982 -23.423 1.00 85.38 404 GLU A C 1
ATOM 3222 O O . GLU A 1 404 ? -7.134 -6.193 -23.808 1.00 85.38 404 GLU A O 1
ATOM 3227 N N . VAL A 1 405 ? -6.552 -8.255 -23.145 1.00 80.94 405 VAL A N 1
ATOM 3228 C CA . VAL A 1 405 ? -7.919 -8.778 -23.153 1.00 80.94 405 VAL A CA 1
ATOM 3229 C C . VAL A 1 405 ? -8.625 -8.273 -21.898 1.00 80.94 405 VAL A C 1
ATOM 3231 O O . VAL A 1 405 ? -8.313 -8.711 -20.787 1.00 80.94 405 VAL A O 1
ATOM 3234 N N . GLN A 1 406 ? -9.597 -7.370 -22.061 1.00 73.62 406 GLN A N 1
ATOM 3235 C CA . GLN A 1 406 ? -10.456 -6.946 -20.956 1.00 73.62 406 GLN A CA 1
ATOM 3236 C C . GLN A 1 406 ? -11.234 -8.154 -20.430 1.00 73.62 406 GLN A C 1
ATOM 3238 O O . GLN A 1 406 ? -12.236 -8.578 -21.003 1.00 73.62 406 GLN A O 1
ATOM 3243 N N . ARG A 1 407 ? -10.768 -8.729 -19.319 1.00 73.44 407 ARG A N 1
ATOM 3244 C CA . ARG A 1 407 ? -11.552 -9.713 -18.576 1.00 73.44 407 ARG A CA 1
ATOM 3245 C C . ARG A 1 407 ? -12.738 -8.977 -17.972 1.00 73.44 407 ARG A C 1
ATOM 3247 O O . ARG A 1 407 ? -12.542 -8.111 -17.118 1.00 73.44 407 ARG A O 1
ATOM 3254 N N . ASP A 1 408 ? -13.941 -9.304 -18.434 1.00 65.06 408 ASP A N 1
ATOM 3255 C CA . ASP A 1 408 ? -15.175 -8.723 -17.920 1.00 65.06 408 ASP A CA 1
ATOM 3256 C C . ASP A 1 408 ? -15.252 -8.988 -16.408 1.00 65.06 408 ASP A C 1
ATOM 3258 O O . ASP A 1 408 ? -15.444 -10.114 -15.950 1.00 65.06 408 ASP A O 1
ATOM 3262 N N . ARG A 1 409 ? -15.012 -7.949 -15.599 1.00 58.31 409 ARG A N 1
ATOM 3263 C CA . ARG A 1 409 ? -14.960 -8.068 -14.131 1.00 58.31 409 ARG A CA 1
ATOM 3264 C C . ARG A 1 409 ? -16.343 -8.319 -13.515 1.00 58.31 409 ARG A C 1
ATOM 3266 O O . ARG A 1 409 ? -16.450 -8.378 -12.295 1.00 58.31 409 ARG A O 1
ATOM 3273 N N . ARG A 1 410 ? -17.402 -8.436 -14.327 1.00 56.84 410 ARG A N 1
ATOM 3274 C CA . ARG A 1 410 ? -18.791 -8.615 -13.877 1.00 56.84 410 ARG A CA 1
ATOM 3275 C C . ARG A 1 410 ? -19.165 -10.055 -13.506 1.00 56.84 410 ARG A C 1
ATOM 3277 O O . ARG A 1 410 ? -20.254 -10.249 -12.979 1.00 56.84 410 ARG A O 1
ATOM 3284 N N . THR A 1 411 ? -18.305 -11.045 -13.749 1.00 44.16 411 THR A N 1
ATOM 3285 C CA . THR A 1 411 ? -18.634 -12.475 -13.561 1.00 44.16 411 THR A CA 1
ATOM 3286 C C . THR A 1 411 ? -17.942 -13.168 -12.376 1.00 44.16 411 THR A C 1
ATOM 3288 O O . THR A 1 411 ? -17.771 -14.384 -12.422 1.00 44.16 411 THR A O 1
ATOM 3291 N N . VAL A 1 412 ? -17.543 -12.447 -11.319 1.00 37.09 412 VAL A N 1
ATOM 3292 C CA . VAL A 1 412 ? -16.949 -13.051 -10.099 1.00 37.09 412 VAL A CA 1
ATOM 3293 C C . VAL A 1 412 ? -17.751 -12.724 -8.851 1.00 37.09 412 VAL A C 1
ATOM 3295 O O . VAL A 1 412 ? -18.053 -11.526 -8.650 1.00 37.09 412 VAL A O 1
#

Foldseek 3Di:
DPDPVVVDPPVNLVVVLVVLDPPVDQDDPVSLVVLVVQLPRDVVSVVVSLLNNQQEEEAADPVSLVVLLVQLPDQDPNDRSLQSHAEYEHAYQDLDPALCPLVSQVVSDCVSNVNHNFYEYEYEHNVCVPDDVVPRDAALASGPPDDLPRDQGGAGQEYEYEQHEHQALNSVLSHNLNRQGPDPPDQRAYEYEEYNYYHNVLVPPPPPDDPPVCVVSLVSQQSHHFKYWYALSCLLVVLVSQEDQDLPPDDDPPDGQHAHPVCSVLVSLLSCQQLVQWPFCQQVVDPGGWIFMWGQDPVNQWTWTDTQQWIWIFGADNSNFGAEIEIERDNPPCVVPPDVVVVLAPVSGRGPLLSNLVSVLVCPPGYQAYEYEYAPVNQVSVVVVSCVSNVSCPVPPRYHYHHDDPDPPPPD

Solvent-accessible surface area (backbone atoms only — not comparable to full-atom values): 22873 Å² total; per-residue (Å²): 133,87,63,73,77,76,74,56,56,71,67,58,53,49,51,55,49,56,75,64,40,65,86,90,51,83,74,48,77,64,42,39,49,54,43,49,56,47,28,69,74,41,73,69,44,25,62,60,30,48,36,68,57,39,26,59,42,77,30,62,49,66,64,50,47,52,50,49,50,55,46,22,68,42,66,54,95,87,41,45,55,16,58,33,25,27,37,42,33,38,49,27,54,55,86,59,92,64,53,50,67,65,57,49,41,60,65,69,42,59,86,50,28,66,49,50,77,53,33,35,37,36,42,34,32,61,67,49,75,79,45,60,81,90,72,42,75,54,56,52,39,75,46,56,94,56,67,92,79,65,76,79,33,66,44,50,38,33,39,36,39,30,42,41,43,16,61,40,70,67,23,48,51,42,23,58,51,60,51,53,42,78,59,92,80,67,82,66,54,24,38,39,35,34,37,69,59,44,48,76,46,60,90,69,71,65,88,82,64,82,53,79,79,39,75,72,43,43,67,59,44,45,76,24,51,42,36,38,34,19,34,67,91,46,40,56,66,50,50,56,59,52,36,36,81,66,86,83,74,85,57,96,74,86,55,70,39,43,38,38,69,77,55,47,57,45,52,43,52,37,51,43,42,59,65,72,43,45,71,20,60,66,64,69,67,52,98,61,80,51,43,33,33,40,36,60,45,94,85,46,34,40,47,33,42,27,47,70,34,40,34,41,35,38,34,34,45,99,81,11,45,53,36,33,37,39,39,30,59,38,50,85,64,42,75,85,78,45,67,71,80,80,62,60,55,63,76,57,56,44,50,55,42,63,58,44,25,52,38,58,45,67,44,66,92,56,47,71,34,40,34,40,33,29,46,57,95,45,34,84,59,38,53,63,51,52,54,71,46,25,57,73,38,51,87,72,73,25,55,39,81,42,66,47,76,83,70,73,79,84,82,120

Secondary structure (DSSP, 8-state):
---GGGGS-HHHHHHHHHHHS-SSSPPPHHHHHHHHHHTTT-HHHHHHHHHHHHSEEEE-SHHHHHHHHHHHHS-BTTB-GGGT--EEEEEESS--SS--HHHHHHH--TTT-TT--EEEEEEE-GGGTTS-GGGS---S-TTTTS-SS---PPPPSEEEEES-EESSHHHHHHHHHHTS---TT--SPEEEEEES-EETTGGG--TTS--TTHHHHHHHHHHHEEEEEE-GGGHHHHHHHHSBS-TT---SSSPPPB--HHHHHHHHHHHHHHHTSB--HHHHSSSS---EEEEE-TTS-EEEEE-SS-EEEEEE-TTS-EEEEEEE---TTGGGTS-GGGG--GGG--B-HHHHHHHHHTTTTT-SEEEEEEEGGGHHHHHHHHHHH-GGGTTTT-EEEEEE----GGG-

Nearest PDB structures (foldseek):
  3bwb-assembly1_A  TM=2.782E-01  e=3.139E-01  Trypanosoma cruzi strain CL Brener
  7pb1-assembly1_B-2  TM=5.466E-01  e=7.213E+00  Homo sapiens
  3bwb-assembly1_B  TM=2.614E-01  e=4.613E-01  Trypanosoma cruzi strain CL Brener

Radius of gyration: 24.92 Å; Cα contacts (8 Å, |Δi|>4): 706; chains: 1; bounding box: 71×50×67 Å

Organism: NCBI:txid48140

Mean predicted aligned error: 8.29 Å

pLDDT: mean 80.58, std 12.18, range [37.09, 95.38]

Sequence (412 aa):
MASLGHRIPPELFKNIILHLVSIVRPLTKKEKREVGQCSLVCRYWAKHSRFLIFERIALRSLDDAQHLLKLAQKATLGVRIGAYVRDIALDIIEIPSQPWIHLLLSTFSRDVFSHKKGWKLALTGVLARTAPEKDRPSPRSAFFGLPRSLPVVQGAEHTKFTGLRFKTFSDLVAFVGSFLPNAHNVRKPLFLELYDTAIADAERLVPLETPPPFRGAHRRWQKRIEKIQSGRMLAWPLVWLLVTSDANAQRTDGRPLYVQTDQMQMIAALVAAVFNGCDCPFCHGMPGEWLTTVLRTPDAHTLEVQNDAHKLAFHLSPAGCVLNIDFNLSFAMAVGMVSLQNVKEPELFTFAWAVLDERVAAFRGTIETFRVQVLDVLYDAYDPFVRAHLPMCVPGSWLRMEKEVQRDRRTV